Protein AF-0000000077145435 (afdb_homodimer)

Nearest PDB structures (foldseek):
  4x6g-assembly1_D  TM=7.570E-01  e=5.571E-27  Pseudomonas aeruginosa PAO1
  6g4r-assembly1_E  TM=6.091E-01  e=1.009E-27  Corynebacterium glutamicum
  6g1d-assembly1_A  TM=6.185E-01  e=1.671E-26  Corynebacterium glutamicum
  7d98-assembly1_Q  TM=5.907E-01  e=1.464E-23  Cupriavidus necator
  1ixc-assembly1_B-2  TM=5.819E-01  e=9.550E-24  Cupriavidus necator

Organism: Bacillus cereus (strain ATCC 14579 / DSM 31 / CCUG 7414 / JCM 2152 / NBRC 15305 / NCIMB 9373 / NCTC 2599 / NRRL B-3711) (NCBI:txid226900)

Radius of gyration: 24.96 Å; Cα contacts (8 Å, |Δi|>4): 1047; chains: 2; bounding box: 55×76×68 Å

Sequence (600 aa):
MIPIELRQLEYFLAVSKELHFTKAAEKLNISQPSLSQQIRALEHEVGMPLFDRIGKKISLTEAGKVLLSHSKTIFHEVEQARSAIQDLNGLQQGSLTIGALLTVVNYLLPPAILNFNNLYPNIELSVLGLRTGDIREKLLQNELDIGITFLPVQDKEIISIPLYKSHLTLVVPTGHRLAERNHVSIAELQNYPLILLPKNFFLTELITSHCQKLNFKPRPILEISTMESLIQMVSKGMGITVLPKPYIDFLQNKNIQAIKIENPTPIIEIGLIYRKDKYMCAATREFIEQLKITVRSFQNMIPIELRQLEYFLAVSKELHFTKAAEKLNISQPSLSQQIRALEHEVGMPLFDRIGKKISLTEAGKVLLSHSKTIFHEVEQARSAIQDLNGLQQGSLTIGALLTVVNYLLPPAILNFNNLYPNIELSVLGLRTGDIREKLLQNELDIGITFLPVQDKEIISIPLYKSHLTLVVPTGHRLAERNHVSIAELQNYPLILLPKNFFLTELITSHCQKLNFKPRPILEISTMESLIQMVSKGMGITVLPKPYIDFLQNKNIQAIKIENPTPIIEIGLIYRKDKYMCAATREFIEQLKITVRSFQN

InterPro domains:
  IPR000847 LysR, HTH, N-terminal domain [PF00126] (6-65)
  IPR000847 LysR, HTH, N-terminal domain [PR00039] (21-32)
  IPR000847 LysR, HTH, N-terminal domain [PR00039] (32-42)
  IPR000847 LysR, HTH, N-terminal domain [PR00039] (42-53)
  IPR000847 LysR, HTH, N-terminal domain [PS50931] (4-61)
  IPR005119 LysR, substrate-binding [PF03466] (90-292)
  IPR036388 Winged helix-like DNA-binding domain superfamily [G3DSA:1.10.10.10] (4-91)
  IPR036390 Winged helix DNA-binding domain superfamily [SSF46785] (5-89)

pLDDT: mean 87.67, std 9.91, range [28.02, 98.25]

Solvent-accessible surface area (backbone atoms only — not comparable to full-atom values): 31760 Å² total; per-residue (Å²): 128,69,75,84,46,69,65,50,51,52,51,49,48,38,29,68,71,57,36,27,61,58,61,22,13,56,74,67,72,46,53,43,67,58,48,53,50,46,52,51,51,49,19,58,56,73,70,43,63,33,57,44,70,50,85,92,45,46,36,59,29,62,60,23,48,54,46,48,55,50,44,50,51,49,49,48,50,50,49,35,50,48,37,54,55,40,34,72,57,36,66,61,45,51,73,46,33,37,29,22,26,68,74,41,43,58,65,59,41,51,63,27,50,53,54,45,37,72,77,28,68,54,36,31,37,34,42,37,60,39,46,61,68,54,36,56,52,31,30,76,68,63,70,28,6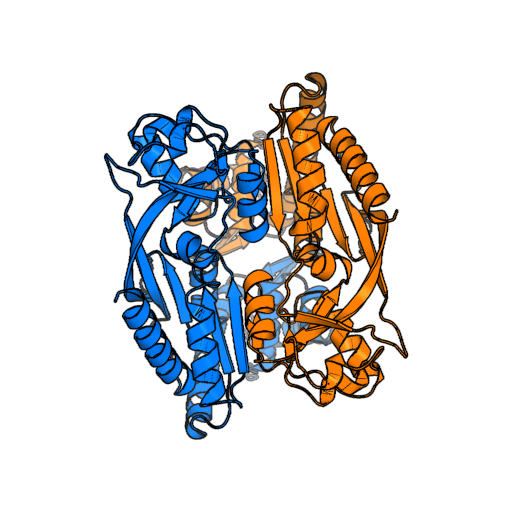5,36,28,39,34,68,55,84,71,95,44,93,55,48,44,78,43,84,72,51,73,47,44,43,18,38,37,35,20,57,86,37,82,66,67,79,43,76,59,41,46,67,73,57,55,79,79,48,52,27,43,38,52,44,75,88,31,62,68,40,44,52,54,40,52,59,33,43,78,71,74,40,76,80,70,53,46,30,28,32,63,37,69,69,42,47,52,50,43,23,43,71,58,73,25,30,35,76,45,52,44,72,44,57,64,65,62,69,49,82,45,42,42,79,28,44,36,35,86,65,61,53,70,47,37,38,20,40,33,32,44,58,89,58,69,75,30,56,61,54,54,53,47,52,52,41,41,52,54,47,52,55,58,68,75,98,131,68,74,84,46,70,65,51,52,51,50,49,49,38,30,67,70,57,36,28,61,59,62,23,12,57,74,66,71,45,52,43,70,59,49,53,50,47,51,51,51,49,20,58,56,72,68,43,63,34,58,43,70,49,84,91,44,45,35,59,30,60,60,21,47,54,47,46,56,50,45,51,52,48,50,48,50,50,48,34,50,49,38,54,53,41,35,72,56,36,67,62,47,51,72,48,34,37,27,23,27,68,74,40,43,58,65,58,42,52,62,27,50,53,55,46,38,74,78,28,69,55,37,30,38,34,40,37,58,39,47,61,70,54,39,57,50,31,28,75,68,65,71,29,65,36,30,39,34,67,56,84,72,94,45,92,58,48,44,78,43,84,71,49,74,50,45,43,18,38,37,35,20,58,86,39,83,66,67,79,44,78,61,42,45,66,73,57,56,78,79,48,51,27,42,38,52,43,73,88,30,64,67,41,45,53,51,40,52,57,33,44,77,70,74,41,75,80,69,53,46,30,27,33,64,38,69,70,41,45,51,50,42,22,43,71,60,73,24,31,36,78,44,52,44,70,45,57,63,63,62,69,50,83,44,42,43,79,28,44,36,34,87,65,59,55,71,47,37,39,21,42,32,33,42,58,88,58,69,75,31,55,61,54,53,53,46,51,52,41,40,52,53,46,53,54,58,69,75,98

Secondary structure (DSSP, 8-state):
-----HHHHHHHHHHHHH--HHHHHHHHTS-HHHHHHHHHHHHHHHTS-SEEEETTEEEE-HHHHHHHHHHHHHHHHHHHHHHHHHHTTTTSSEEEEEEEEHHHHTTTHHHHHHHHHHH-TTEEEEEEEE-HHHHHHHHHTTS-SEEEEEE----TTEEEEEEEEEEEEEEEETT-GGGG-SEEEGGGGGGS-EEE--TTSHHHHHHHHHHHHTT----EEEEES-HHHHHHHHHTTS-BEEEEHHHHHHHT-TTEEEEEEESS--EEEEEEEEETT----HHHHHHHHHHHHHHHHHH-/-----HHHHHHHHHHHHH--HHHHHHHHTS-HHHHHHHHHHHHHHHTS-SEEEETTEEEE-HHHHHHHHHHHHHHHHHHHHHHHHHHTTTTSSEEEEEEEEHHHHTTTHHHHHHHHHHH-TTEEEEEEEE-HHHHHHHHHTTS-SEEEEEE----TTEEEEEEEEEEEEEEEETT-GGGG-SEEEGGGGGGS-EEE--TTSHHHHHHHHHHHHTT----EEEEES-HHHHHHHHHTTS-BEEEEHHHHHHH--TTEEEEEEESS--EEEEEEEEETT----HHHHHHHHHHHHHHHHHH-

Foldseek 3Di:
DPDDDLVLLLLLLLCQVVQALCVSCVVVVHHSVVSVVSQVVVCVVLVHRQWDCDDRGTHGDPVVVVSNVVSLVVVLVVVLVVLVVVLVVPLAAEEAEEEEALLCCPFQVVQLVVVLCVVRVRYHYHYDHDAPVVQVVCQSSVVHAKYKYWDDDPDPQKDKDFQDKFFKWKKAFPPDPCQVPQEEALCCLQVWAEEEADCSHPVNVLSQVSVVVVPDGDDHPYHDHHPVVSVVCRLVGVTMYMGTPVSVVRVPDPGMDTHAYPPNTDMIIIIMMHGHPRNQRNSNVVSVVSSSVSSVVSVD/DPDDDLVLLLLLLLCQVVQALCVSCVVVVHHSVVSVVSQVVVCVVLVHRQWDCDDRGTHGDPVVVVSNVVSLVVVLVVVLVVLVVVLVVPLQAEEAEEEEALLCCPQQVVQLVVVLCVVRVRYHYHYDHDAPVVQVVCQSSVVHAKYKYWDDDPDPQKDKDFQDKFFKWKKAFPPDPCQVPQEDALCCLQVWAEEEADCRHPVNVLSQVSVVVVPDGDDHPYHDHHPVVSVVCRLVGVTMYMGTPVSVVRVPDPGMDTHAYPPNTDMIIIIMMHGHPRNQRNSNVVSVVSSSVSSVVSVD

Structure (mmCIF, N/CA/C/O backbone):
data_AF-0000000077145435-model_v1
#
loop_
_entity.id
_entity.type
_entity.pdbx_description
1 polymer 'HTH-type transcriptional regulator CzcR'
#
loop_
_atom_site.group_PDB
_atom_site.id
_atom_site.type_symbol
_atom_site.label_atom_id
_atom_site.label_alt_id
_atom_site.label_comp_id
_atom_site.label_asym_id
_atom_site.label_entity_id
_atom_site.label_seq_id
_atom_site.pdbx_PDB_ins_code
_atom_site.Cartn_x
_atom_site.Cartn_y
_atom_site.Cartn_z
_atom_site.occupancy
_atom_site.B_iso_or_equiv
_atom_site.auth_seq_id
_atom_site.auth_comp_id
_atom_site.auth_asym_id
_atom_site.auth_atom_id
_atom_site.pdbx_PDB_model_num
ATOM 1 N N . MET A 1 1 ? -13.891 14.328 40.875 1 28.02 1 MET A N 1
ATOM 2 C CA . MET A 1 1 ? -13.164 14.328 39.625 1 28.02 1 MET A CA 1
ATOM 3 C C . MET A 1 1 ? -13.539 13.117 38.781 1 28.02 1 MET A C 1
ATOM 5 O O . MET A 1 1 ? -13.422 11.984 39.219 1 28.02 1 MET A O 1
ATOM 9 N N . ILE A 1 2 ? -14.492 13.062 38.062 1 38.72 2 ILE A N 1
ATOM 10 C CA . ILE A 1 2 ? -15.031 11.891 37.375 1 38.72 2 ILE A CA 1
ATOM 11 C C . ILE A 1 2 ? -13.961 11.281 36.469 1 38.72 2 ILE A C 1
ATOM 13 O O . ILE A 1 2 ? -13.375 11.977 35.625 1 38.72 2 ILE A O 1
ATOM 17 N N . PRO A 1 3 ? -13.469 10.047 36.75 1 55.53 3 PRO A N 1
ATOM 18 C CA . PRO A 1 3 ? -12.25 9.391 36.25 1 55.53 3 PRO A CA 1
ATOM 19 C C . PRO A 1 3 ? -12.297 9.141 34.75 1 55.53 3 PRO A C 1
ATOM 21 O O . PRO A 1 3 ? -13.344 8.781 34.188 1 55.53 3 PRO A O 1
ATOM 24 N N . ILE A 1 4 ? -11.477 9.867 34.094 1 61.66 4 ILE A N 1
ATOM 25 C CA . ILE A 1 4 ? -11.266 9.57 32.688 1 61.66 4 ILE A CA 1
ATOM 26 C C . ILE A 1 4 ? -11.07 8.07 32.5 1 61.66 4 ILE A C 1
ATOM 28 O O . ILE A 1 4 ? -10.18 7.469 33.094 1 61.66 4 ILE A O 1
ATOM 32 N N . GLU A 1 5 ? -12.109 7.449 31.844 1 72.19 5 GLU A N 1
ATOM 33 C CA . GLU A 1 5 ? -12.039 6.02 31.547 1 72.19 5 GLU A CA 1
ATOM 34 C C . GLU A 1 5 ? -11.242 5.762 30.281 1 72.19 5 GLU A C 1
ATOM 36 O O . GLU A 1 5 ? -11.258 6.578 29.344 1 72.19 5 GLU A O 1
ATOM 41 N N . LEU A 1 6 ? -10.547 4.621 30.266 1 73.5 6 LEU A N 1
ATOM 42 C CA . LEU A 1 6 ? -9.75 4.227 29.109 1 73.5 6 LEU A CA 1
ATOM 43 C C . LEU A 1 6 ? -10.602 4.195 27.844 1 73.5 6 LEU A C 1
ATOM 45 O O . LEU A 1 6 ? -10.133 4.555 26.766 1 73.5 6 LEU A O 1
ATOM 49 N N . ARG A 1 7 ? -11.836 3.811 28.078 1 77.44 7 ARG A N 1
ATOM 50 C CA . ARG A 1 7 ? -12.742 3.721 26.938 1 77.44 7 ARG A CA 1
ATOM 51 C C . ARG A 1 7 ? -13 5.094 26.328 1 77.44 7 ARG A C 1
ATOM 53 O O . ARG A 1 7 ? -13.109 5.227 25.109 1 77.44 7 ARG A O 1
ATOM 60 N N . GLN A 1 8 ? -13.133 6.055 27.188 1 79.38 8 GLN A N 1
ATOM 61 C CA . GLN A 1 8 ? -13.328 7.414 26.703 1 79.38 8 GLN A CA 1
ATOM 62 C C . GLN A 1 8 ? -12.117 7.895 25.906 1 79.38 8 GLN A C 1
ATOM 64 O O . GLN A 1 8 ? -12.258 8.586 24.906 1 79.38 8 GLN A O 1
ATOM 69 N N . LEU A 1 9 ? -10.984 7.52 26.391 1 80.56 9 LEU A N 1
ATOM 70 C CA . LEU A 1 9 ? -9.766 7.887 25.688 1 80.56 9 LEU A CA 1
ATOM 71 C C . LEU A 1 9 ? -9.688 7.184 24.328 1 80.56 9 LEU A C 1
ATOM 73 O O . LEU A 1 9 ? -9.203 7.758 23.359 1 80.56 9 LEU A O 1
ATOM 77 N N . GLU A 1 10 ? -10.133 5.949 24.297 1 83.12 10 GLU A N 1
ATOM 78 C CA . GLU A 1 10 ? -10.219 5.227 23.031 1 83.12 10 GLU A CA 1
ATOM 79 C C . GLU A 1 10 ? -11.133 5.949 22.047 1 83.12 10 GLU A C 1
ATOM 81 O O . GLU A 1 10 ? -10.805 6.066 20.859 1 83.12 10 GLU A O 1
ATOM 86 N N . TYR A 1 11 ? -12.273 6.336 22.641 1 84.81 11 TYR A N 1
ATOM 87 C CA . TYR A 1 11 ? -13.227 7.078 21.812 1 84.81 11 TYR A CA 1
ATOM 88 C C . TYR A 1 11 ? -12.609 8.375 21.312 1 84.81 11 TYR A C 1
ATOM 90 O O . TYR A 1 11 ? -12.734 8.703 20.125 1 84.81 11 TYR A O 1
ATOM 98 N N . PHE A 1 12 ? -11.953 9.039 22.172 1 89 12 PHE A N 1
ATOM 99 C CA . PHE A 1 12 ? -11.273 10.289 21.844 1 89 12 PHE A CA 1
ATOM 100 C C . PHE A 1 12 ? -10.234 10.078 20.75 1 89 12 PHE A C 1
ATOM 102 O O . PHE A 1 12 ? -10.164 10.852 19.797 1 89 12 PHE A O 1
ATOM 109 N N . LEU A 1 13 ? -9.5 9 20.859 1 83.69 13 LEU A N 1
ATOM 110 C CA . LEU A 1 13 ? -8.461 8.703 19.875 1 83.69 13 LEU A CA 1
ATOM 111 C C . LEU A 1 13 ? -9.07 8.414 18.516 1 83.69 13 LEU A C 1
ATOM 113 O O . LEU A 1 13 ? -8.555 8.867 17.484 1 83.69 13 LEU A O 1
ATOM 117 N N . ALA A 1 14 ? -10.125 7.684 18.531 1 84.44 14 ALA A N 1
ATOM 118 C CA . ALA A 1 14 ? -10.805 7.348 17.281 1 84.44 14 ALA A CA 1
ATOM 119 C C . ALA A 1 14 ? -11.305 8.609 16.578 1 84.44 14 ALA A C 1
ATOM 121 O O . ALA A 1 14 ? -11.125 8.758 15.359 1 84.44 14 ALA A O 1
ATOM 122 N N . VAL A 1 15 ? -11.883 9.445 17.359 1 87 15 VAL A N 1
ATOM 123 C CA . VAL A 1 15 ? -12.398 10.688 16.781 1 87 15 VAL A CA 1
ATOM 124 C C . VAL A 1 15 ? -11.234 11.562 16.312 1 87 15 VAL A C 1
ATOM 126 O O . VAL A 1 15 ? -11.32 12.219 15.281 1 87 15 VAL A O 1
ATOM 129 N N . SER A 1 16 ? -10.211 11.547 17.078 1 84 16 SER A N 1
ATOM 130 C CA . SER A 1 16 ? -9.039 12.352 16.75 1 84 16 SER A CA 1
ATOM 131 C C . SER A 1 16 ? -8.414 11.891 15.438 1 84 16 SER A C 1
ATOM 133 O O . SER A 1 16 ? -7.855 12.703 14.688 1 84 16 SER A O 1
ATOM 135 N N . LYS A 1 17 ? -8.516 10.664 15.25 1 78.44 17 LYS A N 1
ATOM 136 C CA . LYS A 1 17 ? -7.934 10.07 14.055 1 78.44 17 LYS A CA 1
ATOM 137 C C . LYS A 1 17 ? -8.812 10.312 12.828 1 78.44 17 LYS A C 1
ATOM 139 O O . LYS A 1 17 ? -8.328 10.719 11.773 1 78.44 17 LYS A O 1
ATOM 144 N N . GLU A 1 18 ? -10.109 10.07 13.016 1 76.06 18 GLU A N 1
ATOM 145 C CA . GLU A 1 18 ? -11.047 10.133 11.906 1 76.06 18 GLU A CA 1
ATOM 146 C C . GLU A 1 18 ? -11.508 11.57 11.648 1 76.06 18 GLU A C 1
ATOM 148 O O . GLU A 1 18 ? -11.922 11.906 10.539 1 76.06 18 GLU A O 1
ATOM 153 N N . LEU A 1 19 ? -11.523 12.32 12.641 1 77.81 19 LEU A N 1
ATOM 154 C CA . LEU A 1 19 ? -12.055 13.672 12.672 1 77.81 19 LEU A CA 1
ATOM 155 C C . LEU A 1 19 ? -13.484 13.711 12.125 1 77.81 19 LEU A C 1
ATOM 157 O O . LEU A 1 19 ? -13.859 14.641 11.406 1 77.81 19 LEU A O 1
ATOM 161 N N . HIS A 1 20 ? -14.055 12.633 12.273 1 79.44 20 HIS A N 1
ATOM 162 C CA . HIS A 1 20 ? -15.445 12.414 11.898 1 79.44 20 HIS A CA 1
ATOM 163 C C . HIS A 1 20 ? -16.156 11.484 12.883 1 79.44 20 HIS A C 1
ATOM 165 O O . HIS A 1 20 ? -15.805 10.305 12.977 1 79.44 20 HIS A O 1
ATOM 171 N N . PHE A 1 21 ? -17.203 12.07 13.531 1 84.19 21 PHE A N 1
ATOM 172 C CA . PHE A 1 21 ? -17.828 11.312 14.609 1 84.19 21 PHE A CA 1
ATOM 173 C C . PHE A 1 21 ? -18.516 10.062 14.062 1 84.19 21 PHE A C 1
ATOM 175 O O . PHE A 1 21 ? -18.422 8.984 14.656 1 84.19 21 PHE A O 1
ATOM 182 N N . THR A 1 22 ? -19.125 10.258 12.914 1 81.38 22 THR A N 1
ATOM 183 C CA . THR A 1 22 ? -19.828 9.109 12.367 1 81.38 22 THR A CA 1
ATOM 184 C C . THR A 1 22 ? -18.859 8.023 11.93 1 81.38 22 THR A C 1
ATOM 186 O O . THR A 1 22 ? -19.062 6.844 12.227 1 81.38 22 THR A O 1
ATOM 189 N N . LYS A 1 23 ? -17.812 8.43 11.32 1 80.62 23 LYS A N 1
ATOM 190 C CA . LYS A 1 23 ? -16.812 7.465 10.875 1 80.62 23 LYS A CA 1
ATOM 191 C C . LYS A 1 23 ? -16.125 6.793 12.062 1 80.62 23 LYS A C 1
ATOM 193 O O . LYS A 1 23 ? -15.891 5.582 12.047 1 80.62 23 LYS A O 1
ATOM 198 N N . ALA A 1 24 ? -15.844 7.625 12.992 1 85.19 24 ALA A N 1
ATOM 199 C CA . ALA A 1 24 ? -15.219 7.09 14.203 1 85.19 24 ALA A CA 1
ATOM 200 C C . ALA A 1 24 ? -16.141 6.094 14.898 1 85.19 24 ALA A C 1
ATOM 202 O O . ALA A 1 24 ? -15.695 5.035 15.352 1 85.19 24 ALA A O 1
ATOM 203 N N . ALA A 1 25 ? -17.375 6.402 14.922 1 86.06 25 ALA A N 1
ATOM 204 C CA . ALA A 1 25 ? -18.344 5.52 15.562 1 86.06 25 ALA A CA 1
ATOM 205 C C . ALA A 1 25 ? -18.453 4.188 14.82 1 86.06 25 ALA A C 1
ATOM 207 O O . ALA A 1 25 ? -18.5 3.129 15.453 1 86.06 25 ALA A O 1
ATOM 208 N N . GLU A 1 26 ? -18.406 4.293 13.578 1 78.44 26 GLU A N 1
ATOM 209 C CA . GLU A 1 26 ? -18.453 3.09 12.758 1 78.44 26 GLU A CA 1
ATOM 210 C C . GLU A 1 26 ? -17.25 2.186 13.031 1 78.44 26 GLU A C 1
ATOM 212 O O . GLU A 1 26 ? -17.406 0.975 13.203 1 78.44 26 GLU A O 1
ATOM 217 N N . LYS A 1 27 ? -16.219 2.824 13.195 1 74.94 27 LYS A N 1
ATOM 218 C CA . LYS A 1 27 ? -15 2.076 13.453 1 74.94 27 LYS A CA 1
ATOM 219 C C . LYS A 1 27 ? -15.031 1.437 14.844 1 74.94 27 LYS A C 1
ATOM 221 O O . LYS A 1 27 ? -14.461 0.361 15.047 1 74.94 27 LYS A O 1
ATOM 226 N N . LEU A 1 28 ? -15.703 2.1 15.688 1 79.12 28 LEU A N 1
ATOM 227 C CA . LEU A 1 28 ? -15.789 1.653 17.078 1 79.12 28 LEU A CA 1
ATOM 228 C C . LEU A 1 28 ? -17 0.743 17.281 1 79.12 28 LEU A C 1
ATOM 230 O O . LEU A 1 28 ? -17.172 0.189 18.375 1 79.12 28 LEU A O 1
ATOM 234 N N . ASN A 1 29 ? -17.75 0.599 16.203 1 76.25 29 ASN A N 1
ATOM 235 C CA . ASN A 1 29 ? -18.953 -0.223 16.25 1 76.25 29 ASN A CA 1
ATOM 236 C C . ASN A 1 29 ? -19.922 0.26 17.328 1 76.25 29 ASN A C 1
ATOM 238 O O . ASN A 1 29 ? -20.438 -0.539 18.109 1 76.25 29 ASN A O 1
ATOM 242 N N . ILE A 1 30 ? -20.062 1.554 17.422 1 81.56 30 ILE A N 1
ATOM 243 C CA . ILE A 1 30 ? -21.047 2.17 18.312 1 81.56 30 ILE A CA 1
ATOM 244 C C . ILE A 1 30 ? -21.828 3.236 17.547 1 81.56 30 ILE A C 1
ATOM 246 O O . ILE A 1 30 ? -21.484 3.562 16.406 1 81.56 30 ILE A O 1
ATOM 250 N N . SER A 1 31 ? -22.969 3.557 18.094 1 84.94 31 SER A N 1
ATOM 251 C CA . SER A 1 31 ? -23.766 4.59 17.438 1 84.94 31 SER A CA 1
ATOM 252 C C . SER A 1 31 ? -23.109 5.957 17.562 1 84.94 31 SER A C 1
ATOM 254 O O . SER A 1 31 ? -22.422 6.234 18.547 1 84.94 31 SER A O 1
ATOM 256 N N . GLN A 1 32 ? -23.312 6.691 16.562 1 87.44 32 GLN A N 1
ATOM 257 C CA . GLN A 1 32 ? -22.75 8.039 16.562 1 87.44 32 GLN A CA 1
ATOM 258 C C . GLN A 1 32 ? -23.266 8.852 17.75 1 87.44 32 GLN A C 1
ATOM 260 O O . GLN A 1 32 ? -22.484 9.531 18.422 1 87.44 32 GLN A O 1
ATOM 265 N N . PRO A 1 33 ? -24.531 8.781 18.156 1 88.06 33 PRO A N 1
ATOM 266 C CA . PRO A 1 33 ? -24.969 9.531 19.328 1 88.06 33 PRO A CA 1
ATOM 267 C C . PRO A 1 33 ? -24.281 9.086 20.609 1 88.06 33 PRO A C 1
ATOM 269 O O . PRO A 1 33 ? -23.953 9.914 21.469 1 88.06 33 PRO A O 1
ATOM 272 N N . SER A 1 34 ? -24.094 7.855 20.75 1 86.25 34 SER A N 1
ATOM 273 C CA . SER A 1 34 ? -23.391 7.324 21.906 1 86.25 34 SER A CA 1
ATOM 274 C C . SER A 1 34 ? -21.953 7.848 21.984 1 86.25 34 SER A C 1
ATOM 276 O O . SER A 1 34 ? -21.5 8.281 23.031 1 86.25 34 SER A O 1
ATOM 278 N N . LEU A 1 35 ? -21.312 7.812 20.828 1 91 35 LEU A N 1
ATOM 279 C CA . LEU A 1 35 ? -19.953 8.328 20.766 1 91 35 LEU A CA 1
ATOM 280 C C . LEU A 1 35 ? -19.922 9.805 21.125 1 91 35 LEU A C 1
ATOM 282 O O . LEU A 1 35 ? -19.062 10.242 21.906 1 91 35 LEU A O 1
ATOM 286 N N . SER A 1 36 ? -20.859 10.555 20.578 1 90.5 36 SER A N 1
ATOM 287 C CA . SER A 1 36 ? -20.922 11.984 20.844 1 90.5 36 SER A CA 1
ATOM 288 C C . SER A 1 36 ? -21.141 12.266 22.328 1 90.5 36 SER A C 1
ATOM 290 O O . SER A 1 36 ? -20.516 13.164 22.891 1 90.5 36 SER A O 1
ATOM 292 N N . GLN A 1 37 ? -21.953 11.516 22.953 1 88.19 37 GLN A N 1
ATOM 293 C CA . GLN A 1 37 ? -22.234 11.656 24.375 1 88.19 37 GLN A CA 1
ATOM 294 C C . GLN A 1 37 ? -21 11.375 25.219 1 88.19 37 GLN A C 1
ATOM 296 O O . GLN A 1 37 ? -20.734 12.094 26.188 1 88.19 37 GLN A O 1
ATOM 301 N N . GLN A 1 38 ? -20.359 10.367 24.859 1 88.06 38 GLN A N 1
ATOM 302 C CA . GLN A 1 38 ? -19.156 9.984 25.594 1 88.06 38 GLN A CA 1
ATOM 303 C C . GLN A 1 38 ? -18.078 11.047 25.469 1 88.06 38 GLN A C 1
ATOM 305 O O . GLN A 1 38 ? -17.359 11.32 26.438 1 88.06 38 GLN A O 1
ATOM 310 N N . ILE A 1 39 ? -17.953 11.586 24.297 1 90.56 39 ILE A N 1
ATOM 311 C CA . ILE A 1 39 ? -16.969 12.641 24.094 1 90.56 39 ILE A CA 1
ATOM 312 C C . ILE A 1 39 ? -17.344 13.875 24.906 1 90.56 39 ILE A C 1
ATOM 314 O O . ILE A 1 39 ? -16.484 14.516 25.5 1 90.56 39 ILE A O 1
ATOM 318 N N . ARG A 1 40 ? -18.562 14.219 24.953 1 88.06 40 ARG A N 1
ATOM 319 C CA . ARG A 1 40 ? -19.031 15.336 25.766 1 88.06 40 ARG A CA 1
ATOM 320 C C . ARG A 1 40 ? -18.75 15.109 27.234 1 88.06 40 ARG A C 1
ATOM 322 O O . ARG A 1 40 ? -18.359 16.031 27.953 1 88.06 40 ARG A O 1
ATOM 329 N N . ALA A 1 41 ? -19.047 13.961 27.656 1 85.12 41 ALA A N 1
ATOM 330 C CA . ALA A 1 41 ? -18.781 13.602 29.047 1 85.12 41 ALA A CA 1
ATOM 331 C C . ALA A 1 41 ? -17.297 13.758 29.359 1 85.12 41 ALA A C 1
ATOM 333 O O . ALA A 1 41 ? -16.922 14.258 30.438 1 85.12 41 ALA A O 1
ATOM 334 N N . LEU A 1 42 ? -16.469 13.258 28.5 1 85.44 42 LEU A N 1
ATOM 335 C CA . LEU A 1 42 ? -15.023 13.383 28.656 1 85.44 42 LEU A CA 1
ATOM 336 C C . LEU A 1 42 ? -14.609 14.852 28.719 1 85.44 42 LEU A C 1
ATOM 338 O O . LEU A 1 42 ? -13.773 15.234 29.547 1 85.44 42 LEU A O 1
ATOM 342 N N . GLU A 1 43 ? -15.188 15.648 27.828 1 87.94 43 GLU A N 1
ATOM 343 C CA . GLU A 1 43 ? -14.898 17.078 27.812 1 87.94 43 GLU A CA 1
ATOM 344 C C . GLU A 1 43 ? -15.32 17.734 29.125 1 87.94 43 GLU A C 1
ATOM 346 O O . GLU A 1 43 ? -14.625 18.609 29.641 1 87.94 43 GLU A O 1
ATOM 351 N N . HIS A 1 44 ? -16.406 17.297 29.625 1 80.69 44 HIS A N 1
ATOM 352 C CA . HIS A 1 44 ? -16.891 17.797 30.906 1 80.69 44 HIS A CA 1
ATOM 353 C C . HIS A 1 44 ? -15.93 17.422 32.031 1 80.69 44 HIS A C 1
ATOM 355 O O . HIS A 1 44 ? -15.633 18.266 32.906 1 80.69 44 HIS A O 1
ATOM 361 N N . GLU A 1 45 ? -15.484 16.297 32.031 1 78.19 45 GLU A N 1
ATOM 362 C CA . GLU A 1 45 ? -14.555 15.828 33.062 1 78.19 45 GLU A CA 1
ATOM 363 C C . GLU A 1 45 ? -13.227 16.578 33 1 78.19 45 GLU A C 1
ATOM 365 O O . GLU A 1 45 ? -12.648 16.922 34.031 1 78.19 45 GLU A O 1
ATOM 370 N N . VAL A 1 46 ? -12.719 16.75 31.766 1 80.12 46 VAL A N 1
ATOM 371 C CA . VAL A 1 46 ? -11.477 17.469 31.547 1 80.12 46 VAL A CA 1
ATOM 372 C C . VAL A 1 46 ? -11.672 18.953 31.844 1 80.12 46 VAL A C 1
ATOM 374 O O . VAL A 1 46 ? -10.734 19.656 32.25 1 80.12 46 VAL A O 1
ATOM 377 N N . GLY A 1 47 ? -12.906 19.406 31.688 1 78.75 47 GLY A N 1
ATOM 378 C CA . GLY A 1 47 ? -13.258 20.797 31.969 1 78.75 47 GLY A CA 1
ATOM 379 C C . GLY A 1 47 ? -13.031 21.719 30.797 1 78.75 47 GLY A C 1
ATOM 380 O O . GLY A 1 47 ? -13.094 22.938 30.938 1 78.75 47 GLY A O 1
ATOM 381 N N . MET A 1 48 ? -12.648 21.125 29.688 1 82.44 48 MET A N 1
ATOM 382 C CA . MET A 1 48 ? -12.383 21.859 28.453 1 82.44 48 MET A CA 1
ATOM 383 C C . MET A 1 48 ? -12.898 21.109 27.234 1 82.44 48 MET A C 1
ATOM 385 O O . MET A 1 48 ? -12.891 19.875 27.219 1 82.44 48 MET A O 1
ATOM 389 N N . PRO A 1 49 ? -13.328 21.812 26.234 1 87.56 49 PRO A N 1
ATOM 390 C CA . PRO A 1 49 ? -13.625 21.109 24.984 1 87.56 49 PRO A CA 1
ATOM 391 C C . PRO A 1 49 ? -12.391 20.5 24.344 1 87.56 49 PRO A C 1
ATOM 393 O O . PRO A 1 49 ? -11.297 21.078 24.406 1 87.56 49 PRO A O 1
ATOM 396 N N . LEU A 1 50 ? -12.656 19.234 23.891 1 88.69 50 LEU A N 1
ATOM 397 C CA . LEU A 1 50 ? -11.547 18.516 23.281 1 88.69 50 LEU A CA 1
ATOM 398 C C . LEU A 1 50 ? -11.602 18.641 21.766 1 88.69 50 LEU A C 1
ATOM 400 O O . LEU A 1 50 ? -10.586 18.438 21.078 1 88.69 50 LEU A O 1
ATOM 404 N N . PHE A 1 51 ? -12.867 18.703 21.344 1 88.56 51 PHE A N 1
ATOM 405 C CA . PHE A 1 51 ? -13.086 18.859 19.922 1 88.56 51 PHE A CA 1
ATOM 406 C C . PHE A 1 51 ? -13.781 20.188 19.609 1 88.56 51 PHE A C 1
ATOM 408 O O . PHE A 1 51 ? -14.656 20.625 20.375 1 88.56 51 PHE A O 1
ATOM 415 N N . ASP A 1 52 ? -13.297 20.781 18.672 1 80.25 52 ASP A N 1
ATOM 416 C CA . ASP A 1 52 ? -14.016 21.906 18.094 1 80.25 52 ASP A CA 1
ATOM 417 C C . ASP A 1 52 ? -14.938 21.469 16.969 1 80.25 52 ASP A C 1
ATOM 419 O O . ASP A 1 52 ? -14.531 20.703 16.078 1 80.25 52 ASP A O 1
ATOM 423 N N . ARG A 1 53 ? -16.297 21.562 17.25 1 74.19 53 ARG A N 1
ATOM 424 C CA . ARG A 1 53 ? -17.297 21.156 16.281 1 74.19 53 ARG A CA 1
ATOM 425 C C . ARG A 1 53 ? -17.812 22.344 15.492 1 74.19 53 ARG A C 1
ATOM 427 O O . ARG A 1 53 ? -18.5 23.219 16.031 1 74.19 53 ARG A O 1
ATOM 434 N N . ILE A 1 54 ? -17.328 22.719 14.547 1 65.06 54 ILE A N 1
ATOM 435 C CA . ILE A 1 54 ? -17.797 23.844 13.742 1 65.06 54 ILE A CA 1
ATOM 436 C C . ILE A 1 54 ? -18.578 23.328 12.539 1 65.06 54 ILE A C 1
ATOM 438 O O . ILE A 1 54 ? -17.984 22.891 11.547 1 65.06 54 ILE A O 1
ATOM 442 N N . GLY A 1 55 ? -19.844 23.328 12.539 1 61.09 55 GLY A N 1
ATOM 443 C CA . GLY A 1 55 ? -20.672 22.734 11.508 1 61.09 55 GLY A CA 1
ATOM 444 C C . GLY A 1 55 ? -20.562 21.219 11.43 1 61.09 55 GLY A C 1
ATOM 445 O O . GLY A 1 55 ? -20.766 20.531 12.422 1 61.09 55 GLY A O 1
ATOM 446 N N . LYS A 1 56 ? -20.188 20.688 10.312 1 57.28 56 LYS A N 1
ATOM 447 C CA . LYS A 1 56 ? -20.031 19.234 10.148 1 57.28 56 LYS A CA 1
ATOM 448 C C . LYS A 1 56 ? -18.578 18.812 10.344 1 57.28 56 LYS A C 1
ATOM 450 O O . LYS A 1 56 ? -18.266 17.625 10.305 1 57.28 56 LYS A O 1
ATOM 455 N N . LYS A 1 57 ? -17.75 19.734 10.602 1 64.25 57 LYS A N 1
ATOM 456 C CA . LYS A 1 57 ? -16.328 19.406 10.711 1 64.25 57 LYS A CA 1
ATOM 457 C C . LYS A 1 57 ? -15.906 19.281 12.164 1 64.25 57 LYS A C 1
ATOM 459 O O . LYS A 1 57 ? -16.344 20.047 13.016 1 64.25 57 LYS A O 1
ATOM 464 N N . ILE A 1 58 ? -15.055 18.281 12.484 1 77.44 58 ILE A N 1
ATOM 465 C CA . ILE A 1 58 ? -14.57 17.953 13.82 1 77.44 58 ILE A CA 1
ATOM 466 C C . ILE A 1 58 ? -13.055 18.094 13.867 1 77.44 58 ILE A C 1
ATOM 468 O O . ILE A 1 58 ? -12.352 17.641 12.953 1 77.44 58 ILE A O 1
ATOM 472 N N . SER A 1 59 ? -12.5 19.062 14.703 1 81.38 59 SER A N 1
ATOM 473 C CA . SER A 1 59 ? -11.062 19.141 14.93 1 81.38 59 SER A CA 1
ATOM 474 C C . SER A 1 59 ? -10.734 19.109 16.422 1 81.38 59 SER A C 1
ATOM 476 O O . SER A 1 59 ? -11.609 19.328 17.266 1 81.38 59 SER A O 1
ATOM 478 N N . LEU A 1 60 ? -9.406 18.844 16.703 1 84 60 LEU A N 1
ATOM 479 C CA . LEU A 1 60 ? -9 18.781 18.109 1 84 60 LEU A CA 1
ATOM 480 C C . LEU A 1 60 ? -8.75 20.188 18.656 1 84 60 LEU A C 1
ATOM 482 O O . LEU A 1 60 ? -8.18 21.031 17.969 1 84 60 LEU A O 1
ATOM 486 N N . THR A 1 61 ? -9.141 20.594 19.891 1 80.5 61 THR A N 1
ATOM 487 C CA . THR A 1 61 ? -8.742 21.766 20.641 1 80.5 61 THR A CA 1
ATOM 488 C C . THR A 1 61 ? -7.328 21.609 21.203 1 80.5 61 THR A C 1
ATOM 490 O O . THR A 1 61 ? -6.699 20.578 21.016 1 80.5 61 THR A O 1
ATOM 493 N N . GLU A 1 62 ? -6.766 22.734 21.812 1 73.88 62 GLU A N 1
ATOM 494 C CA . GLU A 1 62 ? -5.484 22.609 22.5 1 73.88 62 GLU A CA 1
ATOM 495 C C . GLU A 1 62 ? -5.543 21.547 23.594 1 73.88 62 GLU A C 1
ATOM 497 O O . GLU A 1 62 ? -4.613 20.75 23.75 1 73.88 62 GLU A O 1
ATOM 502 N N . ALA A 1 63 ? -6.551 21.703 24.25 1 79.69 63 ALA A N 1
ATOM 503 C CA . ALA A 1 63 ? -6.762 20.672 25.266 1 79.69 63 ALA A CA 1
ATOM 504 C C . ALA A 1 63 ? -6.836 19.297 24.625 1 79.69 63 ALA A C 1
ATOM 506 O O . ALA A 1 63 ? -6.316 18.312 25.172 1 79.69 63 ALA A O 1
ATOM 507 N N . GLY A 1 64 ? -7.445 19.172 23.453 1 85 64 GLY A N 1
ATOM 508 C CA . GLY A 1 64 ? -7.527 17.906 22.719 1 85 64 GLY A CA 1
ATOM 509 C C . GLY A 1 64 ? -6.172 17.375 22.297 1 85 64 GLY A C 1
ATOM 510 O O . GLY A 1 64 ? -5.902 16.172 22.406 1 85 64 GLY A O 1
ATOM 511 N N . LYS A 1 65 ? -5.359 18.188 21.953 1 78.44 65 LYS A N 1
ATOM 512 C CA . LYS A 1 65 ? -4.012 17.812 21.531 1 78.44 65 LYS A CA 1
ATOM 513 C C . LYS A 1 65 ? -3.193 17.281 22.703 1 78.44 65 LYS A C 1
ATOM 515 O O . LYS A 1 65 ? -2.471 16.297 22.578 1 78.44 65 LYS A O 1
ATOM 520 N N . VAL A 1 66 ? -3.252 18.078 23.75 1 75.38 66 VAL A N 1
ATOM 521 C CA . VAL A 1 66 ? -2.566 17.641 24.953 1 75.38 66 VAL A CA 1
ATOM 522 C C . VAL A 1 66 ? -3.062 16.266 25.375 1 75.38 66 VAL A C 1
ATOM 524 O O . VAL A 1 66 ? -2.262 15.359 25.641 1 75.38 66 VAL A O 1
ATOM 527 N N . LEU A 1 67 ? -4.32 16.172 25.297 1 79.94 67 LEU A N 1
ATOM 528 C CA . LEU A 1 67 ? -4.879 14.883 25.688 1 79.94 67 LEU A CA 1
ATOM 529 C C . LEU A 1 67 ? -4.477 13.797 24.703 1 79.94 67 LEU A C 1
ATOM 531 O O . LEU A 1 67 ? -4.242 12.648 25.094 1 79.94 67 LEU A O 1
ATOM 535 N N . LEU A 1 68 ? -4.395 14.172 23.469 1 81.69 68 LEU A N 1
ATOM 536 C CA . LEU A 1 68 ? -3.986 13.219 22.453 1 81.69 68 LEU A CA 1
ATOM 537 C C . LEU A 1 68 ? -2.582 12.695 22.734 1 81.69 68 LEU A C 1
ATOM 539 O O . LEU A 1 68 ? -2.35 11.484 22.703 1 81.69 68 LEU A O 1
ATOM 543 N N . SER A 1 69 ? -1.691 13.539 23 1 73.94 69 SER A N 1
ATOM 544 C CA . SER A 1 69 ? -0.319 13.148 23.312 1 73.94 69 SER A CA 1
ATOM 545 C C . SER A 1 69 ? -0.266 12.211 24.516 1 73.94 69 SER A C 1
ATOM 547 O O . SER A 1 69 ? 0.388 11.172 24.469 1 73.94 69 SER A O 1
ATOM 549 N N . HIS A 1 70 ? -0.939 12.656 25.438 1 73.69 70 HIS A N 1
ATOM 550 C CA . HIS A 1 70 ? -0.947 11.852 26.656 1 73.69 70 HIS A CA 1
ATOM 551 C C . HIS A 1 70 ? -1.673 10.523 26.438 1 73.69 70 HIS A C 1
ATOM 553 O O . HIS A 1 70 ? -1.283 9.5 26.984 1 73.69 70 HIS A O 1
ATOM 559 N N . SER A 1 71 ? -2.727 10.648 25.625 1 79.31 71 SER A N 1
ATOM 560 C CA . SER A 1 71 ? -3.457 9.422 25.328 1 79.31 71 SER A CA 1
ATOM 561 C C . SER A 1 71 ? -2.568 8.406 24.609 1 79.31 71 SER A C 1
ATOM 563 O O . SER A 1 71 ? -2.613 7.211 24.922 1 79.31 71 SER A O 1
ATOM 565 N N . LYS A 1 72 ? -1.756 8.938 23.766 1 73.69 72 LYS A N 1
ATOM 566 C CA . LYS A 1 72 ? -0.821 8.055 23.062 1 73.69 72 LYS A CA 1
ATOM 567 C C . LYS A 1 72 ? 0.122 7.367 24.047 1 73.69 72 LYS A C 1
ATOM 569 O O . LYS A 1 72 ? 0.367 6.164 23.938 1 73.69 72 LYS A O 1
ATOM 574 N N . THR A 1 73 ? 0.602 8.117 24.953 1 70.75 73 THR A N 1
ATOM 575 C CA . THR A 1 73 ? 1.482 7.57 25.984 1 70.75 73 THR A CA 1
ATOM 576 C C . THR A 1 73 ? 0.741 6.551 26.844 1 70.75 73 THR A C 1
ATOM 578 O O . THR A 1 73 ? 1.284 5.492 27.156 1 70.75 73 THR A O 1
ATOM 581 N N . ILE A 1 74 ? -0.427 6.938 27.172 1 72.12 74 ILE A N 1
ATOM 582 C CA . ILE A 1 74 ? -1.239 6.062 28 1 72.12 74 ILE A CA 1
ATOM 583 C C . ILE A 1 74 ? -1.481 4.738 27.281 1 72.12 74 ILE A C 1
ATOM 585 O O . ILE A 1 74 ? -1.254 3.666 27.844 1 72.12 74 ILE A O 1
ATOM 589 N N . PHE A 1 75 ? -1.838 4.922 26.062 1 75.5 75 PHE A N 1
ATOM 590 C CA . PHE A 1 75 ? -2.145 3.689 25.344 1 75.5 75 PHE A CA 1
ATOM 591 C C . PHE A 1 75 ? -0.871 2.912 25.031 1 75.5 75 PHE A C 1
ATOM 593 O O . PHE A 1 75 ? -0.886 1.68 24.984 1 75.5 75 PHE A O 1
ATOM 600 N N . HIS A 1 76 ? 0.191 3.621 24.906 1 73.56 76 HIS A N 1
ATOM 601 C CA . HIS A 1 76 ? 1.478 2.939 24.812 1 73.56 76 HIS A CA 1
ATOM 602 C C . HIS A 1 76 ? 1.749 2.105 26.062 1 73.56 76 HIS A C 1
ATOM 604 O O . HIS A 1 76 ? 2.152 0.945 25.969 1 73.56 76 HIS A O 1
ATOM 610 N N . GLU A 1 77 ? 1.483 2.75 27.141 1 72.31 77 GLU A N 1
ATOM 611 C CA . GLU A 1 77 ? 1.724 2.035 28.391 1 72.31 77 GLU A CA 1
ATOM 612 C C . GLU A 1 77 ? 0.754 0.867 28.562 1 72.31 77 GLU A C 1
ATOM 614 O O . GLU A 1 77 ? 1.123 -0.185 29.094 1 72.31 77 GLU A O 1
ATOM 619 N N . VAL A 1 78 ? -0.398 1.123 28.172 1 69.75 78 VAL A N 1
ATOM 620 C CA . VAL A 1 78 ? -1.382 0.046 28.203 1 69.75 78 VAL A CA 1
ATOM 621 C C . VAL A 1 78 ? -0.908 -1.118 27.344 1 69.75 78 VAL A C 1
ATOM 623 O O . VAL A 1 78 ? -0.975 -2.277 27.75 1 69.75 78 VAL A O 1
ATOM 626 N N . GLU A 1 79 ? -0.446 -0.792 26.219 1 73.06 79 GLU A N 1
ATOM 627 C CA . GLU A 1 79 ? 0.04 -1.824 25.297 1 73.06 79 GLU A CA 1
ATOM 628 C C . GLU A 1 79 ? 1.269 -2.529 25.875 1 73.06 79 GLU A C 1
ATOM 630 O O . GLU A 1 79 ? 1.422 -3.742 25.719 1 73.06 79 GLU A O 1
ATOM 635 N N . GLN A 1 80 ? 2.025 -1.771 26.516 1 72.25 80 GLN A N 1
ATOM 636 C CA . GLN A 1 80 ? 3.186 -2.363 27.172 1 72.25 80 GLN A CA 1
ATOM 637 C C . GLN A 1 80 ? 2.758 -3.371 28.234 1 72.25 80 GLN A C 1
ATOM 639 O O . GLN A 1 80 ? 3.33 -4.461 28.328 1 72.25 80 GLN A O 1
ATOM 644 N N . ALA A 1 81 ? 1.856 -2.938 28.938 1 69.5 81 ALA A N 1
ATOM 645 C CA . ALA A 1 81 ? 1.356 -3.818 30 1 69.5 81 ALA A CA 1
ATOM 646 C C . ALA A 1 81 ? 0.75 -5.09 29.406 1 69.5 81 ALA A C 1
ATOM 648 O O . ALA A 1 81 ? 1 -6.191 29.906 1 69.5 81 ALA A O 1
ATOM 649 N N . ARG A 1 82 ? 0.047 -4.883 28.406 1 67.38 82 ARG A N 1
ATOM 650 C CA . ARG A 1 82 ? -0.555 -6.023 27.734 1 67.38 82 ARG A CA 1
ATOM 651 C C . ARG A 1 82 ? 0.515 -6.98 27.219 1 67.38 82 ARG A C 1
ATOM 653 O O . ARG A 1 82 ? 0.415 -8.195 27.422 1 67.38 82 ARG A O 1
ATOM 660 N N . SER A 1 83 ? 1.417 -6.41 26.562 1 69.88 83 SER A N 1
ATOM 661 C CA . SER A 1 83 ? 2.514 -7.207 26.016 1 69.88 83 SER A CA 1
ATOM 662 C C . SER A 1 83 ? 3.266 -7.938 27.125 1 69.88 83 SER A C 1
ATOM 664 O O . SER A 1 83 ? 3.604 -9.117 26.969 1 69.88 83 SER A O 1
ATOM 666 N N . ALA A 1 84 ? 3.477 -7.285 28.172 1 68.75 84 ALA A N 1
ATOM 667 C CA . ALA A 1 84 ? 4.18 -7.887 29.297 1 68.75 84 ALA A CA 1
ATOM 668 C C . ALA A 1 84 ? 3.377 -9.039 29.891 1 68.75 84 ALA A C 1
ATOM 670 O O . ALA A 1 84 ? 3.941 -10.07 30.266 1 68.75 84 ALA A O 1
ATOM 671 N N . ILE A 1 85 ? 2.146 -8.789 29.953 1 67.12 85 ILE A N 1
ATOM 672 C CA . ILE A 1 85 ? 1.268 -9.82 30.5 1 67.12 85 ILE A CA 1
ATOM 673 C C . ILE A 1 85 ? 1.237 -11.016 29.547 1 67.12 85 ILE A C 1
ATOM 675 O O . ILE A 1 85 ? 1.279 -12.172 29.984 1 67.12 85 ILE A O 1
ATOM 679 N N . GLN A 1 86 ? 1.134 -10.711 28.266 1 64.81 86 GLN A N 1
ATOM 680 C CA . GLN A 1 86 ? 1.159 -11.773 27.266 1 64.81 86 GLN A CA 1
ATOM 681 C C . GLN A 1 86 ? 2.443 -12.594 27.359 1 64.81 86 GLN A C 1
ATOM 683 O O . GLN A 1 86 ? 2.43 -13.805 27.141 1 64.81 86 GLN A O 1
ATOM 688 N N . ASP A 1 87 ? 3.408 -11.883 27.609 1 68.94 87 ASP A N 1
ATOM 689 C CA . ASP A 1 87 ? 4.719 -12.523 27.719 1 68.94 87 ASP A CA 1
ATOM 690 C C . ASP A 1 87 ? 4.719 -13.586 28.812 1 68.94 87 ASP A C 1
ATOM 692 O O . ASP A 1 87 ? 5.473 -14.562 28.75 1 68.94 87 ASP A O 1
ATOM 696 N N . LEU A 1 88 ? 3.857 -13.375 29.703 1 65.38 88 LEU A N 1
ATOM 697 C CA . LEU A 1 88 ? 3.76 -14.352 30.781 1 65.38 88 LEU A CA 1
ATOM 698 C C . LEU A 1 88 ? 3.242 -15.688 30.25 1 65.38 88 LEU A C 1
ATOM 700 O O . LEU A 1 88 ? 3.518 -16.734 30.844 1 65.38 88 LEU A O 1
ATOM 704 N N . ASN A 1 89 ? 2.559 -15.578 29.188 1 67.31 89 ASN A N 1
ATOM 705 C CA . ASN A 1 89 ? 2.062 -16.797 28.562 1 67.31 89 ASN A CA 1
ATOM 706 C C . ASN A 1 89 ? 3.1 -17.406 27.625 1 67.31 89 ASN A C 1
ATOM 708 O O . ASN A 1 89 ? 2.887 -18.5 27.078 1 67.31 89 ASN A O 1
ATOM 712 N N . GLY A 1 90 ? 4.141 -16.766 27.594 1 69.5 90 GLY A N 1
ATOM 713 C CA . GLY A 1 90 ? 5.195 -17.234 26.719 1 69.5 90 GLY A CA 1
ATOM 714 C C . GLY A 1 90 ? 4.82 -17.156 25.25 1 69.5 90 GLY A C 1
ATOM 715 O O . GLY A 1 90 ? 4.324 -16.125 24.781 1 69.5 90 GLY A O 1
ATOM 716 N N . LEU A 1 91 ? 5.219 -18.109 24.594 1 77.44 91 LEU A N 1
ATOM 717 C CA . LEU A 1 91 ? 5.039 -18.141 23.141 1 77.44 91 LEU A CA 1
ATOM 718 C C . LEU A 1 91 ? 3.84 -19.016 22.766 1 77.44 91 LEU A C 1
ATOM 720 O O . LEU A 1 91 ? 3.766 -19.516 21.641 1 77.44 91 LEU A O 1
ATOM 724 N N . GLN A 1 92 ? 2.957 -19.109 23.781 1 76.31 92 GLN A N 1
ATOM 725 C CA . GLN A 1 92 ? 1.812 -19.969 23.516 1 76.31 92 GLN A CA 1
ATOM 726 C C . GLN A 1 92 ? 0.74 -19.234 22.719 1 76.31 92 GLN A C 1
ATOM 728 O O . GLN A 1 92 ? 0.029 -19.844 21.922 1 76.31 92 GLN A O 1
ATOM 733 N N . GLN A 1 93 ? 0.622 -17.938 23.016 1 77.94 93 GLN A N 1
ATOM 734 C CA . GLN A 1 93 ? -0.332 -17.109 22.281 1 77.94 93 GLN A CA 1
ATOM 735 C C . GLN A 1 93 ? 0.167 -15.664 22.172 1 77.94 93 GLN A C 1
ATOM 737 O O . GLN A 1 93 ? 1.01 -15.227 22.953 1 77.94 93 GLN A O 1
ATOM 742 N N . GLY A 1 94 ? -0.28 -14.961 21.125 1 82.5 94 GLY A N 1
ATOM 743 C CA . GLY A 1 94 ? 0.105 -13.57 20.953 1 82.5 94 GLY A CA 1
ATOM 744 C C . GLY A 1 94 ? -0.021 -13.086 19.516 1 82.5 94 GLY A C 1
ATOM 745 O O . GLY A 1 94 ? -0.585 -13.773 18.672 1 82.5 94 GLY A O 1
ATOM 746 N N . SER A 1 95 ? 0.424 -11.828 19.406 1 87.94 95 SER A N 1
ATOM 747 C CA . SER A 1 95 ? 0.376 -11.219 18.078 1 87.94 95 SER A CA 1
ATOM 748 C C . SER A 1 95 ? 1.631 -10.398 17.812 1 87.94 95 SER A C 1
ATOM 750 O O . SER A 1 95 ? 2.281 -9.914 18.734 1 87.94 95 SER A O 1
ATOM 752 N N . LEU A 1 96 ? 1.964 -10.422 16.609 1 92.44 96 LEU A N 1
ATOM 753 C CA . LEU A 1 96 ? 3.111 -9.656 16.125 1 92.44 96 LEU A CA 1
ATOM 754 C C . LEU A 1 96 ? 2.793 -8.953 14.812 1 92.44 96 LEU A C 1
ATOM 756 O O . LEU A 1 96 ? 2.363 -9.594 13.852 1 92.44 96 LEU A O 1
ATOM 760 N N . THR A 1 97 ? 2.926 -7.629 14.805 1 95.12 97 THR A N 1
ATOM 761 C CA . THR A 1 97 ? 2.688 -6.84 13.602 1 95.12 97 THR A CA 1
ATOM 762 C C . THR A 1 97 ? 3.994 -6.266 13.062 1 95.12 97 THR A C 1
ATOM 764 O O . THR A 1 97 ? 4.684 -5.52 13.766 1 95.12 97 THR A O 1
ATOM 767 N N . ILE A 1 98 ? 4.277 -6.594 11.781 1 97.12 98 ILE A N 1
ATOM 768 C CA . ILE A 1 98 ? 5.543 -6.223 11.148 1 97.12 98 ILE A CA 1
ATOM 769 C C . ILE A 1 98 ? 5.273 -5.324 9.945 1 97.12 98 ILE A C 1
ATOM 771 O O . ILE A 1 98 ? 4.426 -5.633 9.109 1 97.12 98 ILE A O 1
ATOM 775 N N . GLY A 1 99 ? 5.895 -4.148 9.898 1 97.81 99 GLY A N 1
ATOM 776 C CA . GLY A 1 99 ? 5.941 -3.334 8.695 1 97.81 99 GLY A CA 1
ATOM 777 C C . GLY A 1 99 ? 7.246 -3.475 7.93 1 97.81 99 GLY A C 1
ATOM 778 O O . GLY A 1 99 ? 8.32 -3.463 8.523 1 97.81 99 GLY A O 1
ATOM 779 N N . ALA A 1 100 ? 7.137 -3.674 6.613 1 97.12 100 ALA A N 1
ATOM 780 C CA . ALA A 1 100 ? 8.352 -3.844 5.824 1 97.12 100 ALA A CA 1
ATOM 781 C C . ALA A 1 100 ? 8.219 -3.16 4.465 1 97.12 100 ALA A C 1
ATOM 783 O O . ALA A 1 100 ? 7.113 -2.979 3.957 1 97.12 100 ALA A O 1
ATOM 784 N N . LEU A 1 101 ? 9.367 -2.881 3.93 1 95.94 101 LEU A N 1
ATOM 785 C CA . LEU A 1 101 ? 9.414 -2.314 2.588 1 95.94 101 LEU A CA 1
ATOM 786 C C . LEU A 1 101 ? 8.914 -3.318 1.554 1 95.94 101 LEU A C 1
ATOM 788 O O . LEU A 1 101 ? 9.117 -4.523 1.706 1 95.94 101 LEU A O 1
ATOM 792 N N . LEU A 1 102 ? 8.43 -2.758 0.478 1 91.19 102 LEU A N 1
ATOM 793 C CA . LEU A 1 102 ? 7.91 -3.586 -0.604 1 91.19 102 LEU A CA 1
ATOM 794 C C . LEU A 1 102 ? 9.023 -4.414 -1.236 1 91.19 102 LEU A C 1
ATOM 796 O O . LEU A 1 102 ? 8.781 -5.531 -1.704 1 91.19 102 LEU A O 1
ATOM 800 N N . THR A 1 103 ? 10.211 -3.896 -1.229 1 89.25 103 THR A N 1
ATOM 801 C CA . THR A 1 103 ? 11.336 -4.57 -1.857 1 89.25 103 THR A CA 1
ATOM 802 C C . THR A 1 103 ? 11.852 -5.707 -0.977 1 89.25 103 THR A C 1
ATOM 804 O O . THR A 1 103 ? 12.609 -6.562 -1.437 1 89.25 103 THR A O 1
ATOM 807 N N . VAL A 1 104 ? 11.398 -5.703 0.295 1 91 104 VAL A N 1
ATOM 808 C CA . VAL A 1 104 ? 11.984 -6.645 1.242 1 91 104 VAL A CA 1
ATOM 809 C C . VAL A 1 104 ? 10.938 -7.664 1.675 1 91 104 VAL A C 1
ATOM 811 O O . VAL A 1 104 ? 11.273 -8.812 1.987 1 91 104 VAL A O 1
ATOM 814 N N . VAL A 1 105 ? 9.766 -7.289 1.676 1 91.56 105 VAL A N 1
ATOM 815 C CA . VAL A 1 105 ? 8.672 -8.062 2.262 1 91.56 105 VAL A CA 1
ATOM 816 C C . VAL A 1 105 ? 8.531 -9.398 1.53 1 91.56 105 VAL A C 1
ATOM 818 O O . VAL A 1 105 ? 8.125 -10.398 2.125 1 91.56 105 VAL A O 1
ATOM 821 N N . ASN A 1 106 ? 8.977 -9.461 0.304 1 87.31 106 ASN A N 1
ATOM 822 C CA . ASN A 1 106 ? 8.68 -10.633 -0.508 1 87.31 106 ASN A CA 1
ATOM 823 C C . ASN A 1 106 ? 9.781 -11.68 -0.408 1 87.31 106 ASN A C 1
ATOM 825 O O . ASN A 1 106 ? 9.531 -12.875 -0.58 1 87.31 106 ASN A O 1
ATOM 829 N N . TYR A 1 107 ? 10.977 -11.258 -0.155 1 88.19 107 TYR A N 1
ATOM 830 C CA . TYR A 1 107 ? 12.031 -12.258 -0.185 1 88.19 107 TYR A CA 1
ATOM 831 C C . TYR A 1 107 ? 12.609 -12.492 1.209 1 88.19 107 TYR A C 1
ATOM 833 O O . TYR A 1 107 ? 13.078 -13.586 1.521 1 88.19 107 TYR A O 1
ATOM 841 N N . LEU A 1 108 ? 12.562 -11.57 1.995 1 91.25 108 LEU A N 1
ATOM 842 C CA . LEU A 1 108 ? 13.211 -11.672 3.295 1 91.25 108 LEU A CA 1
ATOM 843 C C . LEU A 1 108 ? 12.258 -12.234 4.34 1 91.25 108 LEU A C 1
ATOM 845 O O . LEU A 1 108 ? 12.633 -13.109 5.129 1 91.25 108 LEU A O 1
ATOM 849 N N . LEU A 1 109 ? 11.008 -11.836 4.336 1 92.75 109 LEU A N 1
ATOM 850 C CA . LEU A 1 109 ? 10.102 -12.117 5.441 1 92.75 109 LEU A CA 1
ATOM 851 C C . LEU A 1 109 ? 9.492 -13.516 5.309 1 92.75 109 LEU A C 1
ATOM 853 O O . LEU A 1 109 ? 9.367 -14.234 6.297 1 92.75 109 LEU A O 1
ATOM 857 N N . PRO A 1 110 ? 9.25 -13.969 4.082 1 91.38 110 PRO A N 1
ATOM 858 C CA . PRO A 1 110 ? 8.539 -15.25 3.963 1 91.38 110 PRO A CA 1
ATOM 859 C C . PRO A 1 110 ? 9.297 -16.406 4.617 1 91.38 110 PRO A C 1
ATOM 861 O O . PRO A 1 110 ? 8.727 -17.141 5.43 1 91.38 110 PRO A O 1
ATOM 864 N N . PRO A 1 111 ? 10.57 -16.547 4.418 1 92 111 PRO A N 1
ATOM 865 C CA . PRO A 1 111 ? 11.266 -17.625 5.109 1 92 111 PRO A CA 1
ATOM 866 C C . PRO A 1 111 ? 11.25 -17.469 6.629 1 92 111 PRO A C 1
ATOM 868 O O . PRO A 1 111 ? 11.094 -18.453 7.355 1 92 111 PRO A O 1
ATOM 871 N N . ALA A 1 112 ? 11.406 -16.281 7.07 1 93.75 112 ALA A N 1
ATOM 872 C CA . ALA A 1 112 ? 11.391 -16.016 8.508 1 93.75 112 ALA A CA 1
ATOM 873 C C . ALA A 1 112 ? 10.016 -16.312 9.102 1 93.75 112 ALA A C 1
ATOM 875 O O . ALA A 1 112 ? 9.914 -16.891 10.188 1 93.75 112 ALA A O 1
ATOM 876 N N . ILE A 1 113 ? 8.992 -15.953 8.398 1 94.81 113 ILE A N 1
ATOM 877 C CA . ILE A 1 113 ? 7.617 -16.156 8.844 1 94.81 113 ILE A CA 1
ATOM 878 C C . ILE A 1 113 ? 7.312 -17.656 8.914 1 94.81 113 ILE A C 1
ATOM 880 O O . ILE A 1 113 ? 6.715 -18.125 9.883 1 94.81 113 ILE A O 1
ATOM 884 N N . LEU A 1 114 ? 7.699 -18.344 7.887 1 93.31 114 LEU A N 1
ATOM 885 C CA . LEU A 1 114 ? 7.441 -19.781 7.82 1 93.31 114 LEU A CA 1
ATOM 886 C C . LEU A 1 114 ? 8.109 -20.516 8.984 1 93.31 114 LEU A C 1
ATOM 888 O O . LEU A 1 114 ? 7.473 -21.328 9.664 1 93.31 114 LEU A O 1
ATOM 892 N N . ASN A 1 115 ? 9.344 -20.172 9.203 1 92.62 115 ASN A N 1
ATOM 893 C CA . ASN A 1 115 ? 10.078 -20.781 10.312 1 92.62 115 ASN A CA 1
ATOM 894 C C . ASN A 1 115 ? 9.453 -20.438 11.656 1 92.62 115 ASN A C 1
ATOM 896 O O . ASN A 1 115 ? 9.297 -21.312 12.516 1 92.62 115 ASN A O 1
ATOM 900 N N . PHE A 1 116 ? 9.117 -19.266 11.844 1 94.5 116 PHE A N 1
ATOM 901 C CA . PHE A 1 116 ? 8.523 -18.797 13.086 1 94.5 116 PHE A CA 1
ATOM 902 C C . PHE A 1 116 ? 7.184 -19.484 13.336 1 94.5 116 PHE A C 1
ATOM 904 O O . PHE A 1 116 ? 6.902 -19.922 14.453 1 94.5 116 PHE A O 1
ATOM 911 N N . ASN A 1 117 ? 6.379 -19.5 12.328 1 92.25 117 ASN A N 1
ATOM 912 C CA . ASN A 1 117 ? 5.059 -20.109 12.445 1 92.25 117 ASN A CA 1
ATOM 913 C C . ASN A 1 117 ? 5.16 -21.609 12.758 1 92.25 117 ASN A C 1
ATOM 915 O O . ASN A 1 117 ? 4.328 -22.156 13.492 1 92.25 117 ASN A O 1
ATOM 919 N N . ASN A 1 118 ? 6.086 -22.266 12.203 1 92.25 118 ASN A N 1
ATOM 920 C CA . ASN A 1 118 ? 6.301 -23.688 12.492 1 92.25 118 ASN A CA 1
ATOM 921 C C . ASN A 1 118 ? 6.602 -23.922 13.969 1 92.25 118 ASN A C 1
ATOM 923 O O . ASN A 1 118 ? 6.152 -24.906 14.555 1 92.25 118 ASN A O 1
ATOM 927 N N . LEU A 1 119 ? 7.305 -23.016 14.57 1 91.69 119 LEU A N 1
ATOM 928 C CA . LEU A 1 119 ? 7.703 -23.125 15.969 1 91.69 119 LEU A CA 1
ATOM 929 C C . LEU A 1 119 ? 6.586 -22.656 16.891 1 91.69 119 LEU A C 1
ATOM 931 O O . LEU A 1 119 ? 6.395 -23.203 17.984 1 91.69 119 LEU A O 1
ATOM 935 N N . TYR A 1 120 ? 5.91 -21.625 16.406 1 91.69 120 TYR A N 1
ATOM 936 C CA . TYR A 1 120 ? 4.887 -21 17.234 1 91.69 120 TYR A CA 1
ATOM 937 C C . TYR A 1 120 ? 3.6 -20.797 16.438 1 91.69 120 TYR A C 1
ATOM 939 O O . TYR A 1 120 ? 3.207 -19.656 16.156 1 91.69 120 TYR A O 1
ATOM 947 N N . PRO A 1 121 ? 2.871 -21.797 16.219 1 88.62 121 PRO A N 1
ATOM 948 C CA . PRO A 1 121 ? 1.724 -21.766 15.312 1 88.62 121 PRO A CA 1
ATOM 949 C C . PRO A 1 121 ? 0.548 -20.969 15.867 1 88.62 121 PRO A C 1
ATOM 951 O O . PRO A 1 121 ? -0.369 -20.609 15.117 1 88.62 121 PRO A O 1
ATOM 954 N N . ASN A 1 122 ? 0.616 -20.625 17.125 1 86.94 122 ASN A N 1
ATOM 955 C CA . ASN A 1 122 ? -0.539 -19.969 17.734 1 86.94 122 ASN A CA 1
ATOM 956 C C . ASN A 1 122 ? -0.34 -18.469 17.828 1 86.94 122 ASN A C 1
ATOM 958 O O . ASN A 1 122 ? -1.217 -17.75 18.312 1 86.94 122 ASN A O 1
ATOM 962 N N . ILE A 1 123 ? 0.758 -18 17.359 1 89.31 123 ILE A N 1
ATOM 963 C CA . ILE A 1 123 ? 1 -16.562 17.312 1 89.31 123 ILE A CA 1
ATOM 964 C C . ILE A 1 123 ? 0.444 -15.977 16.016 1 89.31 123 ILE A C 1
ATOM 966 O O . ILE A 1 123 ? 0.761 -16.453 14.93 1 89.31 123 ILE A O 1
ATOM 970 N N . GLU A 1 124 ? -0.395 -14.961 16.141 1 90.12 124 GLU A N 1
ATOM 971 C CA . GLU A 1 124 ? -0.951 -14.281 14.984 1 90.12 124 GLU A CA 1
ATOM 972 C C . GLU A 1 124 ? 0.04 -13.273 14.406 1 90.12 124 GLU A C 1
ATOM 974 O O . GLU A 1 124 ? 0.566 -12.43 15.133 1 90.12 124 GLU A O 1
ATOM 979 N N . LEU A 1 125 ? 0.24 -13.414 13.125 1 94.94 125 LEU A N 1
ATOM 980 C CA . LEU A 1 125 ? 1.196 -12.523 12.469 1 94.94 125 LEU A CA 1
ATOM 981 C C . LEU A 1 125 ? 0.489 -11.586 11.492 1 94.94 125 LEU A C 1
ATOM 983 O O . LEU A 1 125 ? -0.444 -12 10.797 1 94.94 125 LEU A O 1
ATOM 987 N N . SER A 1 126 ? 0.887 -10.344 11.531 1 96.06 126 SER A N 1
ATOM 988 C CA . SER A 1 126 ? 0.474 -9.352 10.539 1 96.06 126 SER A CA 1
ATOM 989 C C . SER A 1 126 ? 1.681 -8.703 9.875 1 96.06 126 SER A C 1
ATOM 991 O O . SER A 1 126 ? 2.553 -8.156 10.562 1 96.06 126 SER A O 1
ATOM 993 N N . VAL A 1 127 ? 1.712 -8.812 8.555 1 96.69 127 VAL A N 1
ATOM 994 C CA . VAL A 1 127 ? 2.814 -8.242 7.789 1 96.69 127 VAL A CA 1
ATOM 995 C C . VAL A 1 127 ? 2.275 -7.215 6.793 1 96.69 127 VAL A C 1
ATOM 997 O O . VAL A 1 127 ? 1.472 -7.551 5.922 1 96.69 127 VAL A O 1
ATOM 1000 N N . LEU A 1 128 ? 2.775 -6.023 6.906 1 95.88 128 LEU A N 1
ATOM 1001 C CA . LEU A 1 128 ? 2.297 -4.926 6.078 1 95.88 128 LEU A CA 1
ATOM 1002 C C . LEU A 1 128 ? 3.416 -4.383 5.195 1 95.88 128 LEU A C 1
ATOM 1004 O O . LEU A 1 128 ? 4.469 -3.98 5.695 1 95.88 128 LEU A O 1
ATOM 1008 N N . GLY A 1 129 ? 3.182 -4.453 3.863 1 95.06 129 GLY A N 1
ATOM 1009 C CA . GLY A 1 129 ? 4.051 -3.723 2.957 1 95.06 129 GLY A CA 1
ATOM 1010 C C . GLY A 1 129 ? 3.793 -2.229 2.957 1 95.06 129 GLY A C 1
ATOM 1011 O O . GLY A 1 129 ? 2.689 -1.785 2.631 1 95.06 129 GLY A O 1
ATOM 1012 N N . LEU A 1 130 ? 4.828 -1.433 3.338 1 94.62 130 LEU A N 1
ATOM 1013 C CA . LEU A 1 130 ? 4.633 -0.005 3.561 1 94.62 130 LEU A CA 1
ATOM 1014 C C . LEU A 1 130 ? 5.824 0.795 3.051 1 94.62 130 LEU A C 1
ATOM 1016 O O . LEU A 1 130 ? 6.852 0.22 2.686 1 94.62 130 LEU A O 1
ATOM 1020 N N . ARG A 1 131 ? 5.586 2.15 2.971 1 92.44 131 ARG A N 1
ATOM 1021 C CA . ARG A 1 131 ? 6.684 3.082 2.732 1 92.44 131 ARG A CA 1
ATOM 1022 C C . ARG A 1 131 ? 7.484 3.326 4.008 1 92.44 131 ARG A C 1
ATOM 1024 O O . ARG A 1 131 ? 6.961 3.17 5.113 1 92.44 131 ARG A O 1
ATOM 1031 N N . THR A 1 132 ? 8.711 3.75 3.768 1 90.81 132 THR A N 1
ATOM 1032 C CA . THR A 1 132 ? 9.586 4.031 4.902 1 90.81 132 THR A CA 1
ATOM 1033 C C . THR A 1 132 ? 8.914 4.988 5.883 1 90.81 132 THR A C 1
ATOM 1035 O O . THR A 1 132 ? 8.867 4.723 7.086 1 90.81 132 THR A O 1
ATOM 1038 N N . GLY A 1 133 ? 8.375 6.062 5.41 1 89.62 133 GLY A N 1
ATOM 1039 C CA . GLY A 1 133 ? 7.723 7.043 6.262 1 89.62 133 GLY A CA 1
ATOM 1040 C C . GLY A 1 133 ? 6.543 6.477 7.027 1 89.62 133 GLY A C 1
ATOM 1041 O O . GLY A 1 133 ? 6.355 6.793 8.203 1 89.62 133 GLY A O 1
ATOM 1042 N N . ASP A 1 134 ? 5.777 5.656 6.414 1 92.69 134 ASP A N 1
ATOM 1043 C CA . ASP A 1 134 ? 4.621 5.035 7.055 1 92.69 134 ASP A CA 1
ATOM 1044 C C . ASP A 1 134 ? 5.055 4.078 8.164 1 92.69 134 ASP A C 1
ATOM 1046 O O . ASP A 1 134 ? 4.398 3.988 9.203 1 92.69 134 ASP A O 1
ATOM 1050 N N . ILE A 1 135 ? 6.129 3.357 7.906 1 96.31 135 ILE A N 1
ATOM 1051 C CA . ILE A 1 135 ? 6.629 2.422 8.906 1 96.31 135 ILE A CA 1
ATOM 1052 C C . ILE A 1 135 ? 7.02 3.182 10.172 1 96.31 135 ILE A C 1
ATOM 1054 O O . ILE A 1 135 ? 6.609 2.814 11.273 1 96.31 135 ILE A O 1
ATOM 1058 N N . ARG A 1 136 ? 7.766 4.219 10.008 1 94.12 136 ARG A N 1
ATOM 1059 C CA . ARG A 1 136 ? 8.18 5.043 11.141 1 94.12 136 ARG A CA 1
ATOM 1060 C C . ARG A 1 136 ? 6.965 5.566 11.898 1 94.12 136 ARG A C 1
ATOM 1062 O O . ARG A 1 136 ? 6.895 5.441 13.125 1 94.12 136 ARG A O 1
ATOM 1069 N N . GLU A 1 137 ? 5.996 6.094 11.188 1 88.25 137 GLU A N 1
ATOM 1070 C CA . GLU A 1 137 ? 4.805 6.684 11.789 1 88.25 137 GLU A CA 1
ATOM 1071 C C . GLU A 1 137 ? 3.994 5.637 12.547 1 88.25 137 GLU A C 1
ATOM 1073 O O . GLU A 1 137 ? 3.531 5.891 13.664 1 88.25 137 GLU A O 1
ATOM 1078 N N . LYS A 1 138 ? 3.838 4.512 11.984 1 92.19 138 LYS A N 1
ATOM 1079 C CA . LYS A 1 138 ? 3.033 3.459 12.594 1 92.19 138 LYS A CA 1
ATOM 1080 C C . LYS A 1 138 ? 3.727 2.885 13.828 1 92.19 138 LYS A C 1
ATOM 1082 O O . LYS A 1 138 ? 3.066 2.451 14.773 1 92.19 138 LYS A O 1
ATOM 1087 N N . LEU A 1 139 ? 5.039 2.859 13.828 1 92.94 139 LEU A N 1
ATOM 1088 C CA . LEU A 1 139 ? 5.77 2.461 15.023 1 92.94 139 LEU A CA 1
ATOM 1089 C C . LEU A 1 139 ? 5.531 3.447 16.156 1 92.94 139 LEU A C 1
ATOM 1091 O O . LEU A 1 139 ? 5.273 3.041 17.297 1 92.94 139 LEU A O 1
ATOM 1095 N N . LEU A 1 140 ? 5.531 4.715 15.82 1 83.94 140 LEU A N 1
ATOM 1096 C CA . LEU A 1 140 ? 5.355 5.758 16.828 1 83.94 140 LEU A CA 1
ATOM 1097 C C . LEU A 1 140 ? 3.936 5.738 17.391 1 83.94 140 LEU A C 1
ATOM 1099 O O . LEU A 1 140 ? 3.719 6.102 18.547 1 83.94 140 LEU A O 1
ATOM 1103 N N . GLN A 1 141 ? 3.012 5.23 16.578 1 78.12 141 GLN A N 1
ATOM 1104 C CA . GLN A 1 141 ? 1.612 5.137 16.984 1 78.12 141 GLN A CA 1
ATOM 1105 C C . GLN A 1 141 ? 1.309 3.773 17.594 1 78.12 141 GLN A C 1
ATOM 1107 O O . GLN A 1 141 ? 0.158 3.479 17.922 1 78.12 141 GLN A O 1
ATOM 1112 N N . ASN A 1 142 ? 2.287 2.914 17.656 1 82.94 142 ASN A N 1
ATOM 1113 C CA . ASN A 1 142 ? 2.18 1.581 18.25 1 82.94 142 ASN A CA 1
ATOM 1114 C C . ASN A 1 142 ? 1.266 0.68 17.422 1 82.94 142 ASN A C 1
ATOM 1116 O O . ASN A 1 142 ? 0.578 -0.183 17.969 1 82.94 142 ASN A O 1
ATOM 1120 N N . GLU A 1 143 ? 1.235 1.02 16.172 1 88.25 143 GLU A N 1
ATOM 1121 C CA . GLU A 1 143 ? 0.457 0.198 15.25 1 88.25 143 GLU A CA 1
ATOM 1122 C C . GLU A 1 143 ? 1.312 -0.913 14.641 1 88.25 143 GLU A C 1
ATOM 1124 O O . GLU A 1 143 ? 0.787 -1.833 14.016 1 88.25 143 GLU A O 1
ATOM 1129 N N . LEU A 1 144 ? 2.607 -0.807 14.867 1 93.88 144 LEU A N 1
ATOM 1130 C CA . LEU A 1 144 ? 3.584 -1.826 14.5 1 93.88 144 LEU A CA 1
ATOM 1131 C C . LEU A 1 144 ? 4.461 -2.191 15.688 1 93.88 144 LEU A C 1
ATOM 1133 O O . LEU A 1 144 ? 4.719 -1.354 16.562 1 93.88 144 LEU A O 1
ATOM 1137 N N . ASP A 1 145 ? 4.875 -3.439 15.688 1 93.25 145 ASP A N 1
ATOM 1138 C CA . ASP A 1 145 ? 5.832 -3.867 16.703 1 93.25 145 ASP A CA 1
ATOM 1139 C C . ASP A 1 145 ? 7.266 -3.66 16.234 1 93.25 145 ASP A C 1
ATOM 1141 O O . ASP A 1 145 ? 8.133 -3.248 17 1 93.25 145 ASP A O 1
ATOM 1145 N N . ILE A 1 146 ? 7.52 -3.98 14.977 1 96.38 146 ILE A N 1
ATOM 1146 C CA . ILE A 1 146 ? 8.836 -3.77 14.383 1 96.38 146 ILE A CA 1
ATOM 1147 C C . ILE A 1 146 ? 8.688 -3.381 12.914 1 96.38 146 ILE A C 1
ATOM 1149 O O . ILE A 1 146 ? 7.637 -3.6 12.312 1 96.38 146 ILE A O 1
ATOM 1153 N N . GLY A 1 147 ? 9.742 -2.73 12.43 1 97.88 147 GLY A N 1
ATOM 1154 C CA . GLY A 1 147 ? 9.82 -2.355 11.023 1 97.88 147 GLY A CA 1
ATOM 1155 C C . GLY A 1 147 ? 11.109 -2.805 10.359 1 97.88 147 GLY A C 1
ATOM 1156 O O . GLY A 1 147 ? 12.141 -2.949 11.016 1 97.88 147 GLY A O 1
ATOM 1157 N N . ILE A 1 148 ? 11.047 -3.139 9.094 1 97.56 148 ILE A N 1
ATOM 1158 C CA . ILE A 1 148 ? 12.219 -3.387 8.258 1 97.56 148 ILE A CA 1
ATOM 1159 C C . ILE A 1 148 ? 12.305 -2.328 7.16 1 97.56 148 ILE A C 1
ATOM 1161 O O . ILE A 1 148 ? 11.445 -2.271 6.277 1 97.56 148 ILE A O 1
ATOM 1165 N N . THR A 1 149 ? 13.305 -1.455 7.238 1 96.62 149 THR A N 1
ATOM 1166 C CA . THR A 1 149 ? 13.359 -0.304 6.344 1 96.62 149 THR A CA 1
ATOM 1167 C C . THR A 1 149 ? 14.797 -0.044 5.891 1 96.62 149 THR A C 1
ATOM 1169 O O . THR A 1 149 ? 15.719 -0.765 6.285 1 96.62 149 THR A O 1
ATOM 1172 N N . PHE A 1 150 ? 14.867 0.901 5.004 1 94.56 150 PHE A N 1
ATOM 1173 C CA . PHE A 1 150 ? 16.172 1.461 4.699 1 94.56 150 PHE A CA 1
ATOM 1174 C C . PHE A 1 150 ? 16.719 2.258 5.887 1 94.56 150 PHE A C 1
ATOM 1176 O O . PHE A 1 150 ? 15.945 2.904 6.602 1 94.56 150 PHE A O 1
ATOM 1183 N N . LEU A 1 151 ? 18 2.197 6.07 1 94.44 151 LEU A N 1
ATOM 1184 C CA . LEU A 1 151 ? 18.703 3.016 7.059 1 94.44 151 LEU A CA 1
ATOM 1185 C C . LEU A 1 151 ? 19.5 4.129 6.375 1 94.44 151 LEU A C 1
ATOM 1187 O O . LEU A 1 151 ? 19.891 3.998 5.215 1 94.44 151 LEU A O 1
ATOM 1191 N N . PRO A 1 152 ? 19.641 5.258 7.098 1 92.56 152 PRO A N 1
ATOM 1192 C CA . PRO A 1 152 ? 19.25 5.555 8.477 1 92.56 152 PRO A CA 1
ATOM 1193 C C . PRO A 1 152 ? 17.812 6.078 8.586 1 92.56 152 PRO A C 1
ATOM 1195 O O . PRO A 1 152 ? 17.297 6.641 7.617 1 92.56 152 PRO A O 1
ATOM 1198 N N . VAL A 1 153 ? 17.234 5.789 9.68 1 90.19 153 VAL A N 1
ATOM 1199 C CA . VAL A 1 153 ? 16 6.465 10.078 1 90.19 153 VAL A CA 1
ATOM 1200 C C . VAL A 1 153 ? 16.312 7.535 11.117 1 90.19 153 VAL A C 1
ATOM 1202 O O . VAL A 1 153 ? 16.844 7.234 12.195 1 90.19 153 VAL A O 1
ATOM 1205 N N . GLN A 1 154 ? 15.984 8.766 10.742 1 87.25 154 GLN A N 1
ATOM 1206 C CA . GLN A 1 154 ? 16.328 9.875 11.617 1 87.25 154 GLN A CA 1
ATOM 1207 C C . GLN A 1 154 ? 15.172 10.219 12.555 1 87.25 154 GLN A C 1
ATOM 1209 O O . GLN A 1 154 ? 14.398 11.133 12.273 1 87.25 154 GLN A O 1
ATOM 1214 N N . ASP A 1 155 ? 15.141 9.594 13.641 1 89.19 155 ASP A N 1
ATOM 1215 C CA . ASP A 1 155 ? 14.148 9.82 14.68 1 89.19 155 ASP A CA 1
ATOM 1216 C C . ASP A 1 155 ? 14.664 9.359 16.047 1 89.19 155 ASP A C 1
ATOM 1218 O O . ASP A 1 155 ? 15.062 8.203 16.203 1 89.19 155 ASP A O 1
ATOM 1222 N N . LYS A 1 156 ? 14.641 10.211 17 1 88.5 156 LYS A N 1
ATOM 1223 C CA . LYS A 1 156 ? 15.211 9.938 18.312 1 88.5 156 LYS A CA 1
ATOM 1224 C C . LYS A 1 156 ? 14.398 8.859 19.047 1 88.5 156 LYS A C 1
ATOM 1226 O O . LYS A 1 156 ? 14.891 8.242 20 1 88.5 156 LYS A O 1
ATOM 1231 N N . GLU A 1 157 ? 13.219 8.688 18.641 1 89.75 157 GLU A N 1
ATOM 1232 C CA . GLU A 1 157 ? 12.352 7.727 19.312 1 89.75 157 GLU A CA 1
ATOM 1233 C C . GLU A 1 157 ? 12.453 6.348 18.672 1 89.75 157 GLU A C 1
ATOM 1235 O O . GLU A 1 157 ? 11.773 5.41 19.094 1 89.75 157 GLU A O 1
ATOM 1240 N N . ILE A 1 158 ? 13.32 6.242 17.703 1 94.81 158 ILE A N 1
ATOM 1241 C CA . ILE A 1 158 ? 13.453 4.988 16.953 1 94.81 158 ILE A CA 1
ATOM 1242 C C . ILE A 1 158 ? 14.859 4.422 17.156 1 94.81 158 ILE A C 1
ATOM 1244 O O . ILE A 1 158 ? 15.852 5.152 17.078 1 94.81 158 ILE A O 1
ATOM 1248 N N . ILE A 1 159 ? 14.914 3.127 17.438 1 95.69 159 ILE A N 1
ATOM 1249 C CA . ILE A 1 159 ? 16.172 2.389 17.484 1 95.69 159 ILE A CA 1
ATOM 1250 C C . ILE A 1 159 ? 16.344 1.577 16.203 1 95.69 159 ILE A C 1
ATOM 1252 O O . ILE A 1 159 ? 15.383 0.968 15.711 1 95.69 159 ILE A O 1
ATOM 1256 N N . SER A 1 160 ? 17.531 1.56 15.719 1 96.69 160 SER A N 1
ATOM 1257 C CA . SER A 1 160 ? 17.828 0.844 14.477 1 96.69 160 SER A CA 1
ATOM 1258 C C . SER A 1 160 ? 18.875 -0.242 14.703 1 96.69 160 SER A C 1
ATOM 1260 O O . SER A 1 160 ? 19.828 -0.044 15.453 1 96.69 160 SER A O 1
ATOM 1262 N N . ILE A 1 161 ? 18.672 -1.403 14.07 1 95.88 161 ILE A N 1
ATOM 1263 C CA . ILE A 1 161 ? 19.625 -2.5 14.008 1 95.88 161 ILE A CA 1
ATOM 1264 C C . ILE A 1 161 ? 19.938 -2.828 12.555 1 95.88 161 ILE A C 1
ATOM 1266 O O . ILE A 1 161 ? 19.094 -3.334 11.82 1 95.88 161 ILE A O 1
ATOM 1270 N N . PRO A 1 162 ? 21.188 -2.57 12.164 1 96.81 162 PRO A N 1
ATOM 1271 C CA . PRO A 1 162 ? 21.531 -2.934 10.789 1 96.81 162 PRO A CA 1
ATOM 1272 C C . PRO A 1 162 ? 21.438 -4.438 10.531 1 96.81 162 PRO A C 1
ATOM 1274 O O . PRO A 1 162 ? 21.844 -5.238 11.375 1 96.81 162 PRO A O 1
ATOM 1277 N N . LEU A 1 163 ? 20.844 -4.789 9.391 1 96.25 163 LEU A N 1
ATOM 1278 C CA . LEU A 1 163 ? 20.75 -6.195 9.016 1 96.25 163 LEU A CA 1
ATOM 1279 C C . LEU A 1 163 ? 21.75 -6.543 7.922 1 96.25 163 LEU A C 1
ATOM 1281 O O . LEU A 1 163 ? 22.547 -7.465 8.078 1 96.25 163 LEU A O 1
ATOM 1285 N N . TYR A 1 164 ? 21.688 -5.836 6.77 1 94.81 164 TYR A N 1
ATOM 1286 C CA . TYR A 1 164 ? 22.625 -6.094 5.68 1 94.81 164 TYR A CA 1
ATOM 1287 C C . TYR A 1 164 ? 22.688 -4.914 4.719 1 94.81 164 TYR A C 1
ATOM 1289 O O . TYR A 1 164 ? 21.844 -4.016 4.777 1 94.81 164 TYR A O 1
ATOM 1297 N N . LYS A 1 165 ? 23.703 -4.895 3.885 1 95.06 165 LYS A N 1
ATOM 1298 C CA . LYS A 1 165 ? 23.859 -3.936 2.795 1 95.06 165 LYS A CA 1
ATOM 1299 C C . LYS A 1 165 ? 23.672 -4.609 1.438 1 95.06 165 LYS A C 1
ATOM 1301 O O . LYS A 1 165 ? 23.844 -5.82 1.312 1 95.06 165 LYS A O 1
ATOM 1306 N N . SER A 1 166 ? 23.203 -3.799 0.541 1 92.31 166 SER A N 1
ATOM 1307 C CA . SER A 1 166 ? 23.016 -4.281 -0.825 1 92.31 166 SER A CA 1
ATOM 1308 C C . SER A 1 166 ? 23.25 -3.162 -1.839 1 92.31 166 SER A C 1
ATOM 1310 O O . SER A 1 166 ? 23.469 -2.01 -1.461 1 92.31 166 SER A O 1
ATOM 1312 N N . HIS A 1 167 ? 23.297 -3.607 -3.115 1 94.12 167 HIS A N 1
ATOM 1313 C CA . HIS A 1 167 ? 23.453 -2.627 -4.184 1 94.12 167 HIS A CA 1
ATOM 1314 C C . HIS A 1 167 ? 22.188 -2.541 -5.035 1 94.12 167 HIS A C 1
ATOM 1316 O O . HIS A 1 167 ? 21.438 -3.52 -5.156 1 94.12 167 HIS A O 1
ATOM 1322 N N . LEU A 1 168 ? 22.016 -1.334 -5.551 1 95.62 168 LEU A N 1
ATOM 1323 C CA . LEU A 1 168 ? 20.969 -1.168 -6.555 1 95.62 168 LEU A CA 1
ATOM 1324 C C . LEU A 1 168 ? 21.469 -1.62 -7.926 1 95.62 168 LEU A C 1
ATOM 1326 O O . LEU A 1 168 ? 22.656 -1.492 -8.242 1 95.62 168 LEU A O 1
ATOM 1330 N N . THR A 1 169 ? 20.578 -2.113 -8.719 1 97 169 THR A N 1
ATOM 1331 C CA . THR A 1 169 ? 20.891 -2.588 -10.062 1 97 169 THR A CA 1
ATOM 1332 C C . THR A 1 169 ? 19.922 -1.982 -11.078 1 97 169 THR A C 1
ATOM 1334 O O . THR A 1 169 ? 18.797 -1.611 -10.742 1 97 169 THR A O 1
ATOM 1337 N N . LEU A 1 170 ? 20.453 -1.865 -12.242 1 97.44 170 LEU A N 1
ATOM 1338 C CA . LEU A 1 170 ? 19.594 -1.549 -13.367 1 97.44 170 LEU A CA 1
ATOM 1339 C C . LEU A 1 170 ? 18.859 -2.797 -13.867 1 97.44 170 LEU A C 1
ATOM 1341 O O . LEU A 1 170 ? 19.5 -3.826 -14.117 1 97.44 170 LEU A O 1
ATOM 1345 N N . VAL A 1 171 ? 17.547 -2.73 -13.977 1 98.12 171 VAL A N 1
ATOM 1346 C CA . VAL A 1 171 ? 16.75 -3.867 -14.422 1 98.12 171 VAL A CA 1
ATOM 1347 C C . VAL A 1 171 ? 16.172 -3.584 -15.812 1 98.12 171 VAL A C 1
ATOM 1349 O O . VAL A 1 171 ? 15.461 -2.596 -16 1 98.12 171 VAL A O 1
ATOM 1352 N N . VAL A 1 172 ? 16.516 -4.445 -16.75 1 98.25 172 VAL A N 1
ATOM 1353 C CA . VAL A 1 172 ? 16.109 -4.285 -18.141 1 98.25 172 VAL A CA 1
ATOM 1354 C C . VAL A 1 172 ? 15.406 -5.555 -18.609 1 98.25 172 VAL A C 1
ATOM 1356 O O . VAL A 1 172 ? 15.586 -6.629 -18.031 1 98.25 172 VAL A O 1
ATOM 1359 N N . PRO A 1 173 ? 14.461 -5.418 -19.625 1 98 173 PRO A N 1
ATOM 1360 C CA . PRO A 1 173 ? 13.922 -6.652 -20.203 1 98 173 PRO A CA 1
ATOM 1361 C C . PRO A 1 173 ? 14.984 -7.504 -20.891 1 98 173 PRO A C 1
ATOM 1363 O O . PRO A 1 173 ? 15.984 -6.973 -21.375 1 98 173 PRO A O 1
ATOM 1366 N N . THR A 1 174 ? 14.711 -8.773 -20.812 1 96.5 174 THR A N 1
ATOM 1367 C CA . THR A 1 174 ? 15.609 -9.672 -21.531 1 96.5 174 THR A CA 1
ATOM 1368 C C . THR A 1 174 ? 15.695 -9.297 -23 1 96.5 174 THR A C 1
ATOM 1370 O O . THR A 1 174 ? 14.68 -9.008 -23.641 1 96.5 174 THR A O 1
ATOM 1373 N N . GLY A 1 175 ? 16.938 -9.18 -23.547 1 94.75 175 GLY A N 1
ATOM 1374 C CA . GLY A 1 175 ? 17.156 -8.805 -24.938 1 94.75 175 GLY A CA 1
ATOM 1375 C C . GLY A 1 175 ? 17.422 -7.32 -25.109 1 94.75 175 GLY A C 1
ATOM 1376 O O . GLY A 1 175 ? 17.688 -6.863 -26.219 1 94.75 175 GLY A O 1
ATOM 1377 N N . HIS A 1 176 ? 17.297 -6.574 -24.031 1 96 176 HIS A N 1
ATOM 1378 C CA . HIS A 1 176 ? 17.578 -5.145 -24.094 1 96 176 HIS A CA 1
ATOM 1379 C C . HIS A 1 176 ? 19.016 -4.875 -24.531 1 96 176 HIS A C 1
ATOM 1381 O O . HIS A 1 176 ? 19.922 -5.656 -24.203 1 96 176 HIS A O 1
ATOM 1387 N N . ARG A 1 177 ? 19.281 -3.832 -25.141 1 95.19 177 ARG A N 1
ATOM 1388 C CA . ARG A 1 177 ? 20.594 -3.469 -25.656 1 95.19 177 ARG A CA 1
ATOM 1389 C C . ARG A 1 177 ? 21.625 -3.375 -24.531 1 95.19 177 ARG A C 1
ATOM 1391 O O . ARG A 1 177 ? 22.797 -3.717 -24.734 1 95.19 177 ARG A O 1
ATOM 1398 N N . LEU A 1 178 ? 21.203 -2.961 -23.422 1 95.56 178 LEU A N 1
ATOM 1399 C CA . LEU A 1 178 ? 22.109 -2.789 -22.297 1 95.56 178 LEU A CA 1
ATOM 1400 C C . LEU A 1 178 ? 22.453 -4.133 -21.656 1 95.56 178 LEU A C 1
ATOM 1402 O O . LEU A 1 178 ? 23.391 -4.23 -20.875 1 95.56 178 LEU A O 1
ATOM 1406 N N . ALA A 1 179 ? 21.688 -5.113 -21.922 1 93.88 179 ALA A N 1
ATOM 1407 C CA . ALA A 1 179 ? 21.812 -6.414 -21.281 1 93.88 179 ALA A CA 1
ATOM 1408 C C . ALA A 1 179 ? 23.156 -7.059 -21.609 1 93.88 179 ALA A C 1
ATOM 1410 O O . ALA A 1 179 ? 23.609 -7.965 -20.891 1 93.88 179 ALA A O 1
ATOM 1411 N N . GLU A 1 180 ? 23.766 -6.598 -22.578 1 93.06 180 GLU A N 1
ATOM 1412 C CA . GLU A 1 180 ? 25.047 -7.152 -23 1 93.06 180 GLU A CA 1
ATOM 1413 C C . GLU A 1 180 ? 26.203 -6.531 -22.219 1 93.06 180 GLU A C 1
ATOM 1415 O O . GLU A 1 180 ? 27.328 -7.035 -22.25 1 93.06 180 GLU A O 1
ATOM 1420 N N . ARG A 1 181 ? 25.875 -5.547 -21.484 1 93.62 181 ARG A N 1
ATOM 1421 C CA . ARG A 1 181 ? 26.891 -4.852 -20.703 1 93.62 181 ARG A CA 1
ATOM 1422 C C . ARG A 1 181 ? 27.047 -5.465 -19.312 1 93.62 181 ARG A C 1
ATOM 1424 O O . ARG A 1 181 ? 26.062 -5.906 -18.719 1 93.62 181 ARG A O 1
ATOM 1431 N N . ASN A 1 182 ? 28.281 -5.375 -18.844 1 92.69 182 ASN A N 1
ATOM 1432 C CA . ASN A 1 182 ? 28.531 -5.863 -17.484 1 92.69 182 ASN A CA 1
ATOM 1433 C C . ASN A 1 182 ? 28.125 -4.836 -16.438 1 92.69 182 ASN A C 1
ATOM 1435 O O . ASN A 1 182 ? 27.75 -5.195 -15.32 1 92.69 182 ASN A O 1
ATOM 1439 N N . HIS A 1 183 ? 28.344 -3.588 -16.797 1 95.62 183 HIS A N 1
ATOM 1440 C CA . HIS A 1 183 ? 27.984 -2.496 -15.891 1 95.62 183 HIS A CA 1
ATOM 1441 C C . HIS A 1 183 ? 27.516 -1.276 -16.672 1 95.62 183 HIS A C 1
ATOM 1443 O O . HIS A 1 183 ? 27.75 -1.173 -17.875 1 95.62 183 HIS A O 1
ATOM 1449 N N . VAL A 1 184 ? 26.734 -0.449 -16.016 1 95.25 184 VAL A N 1
ATOM 1450 C CA . VAL A 1 184 ? 26.266 0.816 -16.578 1 95.25 184 VAL A CA 1
ATOM 1451 C C . VAL A 1 184 ? 26.438 1.931 -15.547 1 95.25 184 VAL A C 1
ATOM 1453 O O . VAL A 1 184 ? 26.562 1.663 -14.344 1 95.25 184 VAL A O 1
ATOM 1456 N N . SER A 1 185 ? 26.531 3.141 -16.094 1 93.62 185 SER A N 1
ATOM 1457 C CA . SER A 1 185 ? 26.484 4.301 -15.203 1 93.62 185 SER A CA 1
ATOM 1458 C C . SER A 1 185 ? 25.047 4.77 -14.984 1 93.62 185 SER A C 1
ATOM 1460 O O . SER A 1 185 ? 24.188 4.57 -15.836 1 93.62 185 SER A O 1
ATOM 1462 N N . ILE A 1 186 ? 24.875 5.41 -13.844 1 90.38 186 ILE A N 1
ATOM 1463 C CA . ILE A 1 186 ? 23.562 5.957 -13.531 1 90.38 186 ILE A CA 1
ATOM 1464 C C . ILE A 1 186 ? 23.156 6.984 -14.586 1 90.38 186 ILE A C 1
ATOM 1466 O O . ILE A 1 186 ? 21.969 7.188 -14.844 1 90.38 186 ILE A O 1
ATOM 1470 N N . ALA A 1 187 ? 24.109 7.566 -15.219 1 91.38 187 ALA A N 1
ATOM 1471 C CA . ALA A 1 187 ? 23.875 8.578 -16.25 1 91.38 187 ALA A CA 1
ATOM 1472 C C . ALA A 1 187 ? 23.109 7.996 -17.422 1 91.38 187 ALA A C 1
ATOM 1474 O O . ALA A 1 187 ? 22.391 8.719 -18.125 1 91.38 187 ALA A O 1
ATOM 1475 N N . GLU A 1 188 ? 23.203 6.734 -17.578 1 90.31 188 GLU A N 1
ATOM 1476 C CA . GLU A 1 188 ? 22.547 6.062 -18.703 1 90.31 188 GLU A CA 1
ATOM 1477 C C . GLU A 1 188 ? 21.031 6.098 -18.562 1 90.31 188 GLU A C 1
ATOM 1479 O O . GLU A 1 188 ? 20.312 5.953 -19.547 1 90.31 188 GLU A O 1
ATOM 1484 N N . LEU A 1 189 ? 20.547 6.344 -17.344 1 91.19 189 LEU A N 1
ATOM 1485 C CA . LEU A 1 189 ? 19.109 6.348 -17.078 1 91.19 189 LEU A CA 1
ATOM 1486 C C . LEU A 1 189 ? 18.406 7.445 -17.891 1 91.19 189 LEU A C 1
ATOM 1488 O O . LEU A 1 189 ? 17.234 7.316 -18.219 1 91.19 189 LEU A O 1
ATOM 1492 N N . GLN A 1 190 ? 19.141 8.445 -18.25 1 91.44 190 GLN A N 1
ATOM 1493 C CA . GLN A 1 190 ? 18.562 9.594 -18.938 1 91.44 190 GLN A CA 1
ATOM 1494 C C . GLN A 1 190 ? 18.172 9.234 -20.359 1 91.44 190 GLN A C 1
ATOM 1496 O O . GLN A 1 190 ? 17.359 9.93 -20.984 1 91.44 190 GLN A O 1
ATOM 1501 N N . ASN A 1 191 ? 18.703 8.164 -20.859 1 92.31 191 ASN A N 1
ATOM 1502 C CA . ASN A 1 191 ? 18.547 7.828 -22.266 1 92.31 191 ASN A CA 1
ATOM 1503 C C . ASN A 1 191 ? 17.391 6.855 -22.5 1 92.31 191 ASN A C 1
ATOM 1505 O O . ASN A 1 191 ? 17.094 6.504 -23.625 1 92.31 191 ASN A O 1
ATOM 1509 N N . TYR A 1 192 ? 16.734 6.43 -21.406 1 93.62 192 TYR A N 1
ATOM 1510 C CA . TYR A 1 192 ? 15.727 5.383 -21.531 1 93.62 192 TYR A CA 1
ATOM 1511 C C . TYR A 1 192 ? 14.469 5.738 -20.75 1 93.62 192 TYR A C 1
ATOM 1513 O O . TYR A 1 192 ? 14.531 6.461 -19.75 1 93.62 192 TYR A O 1
ATOM 1521 N N . PRO A 1 193 ? 13.266 5.195 -21.25 1 94.5 193 PRO A N 1
ATOM 1522 C CA . PRO A 1 193 ? 12.055 5.336 -20.438 1 94.5 193 PRO A CA 1
ATOM 1523 C C . PRO A 1 193 ? 12.172 4.629 -19.094 1 94.5 193 PRO A C 1
ATOM 1525 O O . PRO A 1 193 ? 12.617 3.48 -19.031 1 94.5 193 PRO A O 1
ATOM 1528 N N . LEU A 1 194 ? 11.727 5.375 -18.078 1 96.44 194 LEU A N 1
ATOM 1529 C CA . LEU A 1 194 ? 11.859 4.844 -16.719 1 96.44 194 LEU A CA 1
ATOM 1530 C C . LEU A 1 194 ? 10.5 4.473 -16.141 1 96.44 194 LEU A C 1
ATOM 1532 O O . LEU A 1 194 ? 9.516 5.184 -16.359 1 96.44 194 LEU A O 1
ATOM 1536 N N . ILE A 1 195 ? 10.461 3.348 -15.508 1 97.31 195 ILE A N 1
ATOM 1537 C CA . ILE A 1 195 ? 9.352 2.924 -14.664 1 97.31 195 ILE A CA 1
ATOM 1538 C C . ILE A 1 195 ? 9.797 2.891 -13.203 1 97.31 195 ILE A C 1
ATOM 1540 O O . ILE A 1 195 ? 10.688 2.123 -12.836 1 97.31 195 ILE A O 1
ATOM 1544 N N . LEU A 1 196 ? 9.18 3.771 -12.391 1 97.44 196 LEU A N 1
ATOM 1545 C CA . LEU A 1 196 ? 9.641 3.91 -11.008 1 97.44 196 LEU A CA 1
ATOM 1546 C C . LEU A 1 196 ? 8.469 3.816 -10.031 1 97.44 196 LEU A C 1
ATOM 1548 O O . LEU A 1 196 ? 7.309 3.932 -10.438 1 97.44 196 LEU A O 1
ATOM 1552 N N . LEU A 1 197 ? 8.844 3.533 -8.789 1 96.44 197 LEU A N 1
ATOM 1553 C CA . LEU A 1 197 ? 7.891 3.76 -7.715 1 96.44 197 LEU A CA 1
ATOM 1554 C C . LEU A 1 197 ? 7.551 5.242 -7.586 1 96.44 197 LEU A C 1
ATOM 1556 O O . LEU A 1 197 ? 8.312 6.098 -8.047 1 96.44 197 LEU A O 1
ATOM 1560 N N . PRO A 1 198 ? 6.422 5.535 -6.961 1 94 198 PRO A N 1
ATOM 1561 C CA . PRO A 1 198 ? 6.043 6.938 -6.789 1 94 198 PRO A CA 1
ATOM 1562 C C . PRO A 1 198 ? 7.102 7.746 -6.043 1 94 198 PRO A C 1
ATOM 1564 O O . PRO A 1 198 ? 7.914 7.18 -5.309 1 94 198 PRO A O 1
ATOM 1567 N N . LYS A 1 199 ? 7.039 9.031 -6.164 1 89.5 199 LYS A N 1
ATOM 1568 C CA . LYS A 1 199 ? 8.062 9.961 -5.699 1 89.5 199 LYS A CA 1
ATOM 1569 C C . LYS A 1 199 ? 8.188 9.93 -4.18 1 89.5 199 LYS A C 1
ATOM 1571 O O . LYS A 1 199 ? 9.258 10.227 -3.635 1 89.5 199 LYS A O 1
ATOM 1576 N N . ASN A 1 200 ? 7.141 9.523 -3.494 1 87.06 200 ASN A N 1
ATOM 1577 C CA . ASN A 1 200 ? 7.184 9.539 -2.035 1 87.06 200 ASN A CA 1
ATOM 1578 C C . ASN A 1 200 ? 7.781 8.258 -1.476 1 87.06 200 ASN A C 1
ATOM 1580 O O . ASN A 1 200 ? 7.77 8.031 -0.263 1 87.06 200 ASN A O 1
ATOM 1584 N N . PHE A 1 201 ? 8.312 7.473 -2.344 1 90.62 201 PHE A N 1
ATOM 1585 C CA . PHE A 1 201 ? 9.055 6.297 -1.911 1 90.62 201 PHE A CA 1
ATOM 1586 C C . PHE A 1 201 ? 10.539 6.617 -1.761 1 90.62 201 PHE A C 1
ATOM 1588 O O . PHE A 1 201 ? 11.117 7.293 -2.609 1 90.62 201 PHE A O 1
ATOM 1595 N N . PHE A 1 202 ? 11.18 6.066 -0.724 1 89.88 202 PHE A N 1
ATOM 1596 C CA . PHE A 1 202 ? 12.586 6.324 -0.437 1 89.88 202 PHE A CA 1
ATOM 1597 C C . PHE A 1 202 ? 13.469 5.898 -1.604 1 89.88 202 PHE A C 1
ATOM 1599 O O . PHE A 1 202 ? 14.43 6.586 -1.95 1 89.88 202 PHE A O 1
ATOM 1606 N N . LEU A 1 203 ? 13.188 4.828 -2.195 1 92.12 203 LEU A N 1
ATOM 1607 C CA . LEU A 1 203 ? 14 4.324 -3.297 1 92.12 203 LEU A CA 1
ATOM 1608 C C . LEU A 1 203 ? 14.008 5.309 -4.461 1 92.12 203 LEU A C 1
ATOM 1610 O O . LEU A 1 203 ? 15.062 5.57 -5.047 1 92.12 203 LEU A O 1
ATOM 1614 N N . THR A 1 204 ? 12.844 5.824 -4.793 1 93.75 204 THR A N 1
ATOM 1615 C CA . THR A 1 204 ? 12.766 6.809 -5.863 1 93.75 204 THR A CA 1
ATOM 1616 C C . THR A 1 204 ? 13.516 8.078 -5.492 1 93.75 204 THR A C 1
ATOM 1618 O O . THR A 1 204 ? 14.195 8.68 -6.332 1 93.75 204 THR A O 1
ATOM 1621 N N . GLU A 1 205 ? 13.391 8.461 -4.246 1 90.75 205 GLU A N 1
ATOM 1622 C CA . GLU A 1 205 ? 14.148 9.617 -3.768 1 90.75 205 GLU A CA 1
ATOM 1623 C C . GLU A 1 205 ? 15.648 9.398 -3.908 1 90.75 205 GLU A C 1
ATOM 1625 O O . GLU A 1 205 ? 16.391 10.305 -4.305 1 90.75 205 GLU A O 1
ATOM 1630 N N . LEU A 1 206 ? 16.078 8.258 -3.547 1 91.06 206 LEU A N 1
ATOM 1631 C CA . LEU A 1 206 ? 17.5 7.902 -3.627 1 91.06 206 LEU A CA 1
ATOM 1632 C C . LEU A 1 206 ? 17.984 7.934 -5.07 1 91.06 206 LEU A C 1
ATOM 1634 O O . LEU A 1 206 ? 19.031 8.5 -5.359 1 91.06 206 LEU A O 1
ATOM 1638 N N . ILE A 1 207 ? 17.234 7.359 -5.969 1 93.19 207 ILE A N 1
ATOM 1639 C CA . ILE A 1 207 ? 17.578 7.344 -7.383 1 93.19 207 ILE A CA 1
ATOM 1640 C C . ILE A 1 207 ? 17.641 8.773 -7.914 1 93.19 207 ILE A C 1
ATOM 1642 O O . ILE A 1 207 ? 18.594 9.148 -8.594 1 93.19 207 ILE A O 1
ATOM 1646 N N . THR A 1 208 ? 16.641 9.547 -7.527 1 92.75 208 THR A N 1
ATOM 1647 C CA . THR A 1 208 ? 16.562 10.938 -7.965 1 92.75 208 THR A CA 1
ATOM 1648 C C . THR A 1 208 ? 17.766 11.734 -7.473 1 92.75 208 THR A C 1
ATOM 1650 O O . THR A 1 208 ? 18.328 12.539 -8.219 1 92.75 208 THR A O 1
ATOM 1653 N N . SER A 1 209 ? 18.156 11.516 -6.277 1 91.69 209 SER A N 1
ATOM 1654 C CA . SER A 1 209 ? 19.297 12.211 -5.699 1 91.69 209 SER A CA 1
ATOM 1655 C C . SER A 1 209 ? 20.578 11.891 -6.457 1 91.69 209 SER A C 1
ATOM 1657 O O . SER A 1 209 ? 21.406 12.773 -6.691 1 91.69 209 SER A O 1
ATOM 1659 N N . HIS A 1 210 ? 20.734 10.68 -6.824 1 91.44 210 HIS A N 1
ATOM 1660 C CA . HIS A 1 210 ? 21.922 10.281 -7.59 1 91.44 210 HIS A CA 1
ATOM 1661 C C . HIS A 1 210 ? 21.906 10.906 -8.984 1 91.44 210 HIS A C 1
ATOM 1663 O O . HIS A 1 210 ? 22.953 11.312 -9.484 1 91.44 210 HIS A O 1
ATOM 1669 N N . CYS A 1 211 ? 20.734 10.953 -9.547 1 91.31 211 CYS A N 1
ATOM 1670 C CA . CYS A 1 211 ? 20.609 11.562 -10.867 1 91.31 211 CYS A CA 1
ATOM 1671 C C . CYS A 1 211 ? 20.906 13.055 -10.812 1 91.31 211 CYS A C 1
ATOM 1673 O O . CYS A 1 211 ? 21.562 13.594 -11.703 1 91.31 211 CYS A O 1
ATOM 1675 N N . GLN A 1 212 ? 20.406 13.617 -9.797 1 90.75 212 GLN A N 1
ATOM 1676 C CA . GLN A 1 212 ? 20.594 15.055 -9.641 1 90.75 212 GLN A CA 1
ATOM 1677 C C . GLN A 1 212 ? 22.062 15.406 -9.5 1 90.75 212 GLN A C 1
ATOM 1679 O O . GLN A 1 212 ? 22.5 16.453 -9.977 1 90.75 212 GLN A O 1
ATOM 1684 N N . LYS A 1 213 ? 22.828 14.617 -8.852 1 90.75 213 LYS A N 1
ATOM 1685 C CA . LYS A 1 213 ? 24.281 14.82 -8.727 1 90.75 213 LYS A CA 1
ATOM 1686 C C . LYS A 1 213 ? 24.953 14.828 -10.094 1 90.75 213 LYS A C 1
ATOM 1688 O O . LYS A 1 213 ? 26.047 15.367 -10.25 1 90.75 213 LYS A O 1
ATOM 1693 N N . LEU A 1 214 ? 24.328 14.258 -11.062 1 89.62 214 LEU A N 1
ATOM 1694 C CA . LEU A 1 214 ? 24.828 14.227 -12.43 1 89.62 214 LEU A CA 1
ATOM 1695 C C . LEU A 1 214 ? 24.094 15.25 -13.305 1 89.62 214 LEU A C 1
ATOM 1697 O O . LEU A 1 214 ? 24.141 15.172 -14.531 1 89.62 214 LEU A O 1
ATOM 1701 N N . ASN A 1 215 ? 23.266 16.047 -12.766 1 89.75 215 ASN A N 1
ATOM 1702 C CA . ASN A 1 215 ? 22.656 17.219 -13.352 1 89.75 215 ASN A CA 1
ATOM 1703 C C . ASN A 1 215 ? 21.484 16.859 -14.258 1 89.75 215 ASN A C 1
ATOM 1705 O O . ASN A 1 215 ? 21.297 17.469 -15.312 1 89.75 215 ASN A O 1
ATOM 1709 N N . PHE A 1 216 ? 20.797 15.789 -13.883 1 88.25 216 PHE A N 1
ATOM 1710 C CA . PHE A 1 216 ? 19.531 15.516 -14.555 1 88.25 216 PHE A CA 1
ATOM 1711 C C . PHE A 1 216 ? 18.516 14.961 -13.578 1 88.25 216 PHE A C 1
ATOM 1713 O O . PHE A 1 216 ? 18.859 14.523 -12.484 1 88.25 216 PHE A O 1
ATOM 1720 N N . LYS A 1 217 ? 17.25 15.109 -13.992 1 88.19 217 LYS A N 1
ATOM 1721 C CA . LYS A 1 217 ? 16.141 14.547 -13.227 1 88.19 217 LYS A CA 1
ATOM 1722 C C . LYS A 1 217 ? 15.477 13.391 -13.984 1 88.19 217 LYS A C 1
ATOM 1724 O O . LYS A 1 217 ? 15.164 13.523 -15.172 1 88.19 217 LYS A O 1
ATOM 1729 N N . PRO A 1 218 ? 15.359 12.328 -13.258 1 87.62 218 PRO A N 1
ATOM 1730 C CA . PRO A 1 218 ? 14.633 11.25 -13.938 1 87.62 218 PRO A CA 1
ATOM 1731 C C . PRO A 1 218 ? 13.172 11.594 -14.211 1 87.62 218 PRO A C 1
ATOM 1733 O O . PRO A 1 218 ? 12.531 12.25 -13.391 1 87.62 218 PRO A O 1
ATOM 1736 N N . ARG A 1 219 ? 12.805 11.273 -15.414 1 85.31 219 ARG A N 1
ATOM 1737 C CA . ARG A 1 219 ? 11.406 11.461 -15.797 1 85.31 219 ARG A CA 1
ATOM 1738 C C . ARG A 1 219 ? 10.758 10.133 -16.156 1 85.31 219 ARG A C 1
ATOM 1740 O O . ARG A 1 219 ? 10.812 9.703 -17.312 1 85.31 219 ARG A O 1
ATOM 1747 N N . PRO A 1 220 ? 10.07 9.594 -15.172 1 93.5 220 PRO A N 1
ATOM 1748 C CA . PRO A 1 220 ? 9.445 8.305 -15.484 1 93.5 220 PRO A CA 1
ATOM 1749 C C . PRO A 1 220 ? 8.242 8.438 -16.406 1 93.5 220 PRO A C 1
ATOM 1751 O O . PRO A 1 220 ? 7.473 9.398 -16.281 1 93.5 220 PRO A O 1
ATOM 1754 N N . ILE A 1 221 ? 8.102 7.555 -17.297 1 93.44 221 ILE A N 1
ATOM 1755 C CA . ILE A 1 221 ? 6.93 7.488 -18.156 1 93.44 221 ILE A CA 1
ATOM 1756 C C . ILE A 1 221 ? 5.781 6.801 -17.422 1 93.44 221 ILE A C 1
ATOM 1758 O O . ILE A 1 221 ? 4.621 6.914 -17.828 1 93.44 221 ILE A O 1
ATOM 1762 N N . LEU A 1 222 ? 6.172 6.07 -16.359 1 96 222 LEU A N 1
ATOM 1763 C CA . LEU A 1 222 ? 5.203 5.332 -15.562 1 96 222 LEU A CA 1
ATOM 1764 C C . LEU A 1 222 ? 5.641 5.262 -14.102 1 96 222 LEU A C 1
ATOM 1766 O O . LEU A 1 222 ? 6.773 4.871 -13.812 1 96 222 LEU A O 1
ATOM 1770 N N . GLU A 1 223 ? 4.793 5.707 -13.25 1 96.19 223 GLU A N 1
ATOM 1771 C CA . GLU A 1 223 ? 4.914 5.453 -11.812 1 96.19 223 GLU A CA 1
ATOM 1772 C C . GLU A 1 223 ? 3.918 4.387 -11.359 1 96.19 223 GLU A C 1
ATOM 1774 O O . GLU A 1 223 ? 2.729 4.473 -11.664 1 96.19 223 GLU A O 1
ATOM 1779 N N . ILE A 1 224 ? 4.457 3.381 -10.68 1 95.06 224 ILE A N 1
ATOM 1780 C CA . ILE A 1 224 ? 3.609 2.273 -10.25 1 95.06 224 ILE A CA 1
ATOM 1781 C C . ILE A 1 224 ? 3.977 1.858 -8.828 1 95.06 224 ILE A C 1
ATOM 1783 O O . ILE A 1 224 ? 5.156 1.739 -8.5 1 95.06 224 ILE A O 1
ATOM 1787 N N . SER A 1 225 ? 2.945 1.603 -7.977 1 93.69 225 SER A N 1
ATOM 1788 C CA . SER A 1 225 ? 3.23 1.417 -6.559 1 93.69 225 SER A CA 1
ATOM 1789 C C . SER A 1 225 ? 3.242 -0.062 -6.188 1 93.69 225 SER A C 1
ATOM 1791 O O . SER A 1 225 ? 3.418 -0.412 -5.016 1 93.69 225 SER A O 1
ATOM 1793 N N . THR A 1 226 ? 3.004 -0.974 -7.113 1 93 226 THR A N 1
ATOM 1794 C CA . THR A 1 226 ? 3.066 -2.408 -6.848 1 93 226 THR A CA 1
ATOM 1795 C C . THR A 1 226 ? 4.262 -3.037 -7.559 1 93 226 THR A C 1
ATOM 1797 O O . THR A 1 226 ? 4.461 -2.82 -8.758 1 93 226 THR A O 1
ATOM 1800 N N . MET A 1 227 ? 4.969 -3.824 -6.777 1 93.75 227 MET A N 1
ATOM 1801 C CA . MET A 1 227 ? 6.188 -4.414 -7.32 1 93.75 227 MET A CA 1
ATOM 1802 C C . MET A 1 227 ? 5.867 -5.367 -8.469 1 93.75 227 MET A C 1
ATOM 1804 O O . MET A 1 227 ? 6.547 -5.355 -9.492 1 93.75 227 MET A O 1
ATOM 1808 N N . GLU A 1 228 ? 4.883 -6.125 -8.305 1 92.88 228 GLU A N 1
ATOM 1809 C CA . GLU A 1 228 ? 4.504 -7.105 -9.312 1 92.88 228 GLU A CA 1
ATOM 1810 C C . GLU A 1 228 ? 4.207 -6.434 -10.656 1 92.88 228 GLU A C 1
ATOM 1812 O O . GLU A 1 228 ? 4.695 -6.879 -11.695 1 92.88 228 GLU A O 1
ATOM 1817 N N . SER A 1 229 ? 3.432 -5.375 -10.625 1 93.12 229 SER A N 1
ATOM 1818 C CA . SER A 1 229 ? 3.094 -4.664 -11.852 1 93.12 229 SER A CA 1
ATOM 1819 C C . SER A 1 229 ? 4.316 -3.967 -12.438 1 93.12 229 SER A C 1
ATOM 1821 O O . SER A 1 229 ? 4.48 -3.914 -13.656 1 93.12 229 SER A O 1
ATOM 1823 N N . LEU A 1 230 ? 5.105 -3.412 -11.578 1 95.81 230 LEU A N 1
ATOM 1824 C CA . LEU A 1 230 ? 6.324 -2.746 -12.023 1 95.81 230 LEU A CA 1
ATOM 1825 C C . LEU A 1 230 ? 7.203 -3.701 -12.82 1 95.81 230 LEU A C 1
ATOM 1827 O O . LEU A 1 230 ? 7.609 -3.387 -13.945 1 95.81 230 LEU A O 1
ATOM 1831 N N . ILE A 1 231 ? 7.395 -4.902 -12.305 1 95.88 231 ILE A N 1
ATOM 1832 C CA . ILE A 1 231 ? 8.234 -5.91 -12.945 1 95.88 231 ILE A CA 1
ATOM 1833 C C . ILE A 1 231 ? 7.598 -6.355 -14.258 1 95.88 231 ILE A C 1
ATOM 1835 O O . ILE A 1 231 ? 8.289 -6.543 -15.258 1 95.88 231 ILE A O 1
ATOM 1839 N N . GLN A 1 232 ? 6.332 -6.48 -14.25 1 94.06 232 GLN A N 1
ATOM 1840 C CA . GLN A 1 232 ? 5.621 -6.887 -15.461 1 94.06 232 GLN A CA 1
ATOM 1841 C C . GLN A 1 232 ? 5.832 -5.879 -16.578 1 94.06 232 GLN A C 1
ATOM 1843 O O . GLN A 1 232 ? 6.098 -6.266 -17.719 1 94.06 232 GLN A O 1
ATOM 1848 N N . MET A 1 233 ? 5.691 -4.637 -16.266 1 95.31 233 MET A N 1
ATOM 1849 C CA . MET A 1 233 ? 5.832 -3.594 -17.281 1 95.31 233 MET A CA 1
ATOM 1850 C C . MET A 1 233 ? 7.25 -3.559 -17.828 1 95.31 233 MET A C 1
ATOM 1852 O O . MET A 1 233 ? 7.449 -3.363 -19.031 1 95.31 233 MET A O 1
ATOM 1856 N N . VAL A 1 234 ? 8.227 -3.756 -16.969 1 97.31 234 VAL A N 1
ATOM 1857 C CA . VAL A 1 234 ? 9.617 -3.814 -17.406 1 97.31 234 VAL A CA 1
ATOM 1858 C C . VAL A 1 234 ? 9.82 -5.027 -18.312 1 97.31 234 VAL A C 1
ATOM 1860 O O . VAL A 1 234 ? 10.414 -4.914 -19.391 1 97.31 234 VAL A O 1
ATOM 1863 N N . SER A 1 235 ? 9.305 -6.156 -17.891 1 96.69 235 SER A N 1
ATOM 1864 C CA . SER A 1 235 ? 9.477 -7.398 -18.625 1 96.69 235 SER A CA 1
ATOM 1865 C C . SER A 1 235 ? 8.867 -7.301 -20.031 1 96.69 235 SER A C 1
ATOM 1867 O O . SER A 1 235 ? 9.344 -7.949 -20.969 1 96.69 235 SER A O 1
ATOM 1869 N N . LYS A 1 236 ? 7.887 -6.461 -20.141 1 94.19 236 LYS A N 1
ATOM 1870 C CA . LYS A 1 236 ? 7.191 -6.301 -21.422 1 94.19 236 LYS A CA 1
ATOM 1871 C C . LYS A 1 236 ? 7.867 -5.246 -22.297 1 94.19 236 LYS A C 1
ATOM 1873 O O . LYS A 1 236 ? 7.406 -4.957 -23.391 1 94.19 236 LYS A O 1
ATOM 1878 N N . GLY A 1 237 ? 8.836 -4.617 -21.75 1 94.44 237 GLY A N 1
ATOM 1879 C CA . GLY A 1 237 ? 9.664 -3.736 -22.562 1 94.44 237 GLY A CA 1
ATOM 1880 C C . GLY A 1 237 ? 9.195 -2.297 -22.562 1 94.44 237 GLY A C 1
ATOM 1881 O O . GLY A 1 237 ? 9.625 -1.489 -23.375 1 94.44 237 GLY A O 1
ATOM 1882 N N . MET A 1 238 ? 8.312 -1.938 -21.656 1 94.31 238 MET A N 1
ATOM 1883 C CA . MET A 1 238 ? 7.809 -0.569 -21.609 1 94.31 238 MET A CA 1
ATOM 1884 C C . MET A 1 238 ? 8.906 0.404 -21.203 1 94.31 238 MET A C 1
ATOM 1886 O O . MET A 1 238 ? 8.898 1.567 -21.609 1 94.31 238 MET A O 1
ATOM 1890 N N . GLY A 1 239 ? 9.781 -0.052 -20.359 1 96 239 GLY A N 1
ATOM 1891 C CA . GLY A 1 239 ? 10.867 0.749 -19.828 1 96 239 GLY A CA 1
ATOM 1892 C C . GLY A 1 239 ? 11.812 -0.046 -18.938 1 96 239 GLY A C 1
ATOM 1893 O O . GLY A 1 239 ? 11.75 -1.276 -18.891 1 96 239 GLY A O 1
ATOM 1894 N N . ILE A 1 240 ? 12.758 0.707 -18.344 1 97.56 240 ILE A N 1
ATOM 1895 C CA . ILE A 1 240 ? 13.719 0.101 -17.438 1 97.56 240 ILE A CA 1
ATOM 1896 C C . ILE A 1 240 ? 13.531 0.674 -16.031 1 97.56 240 ILE A C 1
ATOM 1898 O O . ILE A 1 240 ? 12.797 1.648 -15.844 1 97.56 240 ILE A O 1
ATOM 1902 N N . THR A 1 241 ? 14.102 0.001 -15.016 1 97.81 241 THR A N 1
ATOM 1903 C CA . THR A 1 241 ? 13.945 0.462 -13.641 1 97.81 241 THR A CA 1
ATOM 1904 C C . THR A 1 241 ? 15.211 0.183 -12.828 1 97.81 241 THR A C 1
ATOM 1906 O O . THR A 1 241 ? 16.203 -0.298 -13.367 1 97.81 241 THR A O 1
ATOM 1909 N N . VAL A 1 242 ? 15.281 0.72 -11.594 1 97.06 242 VAL A N 1
ATOM 1910 C CA . VAL A 1 242 ? 16.375 0.505 -10.648 1 97.06 242 VAL A CA 1
ATOM 1911 C C . VAL A 1 242 ? 15.836 -0.124 -9.367 1 97.06 242 VAL A C 1
ATOM 1913 O O . VAL A 1 242 ? 14.945 0.436 -8.719 1 97.06 242 VAL A O 1
ATOM 1916 N N . LEU A 1 243 ? 16.328 -1.322 -9.047 1 97.19 243 LEU A N 1
ATOM 1917 C CA . LEU A 1 243 ? 15.844 -2.045 -7.879 1 97.19 243 LEU A CA 1
ATOM 1918 C C . LEU A 1 243 ? 17 -2.748 -7.156 1 97.19 243 LEU A C 1
ATOM 1920 O O . LEU A 1 243 ? 18.062 -2.971 -7.742 1 97.19 243 LEU A O 1
ATOM 1924 N N . PRO A 1 244 ? 16.766 -3.105 -5.883 1 95.75 244 PRO A N 1
ATOM 1925 C CA . PRO A 1 244 ? 17.781 -3.863 -5.145 1 95.75 244 PRO A CA 1
ATOM 1926 C C . PRO A 1 244 ? 18.047 -5.242 -5.746 1 95.75 244 PRO A C 1
ATOM 1928 O O . PRO A 1 244 ? 17.094 -5.957 -6.09 1 95.75 244 PRO A O 1
ATOM 1931 N N . LYS A 1 245 ? 19.25 -5.656 -5.77 1 94.75 245 LYS A N 1
ATOM 1932 C CA . LYS A 1 245 ? 19.672 -6.906 -6.395 1 94.75 245 LYS A CA 1
ATOM 1933 C C . LYS A 1 245 ? 19 -8.109 -5.73 1 94.75 245 LYS A C 1
ATOM 1935 O O . LYS A 1 245 ? 18.531 -9.016 -6.414 1 94.75 245 LYS A O 1
ATOM 1940 N N . PRO A 1 246 ? 18.906 -8.133 -4.379 1 93.19 246 PRO A N 1
ATOM 1941 C CA . PRO A 1 246 ? 18.328 -9.328 -3.754 1 93.19 246 PRO A CA 1
ATOM 1942 C C . PRO A 1 246 ? 16.891 -9.578 -4.199 1 93.19 246 PRO A C 1
ATOM 1944 O O . PRO A 1 246 ? 16.469 -10.734 -4.309 1 93.19 246 PRO A O 1
ATOM 1947 N N . TYR A 1 247 ? 16.141 -8.555 -4.453 1 94.38 247 TYR A N 1
ATOM 1948 C CA . TYR A 1 247 ? 14.766 -8.719 -4.914 1 94.38 247 TYR A CA 1
ATOM 1949 C C . TYR A 1 247 ? 14.734 -9.336 -6.309 1 94.38 247 TYR A C 1
ATOM 1951 O O . TYR A 1 247 ? 13.914 -10.219 -6.582 1 94.38 247 TYR A O 1
ATOM 1959 N N . ILE A 1 248 ? 15.578 -8.844 -7.152 1 95.44 248 ILE A N 1
ATOM 1960 C CA . ILE A 1 248 ? 15.641 -9.367 -8.516 1 95.44 248 ILE A CA 1
ATOM 1961 C C . ILE A 1 248 ? 16.078 -10.828 -8.492 1 95.44 248 ILE A C 1
ATOM 1963 O O . ILE A 1 248 ? 15.523 -11.656 -9.227 1 95.44 248 ILE A O 1
ATOM 1967 N N . ASP A 1 249 ? 17.062 -11.164 -7.629 1 93.25 249 ASP A N 1
ATOM 1968 C CA . ASP A 1 249 ? 17.516 -12.547 -7.496 1 93.25 249 ASP A CA 1
ATOM 1969 C C . ASP A 1 249 ? 16.391 -13.461 -7.035 1 93.25 249 ASP A C 1
ATOM 1971 O O . ASP A 1 249 ? 16.297 -14.609 -7.488 1 93.25 249 ASP A O 1
ATOM 1975 N N . PHE A 1 250 ? 15.617 -12.938 -6.199 1 90.88 250 PHE A N 1
ATOM 1976 C CA . PHE A 1 250 ? 14.508 -13.711 -5.648 1 90.88 250 PHE A CA 1
ATOM 1977 C C . PHE A 1 250 ? 13.484 -14.031 -6.734 1 90.88 250 PHE A C 1
ATOM 1979 O O . PHE A 1 250 ? 12.906 -15.117 -6.742 1 90.88 250 PHE A O 1
ATOM 1986 N N . LEU A 1 251 ? 13.188 -13.094 -7.613 1 92.06 251 LEU A N 1
ATOM 1987 C CA . LEU A 1 251 ? 12.148 -13.242 -8.617 1 92.06 251 LEU A CA 1
ATOM 1988 C C . LEU A 1 251 ? 12.477 -14.375 -9.578 1 92.06 251 LEU A C 1
ATOM 1990 O O . LEU A 1 251 ? 11.57 -15.055 -10.078 1 92.06 251 LEU A O 1
ATOM 1994 N N . GLN A 1 252 ? 13.734 -14.555 -9.828 1 92.31 252 GLN A N 1
ATOM 1995 C CA . GLN A 1 252 ? 14.172 -15.547 -10.805 1 92.31 252 GLN A CA 1
ATOM 1996 C C . GLN A 1 252 ? 13.367 -15.445 -12.094 1 92.31 252 GLN A C 1
ATOM 1998 O O . GLN A 1 252 ? 12.914 -16.453 -12.641 1 92.31 252 GLN A O 1
ATOM 2003 N N . ASN A 1 253 ? 13.086 -14.273 -12.484 1 94.19 253 ASN A N 1
ATOM 2004 C CA . ASN A 1 253 ? 12.297 -13.984 -13.68 1 94.19 253 ASN A CA 1
ATOM 2005 C C . ASN A 1 253 ? 13.172 -13.977 -14.93 1 94.19 253 ASN A C 1
ATOM 2007 O O . ASN A 1 253 ? 14.07 -13.148 -15.062 1 94.19 253 ASN A O 1
ATOM 2011 N N . LYS A 1 254 ? 12.867 -14.828 -15.867 1 95.75 254 LYS A N 1
ATOM 2012 C CA . LYS A 1 254 ? 13.695 -15 -17.047 1 95.75 254 LYS A CA 1
ATOM 2013 C C . LYS A 1 254 ? 13.469 -13.867 -18.047 1 95.75 254 LYS A C 1
ATOM 2015 O O . LYS A 1 254 ? 14.234 -13.727 -19.016 1 95.75 254 LYS A O 1
ATOM 2020 N N . ASN A 1 255 ? 12.484 -13.062 -17.797 1 97 255 ASN A N 1
ATOM 2021 C CA . ASN A 1 255 ? 12.133 -12.023 -18.75 1 97 255 ASN A CA 1
ATOM 2022 C C . ASN A 1 255 ? 12.781 -10.688 -18.406 1 97 255 ASN A C 1
ATOM 2024 O O . ASN A 1 255 ? 12.547 -9.688 -19.062 1 97 255 ASN A O 1
ATOM 2028 N N . ILE A 1 256 ? 13.586 -10.656 -17.328 1 97.94 256 ILE A N 1
ATOM 2029 C CA . ILE A 1 256 ? 14.312 -9.445 -16.969 1 97.94 256 ILE A CA 1
ATOM 2030 C C . ILE A 1 256 ? 15.75 -9.789 -16.609 1 97.94 256 ILE A C 1
ATOM 2032 O O . ILE A 1 256 ? 16.078 -10.953 -16.328 1 97.94 256 ILE A O 1
ATOM 2036 N N . GLN A 1 257 ? 16.594 -8.805 -16.641 1 97.38 257 GLN A N 1
ATOM 2037 C CA . GLN A 1 257 ? 18 -8.945 -16.281 1 97.38 257 GLN A CA 1
ATOM 2038 C C . GLN A 1 257 ? 18.469 -7.758 -15.445 1 97.38 257 GLN A C 1
ATOM 2040 O O . GLN A 1 257 ? 18.125 -6.609 -15.734 1 97.38 257 GLN A O 1
ATOM 2045 N N . ALA A 1 258 ? 19.281 -8.109 -14.438 1 97.19 258 ALA A N 1
ATOM 2046 C CA . ALA A 1 258 ? 19.891 -7.074 -13.602 1 97.19 258 ALA A CA 1
ATOM 2047 C C . ALA A 1 258 ? 21.312 -6.75 -14.078 1 97.19 258 ALA A C 1
ATOM 2049 O O . ALA A 1 258 ? 22.094 -7.652 -14.367 1 97.19 258 ALA A O 1
ATOM 2050 N N . ILE A 1 259 ? 21.609 -5.461 -14.164 1 97.62 259 ILE A N 1
ATOM 2051 C CA . ILE A 1 259 ? 22.938 -4.984 -14.555 1 97.62 259 ILE A CA 1
ATOM 2052 C C . ILE A 1 259 ? 23.531 -4.148 -13.422 1 97.62 259 ILE A C 1
ATOM 2054 O O . ILE A 1 259 ? 22.844 -3.285 -12.859 1 97.62 259 ILE A O 1
ATOM 2058 N N . LYS A 1 260 ? 24.734 -4.363 -13.172 1 96.62 260 LYS A N 1
ATOM 2059 C CA . LYS A 1 260 ? 25.422 -3.627 -12.117 1 96.62 260 LYS A CA 1
ATOM 2060 C C . LYS A 1 260 ? 25.578 -2.152 -12.484 1 96.62 260 LYS A C 1
ATOM 2062 O O . LYS A 1 260 ? 25.906 -1.82 -13.625 1 96.62 260 LYS A O 1
ATOM 2067 N N . ILE A 1 261 ? 25.219 -1.253 -11.539 1 95.88 261 ILE A N 1
ATOM 2068 C CA . ILE A 1 261 ? 25.453 0.176 -11.703 1 95.88 261 ILE A CA 1
ATOM 2069 C C . ILE A 1 261 ? 26.797 0.552 -11.086 1 95.88 261 ILE A C 1
ATOM 2071 O O . ILE A 1 261 ? 27.062 0.218 -9.93 1 95.88 261 ILE A O 1
ATOM 2075 N N . GLU A 1 262 ? 27.547 1.319 -11.859 1 92.94 262 GLU A N 1
ATOM 2076 C CA . GLU A 1 262 ? 28.844 1.766 -11.375 1 92.94 262 GLU A CA 1
ATOM 2077 C C . GLU A 1 262 ? 29.047 3.258 -11.625 1 92.94 262 GLU A C 1
ATOM 2079 O O . GLU A 1 262 ? 28.281 3.877 -12.367 1 92.94 262 GLU A O 1
ATOM 2084 N N . ASN A 1 263 ? 29.969 3.844 -10.859 1 85.31 263 ASN A N 1
ATOM 2085 C CA . ASN A 1 263 ? 30.406 5.227 -11.008 1 85.31 263 ASN A CA 1
ATOM 2086 C C . ASN A 1 263 ? 29.266 6.211 -10.719 1 85.31 263 ASN A C 1
ATOM 2088 O O . ASN A 1 263 ? 28.938 7.043 -11.562 1 85.31 263 ASN A O 1
ATOM 2092 N N . PRO A 1 264 ? 28.797 6.102 -9.602 1 85.56 264 PRO A N 1
ATOM 2093 C CA . PRO A 1 264 ? 29.062 5.266 -8.43 1 85.56 264 PRO A CA 1
ATOM 2094 C C . PRO A 1 264 ? 28.062 4.129 -8.273 1 85.56 264 PRO A C 1
ATOM 2096 O O . PRO A 1 264 ? 27 4.141 -8.914 1 85.56 264 PRO A O 1
ATOM 2099 N N . THR A 1 265 ? 28.453 3.199 -7.5 1 88.19 265 THR A N 1
ATOM 2100 C CA . THR A 1 265 ? 27.516 2.143 -7.145 1 88.19 265 THR A CA 1
ATOM 2101 C C . THR A 1 265 ? 26.625 2.584 -5.996 1 88.19 265 THR A C 1
ATOM 2103 O O . THR A 1 265 ? 27.094 2.818 -4.883 1 88.19 265 THR A O 1
ATOM 2106 N N . PRO A 1 266 ? 25.359 2.709 -6.289 1 91.5 266 PRO A N 1
ATOM 2107 C CA . PRO A 1 266 ? 24.484 3.053 -5.168 1 91.5 266 PRO A CA 1
ATOM 2108 C C . PRO A 1 266 ? 24.328 1.908 -4.168 1 91.5 266 PRO A C 1
ATOM 2110 O O . PRO A 1 266 ? 23.953 0.794 -4.551 1 91.5 266 PRO A O 1
ATOM 2113 N N . ILE A 1 267 ? 24.641 2.209 -2.949 1 92.5 267 ILE A N 1
ATOM 2114 C CA . ILE A 1 267 ? 24.547 1.215 -1.887 1 92.5 267 ILE A CA 1
ATOM 2115 C C . ILE A 1 267 ? 23.406 1.573 -0.948 1 92.5 267 ILE A C 1
ATOM 2117 O O . ILE A 1 267 ? 23.203 2.744 -0.617 1 92.5 267 ILE A O 1
ATOM 2121 N N . ILE A 1 268 ? 22.688 0.532 -0.558 1 94.25 268 ILE A N 1
ATOM 2122 C CA . ILE A 1 268 ? 21.594 0.721 0.405 1 94.25 268 ILE A CA 1
ATOM 2123 C C . ILE A 1 268 ? 21.828 -0.178 1.618 1 94.25 268 ILE A C 1
ATOM 2125 O O . ILE A 1 268 ? 22.5 -1.207 1.519 1 94.25 268 ILE A O 1
ATOM 2129 N N . GLU A 1 269 ? 21.312 0.275 2.727 1 96.06 269 GLU A N 1
ATOM 2130 C CA . GLU A 1 269 ? 21.375 -0.502 3.961 1 96.06 269 GLU A CA 1
ATOM 2131 C C . GLU A 1 269 ? 19.969 -0.8 4.496 1 96.06 269 GLU A C 1
ATOM 2133 O O . GLU A 1 269 ? 19.156 0.106 4.629 1 96.06 269 GLU A O 1
ATOM 2138 N N . ILE A 1 270 ? 19.75 -2.098 4.676 1 96.25 270 ILE A N 1
ATOM 2139 C CA . ILE A 1 270 ? 18.484 -2.539 5.234 1 96.25 270 ILE A CA 1
ATOM 2140 C C . ILE A 1 270 ? 18.641 -2.826 6.727 1 96.25 270 ILE A C 1
ATOM 2142 O O . ILE A 1 270 ? 19.641 -3.406 7.148 1 96.25 270 ILE A O 1
ATOM 2146 N N . GLY A 1 271 ? 17.688 -2.361 7.5 1 97.38 271 GLY A N 1
ATOM 2147 C CA . GLY A 1 271 ? 17.75 -2.605 8.93 1 97.38 271 GLY A CA 1
ATOM 2148 C C . GLY A 1 271 ? 16.375 -2.814 9.562 1 97.38 271 GLY A C 1
ATOM 2149 O O . GLY A 1 271 ? 15.352 -2.588 8.914 1 97.38 271 GLY A O 1
ATOM 2150 N N . LEU A 1 272 ? 16.469 -3.336 10.773 1 97.62 272 LEU A N 1
ATOM 2151 C CA . LEU A 1 272 ? 15.32 -3.475 11.656 1 97.62 272 LEU A CA 1
ATOM 2152 C C . LEU A 1 272 ? 15.164 -2.248 12.547 1 97.62 272 LEU A C 1
ATOM 2154 O O . LEU A 1 272 ? 16.156 -1.743 13.094 1 97.62 272 LEU A O 1
ATOM 2158 N N . ILE A 1 273 ? 13.906 -1.715 12.648 1 97.75 273 ILE A N 1
ATOM 2159 C CA . ILE A 1 273 ? 13.688 -0.563 13.516 1 97.75 273 ILE A CA 1
ATOM 2160 C C . ILE A 1 273 ? 12.523 -0.847 14.461 1 97.75 273 ILE A C 1
ATOM 2162 O O . ILE A 1 273 ? 11.609 -1.595 14.125 1 97.75 273 ILE A O 1
ATOM 2166 N N . TYR A 1 274 ? 12.57 -0.27 15.609 1 95.5 274 TYR A N 1
ATOM 2167 C CA . TYR A 1 274 ? 11.492 -0.339 16.594 1 95.5 274 TYR A CA 1
ATOM 2168 C C . TYR A 1 274 ? 11.508 0.884 17.5 1 95.5 274 TYR A C 1
ATOM 2170 O O . TYR A 1 274 ? 12.484 1.64 17.516 1 95.5 274 TYR A O 1
ATOM 2178 N N . ARG A 1 275 ? 10.312 1.161 18.078 1 92.06 275 ARG A N 1
ATOM 2179 C CA . ARG A 1 275 ? 10.188 2.312 18.969 1 92.06 275 ARG A CA 1
ATOM 2180 C C . ARG A 1 275 ? 11.062 2.146 20.203 1 92.06 275 ARG A C 1
ATOM 2182 O O . ARG A 1 275 ? 11.117 1.064 20.797 1 92.06 275 ARG A O 1
ATOM 2189 N N . LYS A 1 276 ? 11.57 3.283 20.547 1 87.62 276 LYS A N 1
ATOM 2190 C CA . LYS A 1 276 ? 12.398 3.303 21.75 1 87.62 276 LYS A CA 1
ATOM 2191 C C . LYS A 1 276 ? 11.57 3.014 23 1 87.62 276 LYS A C 1
ATOM 2193 O O . LYS A 1 276 ? 10.422 3.443 23.094 1 87.62 276 LYS A O 1
ATOM 2198 N N . ASP A 1 277 ? 11.891 2.209 23.922 1 79.31 277 ASP A N 1
ATOM 2199 C CA . ASP A 1 277 ? 11.289 1.92 25.219 1 79.31 277 ASP A CA 1
ATOM 2200 C C . ASP A 1 277 ? 10.062 1.016 25.062 1 79.31 277 ASP A C 1
ATOM 2202 O O . ASP A 1 277 ? 9.234 0.921 25.969 1 79.31 277 ASP A O 1
ATOM 2206 N N . LYS A 1 278 ? 9.805 0.646 23.859 1 81.38 278 LYS A N 1
ATOM 2207 C CA . LYS A 1 278 ? 8.742 -0.344 23.719 1 81.38 278 LYS A CA 1
ATOM 2208 C C . LYS A 1 278 ? 9.133 -1.671 24.359 1 81.38 278 LYS A C 1
ATOM 2210 O O . LYS A 1 278 ? 10.281 -2.105 24.25 1 81.38 278 LYS A O 1
ATOM 2215 N N . TYR A 1 279 ? 8.219 -2.172 25.141 1 78.56 279 TYR A N 1
ATOM 2216 C CA . TYR A 1 279 ? 8.438 -3.506 25.688 1 78.56 279 TYR A CA 1
ATOM 2217 C C . TYR A 1 279 ? 8.438 -4.555 24.578 1 78.56 279 TYR A C 1
ATOM 2219 O O . TYR A 1 279 ? 7.461 -4.68 23.828 1 78.56 279 TYR A O 1
ATOM 2227 N N . MET A 1 280 ? 9.516 -5.234 24.469 1 81.75 280 MET A N 1
ATOM 2228 C CA . MET A 1 280 ? 9.617 -6.297 23.484 1 81.75 280 MET A CA 1
ATOM 2229 C C . MET A 1 280 ? 9.172 -7.633 24.062 1 81.75 280 MET A C 1
ATOM 2231 O O . MET A 1 280 ? 9.914 -8.273 24.812 1 81.75 280 MET A O 1
ATOM 2235 N N . CYS A 1 281 ? 8.031 -8.055 23.656 1 82.38 281 CYS A N 1
ATOM 2236 C CA . CYS A 1 281 ? 7.52 -9.328 24.141 1 82.38 281 CYS A CA 1
ATOM 2237 C C . CYS A 1 281 ? 8.297 -10.5 23.547 1 82.38 281 CYS A C 1
ATOM 2239 O O . CYS A 1 281 ? 9.109 -10.312 22.641 1 82.38 281 CYS A O 1
ATOM 2241 N N . ALA A 1 282 ? 8.062 -11.695 24.047 1 84.75 282 ALA A N 1
ATOM 2242 C CA . ALA A 1 282 ? 8.789 -12.891 23.641 1 84.75 282 ALA A CA 1
ATOM 2243 C C . ALA A 1 282 ? 8.625 -13.156 22.141 1 84.75 282 ALA A C 1
ATOM 2245 O O . ALA A 1 282 ? 9.586 -13.523 21.453 1 84.75 282 ALA A O 1
ATOM 2246 N N . ALA A 1 283 ? 7.445 -12.945 21.641 1 87.56 283 ALA A N 1
ATOM 2247 C CA . ALA A 1 283 ? 7.164 -13.188 20.234 1 87.56 283 ALA A CA 1
ATOM 2248 C C . ALA A 1 283 ? 8.023 -12.289 19.344 1 87.56 283 ALA A C 1
ATOM 2250 O O . ALA A 1 283 ? 8.594 -12.75 18.359 1 87.56 283 ALA A O 1
ATOM 2251 N N . THR A 1 284 ? 8.148 -11.062 19.766 1 91.12 284 THR A N 1
ATOM 2252 C CA . THR A 1 284 ? 8.938 -10.109 19 1 91.12 284 THR A CA 1
ATOM 2253 C C . THR A 1 284 ? 10.422 -10.484 19.031 1 91.12 284 THR A C 1
ATOM 2255 O O . THR A 1 284 ? 11.078 -10.508 17.984 1 91.12 284 THR A O 1
ATOM 2258 N N . ARG A 1 285 ? 10.93 -10.812 20.141 1 91.12 285 ARG A N 1
ATOM 2259 C CA . ARG A 1 285 ? 12.328 -11.188 20.297 1 91.12 285 ARG A CA 1
ATOM 2260 C C . ARG A 1 285 ? 12.664 -12.422 19.469 1 91.12 285 ARG A C 1
ATOM 2262 O O . ARG A 1 285 ? 13.68 -12.461 18.766 1 91.12 285 ARG A O 1
ATOM 2269 N N . GLU A 1 286 ? 11.82 -13.367 19.609 1 92.06 286 GLU A N 1
ATOM 2270 C CA . GLU A 1 286 ? 12.039 -14.609 18.875 1 92.06 286 GLU A CA 1
ATOM 2271 C C . GLU A 1 286 ? 11.992 -14.383 17.359 1 92.06 286 GLU A C 1
ATOM 2273 O O . GLU A 1 286 ? 12.773 -14.977 16.625 1 92.06 286 GLU A O 1
ATOM 2278 N N . PHE A 1 287 ? 11.086 -13.617 16.906 1 94.81 287 PHE A N 1
ATOM 2279 C CA . PHE A 1 287 ? 11 -13.352 15.477 1 94.81 287 PHE A CA 1
ATOM 2280 C C . PHE A 1 287 ? 12.25 -12.641 14.984 1 94.81 287 PHE A C 1
ATOM 2282 O O . PHE A 1 287 ? 12.742 -12.93 13.891 1 94.81 287 PHE A O 1
ATOM 2289 N N . ILE A 1 288 ? 12.711 -11.695 15.773 1 95.25 288 ILE A N 1
ATOM 2290 C CA . ILE A 1 288 ? 13.922 -10.961 15.414 1 95.25 288 ILE A CA 1
ATOM 2291 C C . ILE A 1 288 ? 15.086 -11.938 15.242 1 95.25 288 ILE A C 1
ATOM 2293 O O . ILE A 1 288 ? 15.867 -11.812 14.305 1 95.25 288 ILE A O 1
ATOM 2297 N N . GLU A 1 289 ? 15.156 -12.859 16.078 1 94.44 289 GLU A N 1
ATOM 2298 C CA . GLU A 1 289 ? 16.219 -13.867 15.984 1 94.44 289 GLU A CA 1
ATOM 2299 C C . GLU A 1 289 ? 16.062 -14.695 14.711 1 94.44 289 GLU A C 1
ATOM 2301 O O . GLU A 1 289 ? 17.062 -14.969 14.023 1 94.44 289 GLU A O 1
ATOM 2306 N N . GLN A 1 290 ? 14.859 -15.094 14.398 1 93.44 290 GLN A N 1
ATOM 2307 C CA . GLN A 1 290 ? 14.617 -15.836 13.164 1 93.44 290 GLN A CA 1
ATOM 2308 C C . GLN A 1 290 ? 14.984 -15.008 11.938 1 93.44 290 GLN A C 1
ATOM 2310 O O . GLN A 1 290 ? 15.523 -15.539 10.961 1 93.44 290 GLN A O 1
ATOM 2315 N N . LEU A 1 291 ? 14.648 -13.758 11.992 1 95.25 291 LEU A N 1
ATOM 2316 C CA . LEU A 1 291 ? 14.961 -12.844 10.898 1 95.25 291 LEU A CA 1
ATOM 2317 C C . LEU A 1 291 ? 16.469 -12.734 10.688 1 95.25 291 LEU A C 1
ATOM 2319 O O . LEU A 1 291 ? 16.938 -12.773 9.555 1 95.25 291 LEU A O 1
ATOM 2323 N N . LYS A 1 292 ? 17.172 -12.633 11.773 1 95.06 292 LYS A N 1
ATOM 2324 C CA . LYS A 1 292 ? 18.625 -12.539 11.695 1 95.06 292 LYS A CA 1
ATOM 2325 C C . LYS A 1 292 ? 19.219 -13.812 11.086 1 95.06 292 LYS A C 1
ATOM 2327 O O . LYS A 1 292 ? 20.172 -13.742 10.297 1 95.06 292 LYS A O 1
ATOM 2332 N N . ILE A 1 293 ? 18.703 -14.922 11.43 1 92.62 293 ILE A N 1
ATOM 2333 C CA . ILE A 1 293 ? 19.156 -16.203 10.883 1 92.62 293 ILE A CA 1
ATOM 2334 C C . ILE A 1 293 ? 18.922 -16.219 9.375 1 92.62 293 ILE A C 1
ATOM 2336 O O . ILE A 1 293 ? 19.797 -16.641 8.609 1 92.62 293 ILE A O 1
ATOM 2340 N N . THR A 1 294 ? 17.75 -15.742 8.977 1 92.38 294 THR A N 1
ATOM 2341 C CA . THR A 1 294 ? 17.406 -15.703 7.559 1 92.38 294 THR A CA 1
ATOM 2342 C C . THR A 1 294 ? 18.359 -14.797 6.793 1 92.38 294 THR A C 1
ATOM 2344 O O . THR A 1 294 ? 18.812 -15.141 5.703 1 92.38 294 THR A O 1
ATOM 2347 N N . VAL A 1 295 ? 18.672 -13.641 7.336 1 93.38 295 VAL A N 1
ATOM 2348 C CA . VAL A 1 295 ? 19.562 -12.68 6.703 1 93.38 295 VAL A CA 1
ATOM 2349 C C . VAL A 1 295 ? 20.953 -13.297 6.52 1 93.38 295 VAL A C 1
ATOM 2351 O O . VAL A 1 295 ? 21.594 -13.117 5.477 1 93.38 295 VAL A O 1
ATOM 2354 N N . ARG A 1 296 ? 21.453 -14.031 7.492 1 90.06 296 ARG A N 1
ATOM 2355 C CA . ARG A 1 296 ? 22.75 -14.672 7.426 1 90.06 296 ARG A CA 1
ATOM 2356 C C . ARG A 1 296 ? 22.797 -15.719 6.32 1 90.06 296 ARG A C 1
ATOM 2358 O O . ARG A 1 296 ? 23.812 -15.883 5.648 1 90.06 296 ARG A O 1
ATOM 2365 N N . SER A 1 297 ? 21.703 -16.344 6.078 1 84.44 297 SER A N 1
ATOM 2366 C CA . SER A 1 297 ? 21.625 -17.375 5.055 1 84.44 297 SER A CA 1
ATOM 2367 C C . SER A 1 297 ? 21.688 -16.766 3.654 1 84.44 297 SER A C 1
ATOM 2369 O O . SER A 1 297 ? 22.125 -17.422 2.707 1 84.44 297 SER A O 1
ATOM 2371 N N . PHE A 1 298 ? 21.188 -15.562 3.535 1 80 298 PHE A N 1
ATOM 2372 C CA . PHE A 1 298 ? 21.172 -14.859 2.258 1 80 298 PHE A CA 1
ATOM 2373 C C . PHE A 1 298 ? 22.562 -14.344 1.909 1 80 298 PHE A C 1
ATOM 2375 O O . PHE A 1 298 ? 22.891 -14.18 0.733 1 80 298 PHE A O 1
ATOM 2382 N N . GLN A 1 299 ? 23.312 -14 2.889 1 75 299 GLN A N 1
ATOM 2383 C CA . GLN A 1 299 ? 24.609 -13.398 2.674 1 75 299 GLN A CA 1
ATOM 2384 C C . GLN A 1 299 ? 25.672 -14.461 2.4 1 75 299 GLN A C 1
ATOM 2386 O O . GLN A 1 299 ? 26.719 -14.164 1.812 1 75 299 GLN A O 1
ATOM 2391 N N . ASN A 1 300 ? 25.391 -15.672 2.686 1 63.91 300 ASN A N 1
ATOM 2392 C CA . ASN A 1 300 ? 26.328 -16.766 2.414 1 63.91 300 ASN A CA 1
ATOM 2393 C C . ASN A 1 300 ? 26.062 -17.391 1.048 1 63.91 300 ASN A C 1
ATOM 2395 O O . ASN A 1 300 ? 24.922 -17.547 0.642 1 63.91 300 ASN A O 1
ATOM 2399 N N . MET B 1 1 ? -8.844 44.781 0.673 1 28.53 1 MET B N 1
ATOM 2400 C CA . MET B 1 1 ? -9.023 43.344 0.949 1 28.53 1 MET B CA 1
ATOM 2401 C C . MET B 1 1 ? -7.875 42.531 0.37 1 28.53 1 MET B C 1
ATOM 2403 O O . MET B 1 1 ? -7.594 42.594 -0.828 1 28.53 1 MET B O 1
ATOM 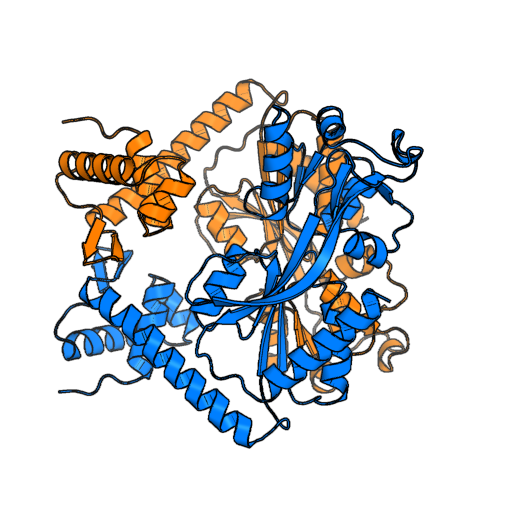2407 N N . ILE B 1 2 ? -6.805 42.344 0.922 1 39.22 2 ILE B N 1
ATOM 2408 C CA . ILE B 1 2 ? -5.582 41.75 0.38 1 39.22 2 ILE B CA 1
ATOM 2409 C C . ILE B 1 2 ? -5.871 40.344 -0.141 1 39.22 2 ILE B C 1
ATOM 2411 O O . ILE B 1 2 ? -6.418 39.5 0.582 1 39.22 2 ILE B O 1
ATOM 2415 N N . PRO B 1 3 ? -5.797 40.062 -1.46 1 55.69 3 PRO B N 1
ATOM 2416 C CA . PRO B 1 3 ? -6.312 38.938 -2.236 1 55.69 3 PRO B CA 1
ATOM 2417 C C . PRO B 1 3 ? -5.656 37.594 -1.854 1 55.69 3 PRO B C 1
ATOM 2419 O O . PRO B 1 3 ? -4.453 37.562 -1.588 1 55.69 3 PRO B O 1
ATOM 2422 N N . ILE B 1 4 ? -6.461 36.812 -1.244 1 61.91 4 ILE B N 1
ATOM 2423 C CA . ILE B 1 4 ? -6.031 35.438 -1.015 1 61.91 4 ILE B CA 1
ATOM 2424 C C . ILE B 1 4 ? -5.422 34.875 -2.291 1 61.91 4 ILE B C 1
ATOM 2426 O O . ILE B 1 4 ? -6.066 34.875 -3.344 1 61.91 4 ILE B O 1
ATOM 2430 N N . GLU B 1 5 ? -4.066 34.688 -2.234 1 71.88 5 GLU B N 1
ATOM 2431 C CA . GLU B 1 5 ? -3.35 34.094 -3.363 1 71.88 5 GLU B CA 1
ATOM 2432 C C . GLU B 1 5 ? -3.449 32.562 -3.35 1 71.88 5 GLU B C 1
ATOM 2434 O O . GLU B 1 5 ? -3.512 31.953 -2.283 1 71.88 5 GLU B O 1
ATOM 2439 N N . LEU B 1 6 ? -3.492 32 -4.547 1 73.81 6 LEU B N 1
ATOM 2440 C CA . LEU B 1 6 ? -3.566 30.547 -4.699 1 73.81 6 LEU B CA 1
ATOM 2441 C C . LEU B 1 6 ? -2.432 29.859 -3.943 1 73.81 6 LEU B C 1
ATOM 2443 O O . LEU B 1 6 ? -2.623 28.797 -3.369 1 73.81 6 LEU B O 1
ATOM 2447 N N . ARG B 1 7 ? -1.337 30.562 -3.959 1 77.62 7 ARG B N 1
ATOM 2448 C CA . ARG B 1 7 ? -0.172 30 -3.285 1 77.62 7 ARG B CA 1
ATOM 2449 C C . ARG B 1 7 ? -0.41 29.891 -1.783 1 77.62 7 ARG B C 1
ATOM 2451 O O . ARG B 1 7 ? 0.024 28.922 -1.151 1 77.62 7 ARG B O 1
ATOM 2458 N N . GLN B 1 8 ? -1.03 30.875 -1.251 1 79.56 8 GLN B N 1
ATOM 2459 C CA . GLN B 1 8 ? -1.35 30.844 0.172 1 79.56 8 GLN B CA 1
ATOM 2460 C C . GLN B 1 8 ? -2.303 29.688 0.488 1 79.56 8 GLN B C 1
ATOM 2462 O O . GLN B 1 8 ? -2.178 29.047 1.529 1 79.56 8 GLN B O 1
ATOM 2467 N N . LEU B 1 9 ? -3.203 29.484 -0.402 1 80.5 9 LEU B N 1
ATOM 2468 C CA . LEU B 1 9 ? -4.137 28.391 -0.213 1 80.5 9 LEU B CA 1
ATOM 2469 C C . LEU B 1 9 ? -3.414 27.047 -0.309 1 80.5 9 LEU B C 1
ATOM 2471 O O . LEU B 1 9 ? -3.756 26.094 0.402 1 80.5 9 LEU B O 1
ATOM 2475 N N . GLU B 1 10 ? -2.457 26.969 -1.203 1 82.81 10 GLU B N 1
ATOM 2476 C CA . GLU B 1 10 ? -1.621 25.781 -1.291 1 82.81 10 GLU B CA 1
ATOM 2477 C C . GLU B 1 10 ? -0.889 25.516 0.023 1 82.81 10 GLU B C 1
ATOM 2479 O O . GLU B 1 10 ? -0.814 24.375 0.483 1 82.81 10 GLU B O 1
ATOM 2484 N N . TYR B 1 11 ? -0.339 26.641 0.504 1 84.81 11 TYR B N 1
ATOM 2485 C CA . TYR B 1 11 ? 0.359 26.547 1.781 1 84.81 11 TYR B CA 1
ATOM 2486 C C . TYR B 1 11 ? -0.584 26.094 2.887 1 84.81 11 TYR B C 1
ATOM 2488 O O . TYR B 1 11 ? -0.246 25.203 3.674 1 84.81 11 TYR B O 1
ATOM 2496 N N . PHE B 1 12 ? -1.716 26.672 2.893 1 88.94 12 PHE B N 1
ATOM 2497 C CA . PHE B 1 12 ? -2.746 26.328 3.869 1 88.94 12 PHE B CA 1
ATOM 2498 C C . PHE B 1 12 ? -3.127 24.859 3.771 1 88.94 12 PHE B C 1
ATOM 2500 O O . PHE B 1 12 ? -3.238 24.172 4.789 1 88.94 12 PHE B O 1
ATOM 2507 N N . LEU B 1 13 ? -3.27 24.359 2.572 1 83.81 13 LEU B N 1
ATOM 2508 C CA . LEU B 1 13 ? -3.648 22.969 2.355 1 83.81 13 LEU B CA 1
ATOM 2509 C C . LEU B 1 13 ? -2.557 22.031 2.854 1 83.81 13 LEU B C 1
ATOM 2511 O O . LEU B 1 13 ? -2.852 21 3.475 1 83.81 13 LEU B O 1
ATOM 2515 N N . ALA B 1 14 ? -1.357 22.391 2.57 1 84.31 14 ALA B N 1
ATOM 2516 C CA . ALA B 1 14 ? -0.231 21.562 3.006 1 84.31 14 ALA B CA 1
ATOM 2517 C C . ALA B 1 14 ? -0.18 21.469 4.527 1 84.31 14 ALA B C 1
ATOM 2519 O O . ALA B 1 14 ? 0.001 20.375 5.078 1 84.31 14 ALA B O 1
ATOM 2520 N N . VAL B 1 15 ? -0.375 22.578 5.133 1 87 15 VAL B N 1
ATOM 2521 C CA . VAL B 1 15 ? -0.347 22.609 6.594 1 87 15 VAL B CA 1
ATOM 2522 C C . VAL B 1 15 ? -1.555 21.844 7.145 1 87 15 VAL B C 1
ATOM 2524 O O . VAL B 1 15 ? -1.447 21.141 8.148 1 87 15 VAL B O 1
ATOM 2527 N N . SER B 1 16 ? -2.629 22.016 6.48 1 84 16 SER B N 1
ATOM 2528 C CA . SER B 1 16 ? -3.85 21.344 6.914 1 84 16 SER B CA 1
ATOM 2529 C C . SER B 1 16 ? -3.705 19.828 6.828 1 84 16 SER B C 1
ATOM 2531 O O . SER B 1 16 ? -4.289 19.094 7.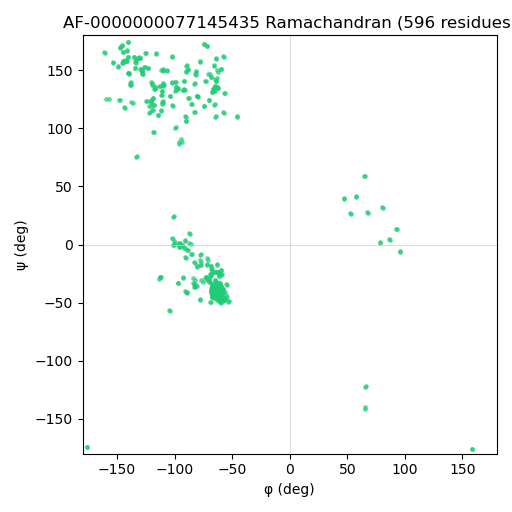633 1 84 16 SER B O 1
ATOM 2533 N N . LYS B 1 17 ? -2.988 19.453 5.898 1 78.44 17 LYS B N 1
ATOM 2534 C CA . LYS B 1 17 ? -2.783 18.031 5.668 1 78.44 17 LYS B CA 1
ATOM 2535 C C . LYS B 1 17 ? -1.771 17.453 6.656 1 78.44 17 LYS B C 1
ATOM 2537 O O . LYS B 1 17 ? -2.01 16.406 7.258 1 78.44 17 LYS B O 1
ATOM 2542 N N . GLU B 1 18 ? -0.659 18.172 6.789 1 76 18 GLU B N 1
ATOM 2543 C CA . GLU B 1 18 ? 0.45 17.688 7.598 1 76 18 GLU B CA 1
ATOM 2544 C C . GLU B 1 18 ? 0.23 17.984 9.078 1 76 18 GLU B C 1
ATOM 2546 O O . GLU B 1 18 ? 0.778 17.297 9.945 1 76 18 GLU B O 1
ATOM 2551 N N . LEU B 1 19 ? -0.435 19.016 9.32 1 77.94 19 LEU B N 1
ATOM 2552 C CA . LEU B 1 19 ? -0.653 19.578 10.648 1 77.94 19 LEU B CA 1
ATOM 2553 C C . LEU B 1 19 ? 0.672 19.797 11.375 1 77.94 19 LEU B C 1
ATOM 2555 O O . LEU B 1 19 ? 0.777 19.562 12.578 1 77.94 19 LEU B O 1
ATOM 2559 N N . HIS B 1 20 ? 1.603 19.969 10.578 1 79.38 20 HIS B N 1
ATOM 2560 C CA . HIS B 1 20 ? 2.963 20.266 11.008 1 79.38 20 HIS B CA 1
ATOM 2561 C C . HIS B 1 20 ? 3.646 21.234 10.055 1 79.38 20 HIS B C 1
ATOM 2563 O O . HIS B 1 20 ? 3.893 20.906 8.891 1 79.38 20 HIS B O 1
ATOM 2569 N N . PHE B 1 21 ? 3.994 22.406 10.648 1 83.88 21 PHE B N 1
ATOM 2570 C CA . PHE B 1 21 ? 4.508 23.469 9.789 1 83.88 21 PHE B CA 1
ATOM 2571 C C . PHE B 1 21 ? 5.836 23.062 9.164 1 83.88 21 PHE B C 1
ATOM 2573 O O . PHE B 1 21 ? 6.062 23.297 7.973 1 83.88 21 PHE B O 1
ATOM 2580 N N . THR B 1 22 ? 6.633 22.422 9.977 1 81.31 22 THR B N 1
ATOM 2581 C CA . THR B 1 22 ? 7.941 22.047 9.445 1 81.31 22 THR B CA 1
ATOM 2582 C C . THR B 1 22 ? 7.797 20.984 8.359 1 81.31 22 THR B C 1
ATOM 2584 O O . THR B 1 22 ? 8.414 21.078 7.301 1 81.31 22 THR B O 1
ATOM 2587 N N . LYS B 1 23 ? 6.965 20.047 8.617 1 80.44 23 LYS B N 1
ATOM 2588 C CA . LYS B 1 23 ? 6.75 18.984 7.641 1 80.44 23 LYS B CA 1
ATOM 2589 C C . LYS B 1 23 ? 6.105 19.531 6.367 1 80.44 23 LYS B C 1
ATOM 2591 O O . LYS B 1 23 ? 6.484 19.156 5.262 1 80.44 23 LYS B O 1
ATOM 2596 N N . ALA B 1 24 ? 5.176 20.359 6.613 1 85 24 ALA B N 1
ATOM 2597 C CA . ALA B 1 24 ? 4.508 20.984 5.473 1 85 24 ALA B CA 1
ATOM 2598 C C . ALA B 1 24 ? 5.496 21.812 4.648 1 85 24 ALA B C 1
ATOM 2600 O O . ALA B 1 24 ? 5.48 21.75 3.414 1 85 24 ALA B O 1
ATOM 2601 N N . ALA B 1 25 ? 6.348 22.484 5.312 1 86 25 ALA B N 1
ATOM 2602 C CA . ALA B 1 25 ? 7.34 23.297 4.625 1 86 25 ALA B CA 1
ATOM 2603 C C . ALA B 1 25 ? 8.297 22.438 3.811 1 86 25 ALA B C 1
ATOM 2605 O O . ALA B 1 25 ? 8.633 22.781 2.674 1 86 25 ALA B O 1
ATOM 2606 N N . GLU B 1 26 ? 8.641 21.375 4.383 1 78.19 26 GLU B N 1
ATOM 2607 C CA . GLU B 1 26 ? 9.531 20.438 3.695 1 78.19 26 GLU B CA 1
ATOM 2608 C C . GLU B 1 26 ? 8.883 19.922 2.414 1 78.19 26 GLU B C 1
ATOM 2610 O O . GLU B 1 26 ? 9.531 19.875 1.362 1 78.19 26 GLU B O 1
ATOM 2615 N N . LYS B 1 27 ? 7.688 19.703 2.562 1 75.06 27 LYS B N 1
ATOM 2616 C CA . LYS B 1 27 ? 6.957 19.188 1.41 1 75.06 27 LYS B CA 1
ATOM 2617 C C . LYS B 1 27 ? 6.816 20.25 0.324 1 75.06 27 LYS B C 1
ATOM 2619 O O . LYS B 1 27 ? 6.793 19.938 -0.866 1 75.06 27 LYS B O 1
ATOM 2624 N N . LEU B 1 28 ? 6.777 21.453 0.769 1 78.88 28 LEU B N 1
ATOM 2625 C CA . LEU B 1 28 ? 6.586 22.578 -0.135 1 78.88 28 LEU B CA 1
ATOM 2626 C C . LEU B 1 28 ? 7.93 23.141 -0.598 1 78.88 28 LEU B C 1
ATOM 2628 O O . LEU B 1 28 ? 7.977 24.031 -1.442 1 78.88 28 LEU B O 1
ATOM 2632 N N . ASN B 1 29 ? 8.992 22.547 -0.035 1 75.81 29 ASN B N 1
ATOM 2633 C CA . ASN B 1 29 ? 10.344 22.984 -0.36 1 75.81 29 ASN B CA 1
ATOM 2634 C C . ASN B 1 29 ? 10.547 24.453 -0.052 1 75.81 29 ASN B C 1
ATOM 2636 O O . ASN B 1 29 ? 11.07 25.203 -0.883 1 75.81 29 ASN B O 1
ATOM 2640 N N . ILE B 1 30 ? 10.008 24.875 1.061 1 81.38 30 ILE B N 1
ATOM 2641 C CA . ILE B 1 30 ? 10.227 26.234 1.567 1 81.38 30 ILE B CA 1
ATOM 2642 C C . ILE B 1 30 ? 10.625 26.172 3.041 1 81.38 30 ILE B C 1
ATOM 2644 O O . ILE B 1 30 ? 10.578 25.109 3.658 1 81.38 30 ILE B O 1
ATOM 2648 N N . SER B 1 31 ? 11.188 27.234 3.484 1 84.81 31 SER B N 1
ATOM 2649 C CA . SER B 1 31 ? 11.57 27.266 4.891 1 84.81 31 SER B CA 1
ATOM 2650 C C . SER B 1 31 ? 10.352 27.359 5.797 1 84.81 31 SER B C 1
ATOM 2652 O O . SER B 1 31 ? 9.328 27.922 5.41 1 84.81 31 SER B O 1
ATOM 2654 N N . GLN B 1 32 ? 10.508 26.766 6.883 1 87.19 32 GLN B N 1
ATOM 2655 C CA . GLN B 1 32 ? 9.414 26.781 7.848 1 87.19 32 GLN B CA 1
ATOM 2656 C C . GLN B 1 32 ? 9.047 28.203 8.25 1 87.19 32 GLN B C 1
ATOM 2658 O O . GLN B 1 32 ? 7.867 28.562 8.312 1 87.19 32 GLN B O 1
ATOM 2663 N N . PRO B 1 33 ? 9.977 29.141 8.445 1 87.88 33 PRO B N 1
ATOM 2664 C CA . PRO B 1 33 ? 9.586 30.516 8.773 1 87.88 33 PRO B CA 1
ATOM 2665 C C . PRO B 1 33 ? 8.797 31.188 7.648 1 87.88 33 PRO B C 1
ATOM 2667 O O . PRO B 1 33 ? 7.855 31.938 7.91 1 87.88 33 PRO B O 1
ATOM 2670 N N . SER B 1 34 ? 9.188 30.938 6.484 1 86.19 34 SER B N 1
ATOM 2671 C CA . SER B 1 34 ? 8.477 31.484 5.332 1 86.19 34 SER B CA 1
ATOM 2672 C C . SER B 1 34 ? 7.039 30.984 5.281 1 86.19 34 SER B C 1
ATOM 2674 O O . SER B 1 34 ? 6.109 31.766 5.059 1 86.19 34 SER B O 1
ATOM 2676 N N . LEU B 1 35 ? 6.922 29.688 5.484 1 90.88 35 LEU B N 1
ATOM 2677 C CA . LEU B 1 35 ? 5.586 29.109 5.496 1 90.88 35 LEU B CA 1
ATOM 2678 C C . LEU B 1 35 ? 4.734 29.703 6.609 1 90.88 35 LEU B C 1
ATOM 2680 O O . LEU B 1 35 ? 3.574 30.047 6.387 1 90.88 35 LEU B O 1
ATOM 2684 N N . SER B 1 36 ? 5.328 29.828 7.785 1 90.38 36 SER B N 1
ATOM 2685 C CA . SER B 1 36 ? 4.613 30.391 8.93 1 90.38 36 SER B CA 1
ATOM 2686 C C . SER B 1 36 ? 4.164 31.812 8.656 1 90.38 36 SER B C 1
ATOM 2688 O O . SER B 1 36 ? 3.043 32.188 9 1 90.38 36 SER B O 1
ATOM 2690 N N . GLN B 1 37 ? 4.977 32.594 8.047 1 88.19 37 GLN B N 1
ATOM 2691 C CA . GLN B 1 37 ? 4.668 33.969 7.707 1 88.19 37 GLN B CA 1
ATOM 2692 C C . GLN B 1 37 ? 3.51 34.062 6.719 1 88.19 37 GLN B C 1
ATOM 2694 O O . GLN B 1 37 ? 2.629 34.906 6.855 1 88.19 37 GLN B O 1
ATOM 2699 N N . GLN B 1 38 ? 3.582 33.219 5.777 1 88 38 GLN B N 1
ATOM 2700 C CA . GLN B 1 38 ? 2.539 33.219 4.754 1 88 38 GLN B CA 1
ATOM 2701 C C . GLN B 1 38 ? 1.189 32.812 5.352 1 88 38 GLN B C 1
ATOM 2703 O O . GLN B 1 38 ? 0.153 33.375 4.965 1 88 38 GLN B O 1
ATOM 2708 N N . ILE B 1 39 ? 1.237 31.875 6.23 1 90.69 39 ILE B N 1
ATOM 2709 C CA . ILE B 1 39 ? 0.006 31.453 6.887 1 90.69 39 ILE B CA 1
ATOM 2710 C C . ILE B 1 39 ? -0.537 32.594 7.75 1 90.69 39 ILE B C 1
ATOM 2712 O O . ILE B 1 39 ? -1.745 32.844 7.777 1 90.69 39 ILE B O 1
ATOM 2716 N N . ARG B 1 40 ? 0.272 33.25 8.43 1 88.06 40 ARG B N 1
ATOM 2717 C CA . ARG B 1 40 ? -0.137 34.406 9.234 1 88.06 40 ARG B CA 1
ATOM 2718 C C . ARG B 1 40 ? -0.75 35.5 8.359 1 88.06 40 ARG B C 1
ATOM 2720 O O . ARG B 1 40 ? -1.749 36.125 8.742 1 88.06 40 ARG B O 1
ATOM 2727 N N . ALA B 1 41 ? -0.103 35.75 7.32 1 85.06 41 ALA B N 1
ATOM 2728 C CA . ALA B 1 41 ? -0.626 36.75 6.375 1 85.06 41 ALA B CA 1
ATOM 2729 C C . ALA B 1 41 ? -2.016 36.344 5.883 1 85.06 41 ALA B C 1
ATOM 2731 O O . ALA B 1 41 ? -2.904 37.188 5.77 1 85.06 41 ALA B O 1
ATOM 2732 N N . LEU B 1 42 ? -2.17 35.094 5.527 1 85.5 42 LEU B N 1
ATOM 2733 C CA . LEU B 1 42 ? -3.463 34.594 5.09 1 85.5 42 LEU B CA 1
ATOM 2734 C C . LEU B 1 42 ? -4.512 34.75 6.184 1 85.5 42 LEU B C 1
ATOM 2736 O O . LEU B 1 42 ? -5.648 35.156 5.902 1 85.5 42 LEU B O 1
ATOM 2740 N N . GLU B 1 43 ? -4.117 34.438 7.402 1 88 43 GLU B N 1
ATOM 2741 C CA . GLU B 1 43 ? -5.023 34.594 8.531 1 88 43 GLU B CA 1
ATOM 2742 C C . GLU B 1 43 ? -5.422 36.031 8.719 1 88 43 GLU B C 1
ATOM 2744 O O . GLU B 1 43 ? -6.578 36.344 9.031 1 88 43 GLU B O 1
ATOM 2749 N N . HIS B 1 44 ? -4.504 36.906 8.531 1 80.62 44 HIS B N 1
ATOM 2750 C CA . HIS B 1 44 ? -4.77 38.312 8.609 1 80.62 44 HIS B CA 1
ATOM 2751 C C . HIS B 1 44 ? -5.762 38.75 7.535 1 80.62 44 HIS B C 1
ATOM 2753 O O . HIS B 1 44 ? -6.68 39.531 7.812 1 80.62 44 HIS B O 1
ATOM 2759 N N . GLU B 1 45 ? -5.578 38.312 6.406 1 78.25 45 GLU B N 1
ATOM 2760 C CA . GLU B 1 45 ? -6.465 38.656 5.297 1 78.25 45 GLU B CA 1
ATOM 2761 C C . GLU B 1 45 ? -7.875 38.125 5.531 1 78.25 45 GLU B C 1
ATOM 2763 O O . GLU B 1 45 ? -8.859 38.812 5.227 1 78.25 45 GLU B O 1
ATOM 2768 N N . VAL B 1 46 ? -7.938 36.875 5.973 1 80.12 46 VAL B N 1
ATOM 2769 C CA . VAL B 1 46 ? -9.219 36.25 6.27 1 80.12 46 VAL B CA 1
ATOM 2770 C C . VAL B 1 46 ? -9.852 36.906 7.488 1 80.12 46 VAL B C 1
ATOM 2772 O O . VAL B 1 46 ? -11.078 36.938 7.609 1 80.12 46 VAL B O 1
ATOM 2775 N N . GLY B 1 47 ? -9.023 37.438 8.344 1 78.62 47 GLY B N 1
ATOM 2776 C CA . GLY B 1 47 ? -9.484 38.125 9.539 1 78.62 47 GLY B CA 1
ATOM 2777 C C . GLY B 1 47 ? -9.711 37.219 10.719 1 78.62 47 GLY B C 1
ATOM 2778 O O . GLY B 1 47 ? -10.281 37.625 11.727 1 78.62 47 GLY B O 1
ATOM 2779 N N . MET B 1 48 ? -9.375 35.969 10.5 1 82.56 48 MET B N 1
ATOM 2780 C CA . MET B 1 48 ? -9.531 34.938 11.539 1 82.56 48 MET B CA 1
ATOM 2781 C C . MET B 1 48 ? -8.344 33.969 11.539 1 82.56 48 MET B C 1
ATOM 2783 O O . MET B 1 48 ? -7.77 33.688 10.492 1 82.56 48 MET B O 1
ATOM 2787 N N . PRO B 1 49 ? -7.996 33.469 12.688 1 87.62 49 PRO B N 1
ATOM 2788 C CA . PRO B 1 49 ? -7.008 32.406 12.688 1 87.62 49 PRO B CA 1
ATOM 2789 C C . PRO B 1 49 ? -7.512 31.141 12 1 87.62 49 PRO B C 1
ATOM 2791 O O . PRO B 1 49 ? -8.695 30.797 12.109 1 87.62 49 PRO B O 1
ATOM 2794 N N . LEU B 1 50 ? -6.555 30.609 11.188 1 88.88 50 LEU B N 1
ATOM 2795 C CA . LEU B 1 50 ? -6.91 29.406 10.445 1 88.88 50 LEU B CA 1
ATOM 2796 C C . LEU B 1 50 ? -6.418 28.156 11.172 1 88.88 50 LEU B C 1
ATOM 2798 O O . LEU B 1 50 ? -6.926 27.062 10.938 1 88.88 50 LEU B O 1
ATOM 2802 N N . PHE B 1 51 ? -5.289 28.422 11.812 1 88.62 51 PHE B N 1
ATOM 2803 C CA . PHE B 1 51 ? -4.703 27.344 12.586 1 88.62 51 PHE B CA 1
ATOM 2804 C C . PHE B 1 51 ? -4.656 27.688 14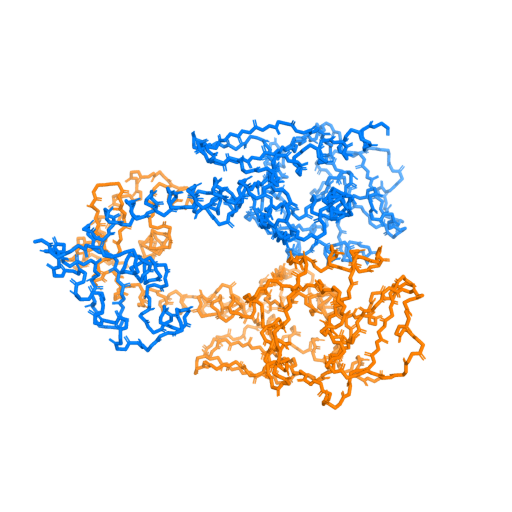.07 1 88.62 51 PHE B C 1
ATOM 2806 O O . PHE B 1 51 ? -4.406 28.844 14.43 1 88.62 51 PHE B O 1
ATOM 2813 N N . ASP B 1 52 ? -5.016 26.797 14.789 1 80.5 52 ASP B N 1
ATOM 2814 C CA . ASP B 1 52 ? -4.781 26.875 16.234 1 80.5 52 ASP B CA 1
ATOM 2815 C C . ASP B 1 52 ? -3.436 26.266 16.609 1 80.5 52 ASP B C 1
ATOM 2817 O O . ASP B 1 52 ? -3.117 25.141 16.172 1 80.5 52 ASP B O 1
ATOM 2821 N N . ARG B 1 53 ? -2.479 27.156 17.016 1 74.44 53 ARG B N 1
ATOM 2822 C CA . ARG B 1 53 ? -1.137 26.719 17.391 1 74.44 53 ARG B CA 1
ATOM 2823 C C . ARG B 1 53 ? -1.02 26.547 18.906 1 74.44 53 ARG B C 1
ATOM 2825 O O . ARG B 1 53 ? -1.04 27.516 19.656 1 74.44 53 ARG B O 1
ATOM 2832 N N . ILE B 1 54 ? -1.296 25.594 19.406 1 66.69 54 ILE B N 1
ATOM 2833 C CA . ILE B 1 54 ? -1.177 25.359 20.844 1 66.69 54 ILE B CA 1
ATOM 2834 C C . ILE B 1 54 ? 0.107 24.594 21.141 1 66.69 54 ILE B C 1
ATOM 2836 O O . ILE B 1 54 ? 0.158 23.375 20.969 1 66.69 54 ILE B O 1
ATOM 2840 N N . GLY B 1 55 ? 1.139 25.219 21.578 1 60.25 55 GLY B N 1
ATOM 2841 C CA . GLY B 1 55 ? 2.447 24.609 21.75 1 60.25 55 GLY B CA 1
ATOM 2842 C C . GLY B 1 55 ? 3.09 24.172 20.453 1 60.25 55 GLY B C 1
ATOM 2843 O O . GLY B 1 55 ? 3.246 24.984 19.531 1 60.25 55 GLY B O 1
ATOM 2844 N N . LYS B 1 56 ? 3.434 22.953 20.312 1 57.78 56 LYS B N 1
ATOM 2845 C CA . LYS B 1 56 ? 4.055 22.453 19.094 1 57.78 56 LYS B CA 1
ATOM 2846 C C . LYS B 1 56 ? 3.016 21.828 18.156 1 57.78 56 LYS B C 1
ATOM 2848 O O . LYS B 1 56 ? 3.344 21.406 17.047 1 57.78 56 LYS B O 1
ATOM 2853 N N . LYS B 1 57 ? 1.793 21.828 18.578 1 64.38 57 LYS B N 1
ATOM 2854 C CA . LYS B 1 57 ? 0.761 21.172 17.781 1 64.38 57 LYS B CA 1
ATOM 2855 C C . LYS B 1 57 ? -0.013 22.188 16.938 1 64.38 57 LYS B C 1
ATOM 2857 O O . LYS B 1 57 ? -0.315 23.297 17.406 1 64.38 57 LYS B O 1
ATOM 2862 N N . ILE B 1 58 ? -0.334 21.828 15.688 1 77.31 58 ILE B N 1
ATOM 2863 C CA . ILE B 1 58 ? -1.028 22.672 14.719 1 77.31 58 ILE B CA 1
ATOM 2864 C C . ILE B 1 58 ? -2.346 22.016 14.312 1 77.31 58 ILE B C 1
ATOM 2866 O O . ILE B 1 58 ? -2.396 20.812 14.07 1 77.31 58 ILE B O 1
ATOM 2870 N N . SER B 1 59 ? -3.521 22.656 14.625 1 81.44 59 SER B N 1
ATOM 2871 C CA . SER B 1 59 ? -4.812 22.188 14.125 1 81.44 59 SER B CA 1
ATOM 2872 C C . SER B 1 59 ? -5.555 23.297 13.391 1 81.44 59 SER B C 1
ATOM 2874 O O . SER B 1 59 ? -5.234 24.484 13.547 1 81.44 59 SER B O 1
ATOM 2876 N N . LEU B 1 60 ? -6.613 22.859 12.625 1 84.12 60 LEU B N 1
ATOM 2877 C CA . LEU B 1 60 ? -7.387 23.844 11.883 1 84.12 60 LEU B CA 1
ATOM 2878 C C . LEU B 1 60 ? -8.445 24.484 12.773 1 84.12 60 LEU B C 1
ATOM 2880 O O . LEU B 1 60 ? -9.07 23.812 13.586 1 84.12 60 LEU B O 1
ATOM 2884 N N . THR B 1 61 ? -8.727 25.797 12.758 1 80.75 61 THR B N 1
ATOM 2885 C CA . THR B 1 61 ? -9.859 26.516 13.336 1 80.75 61 THR B CA 1
ATOM 2886 C C . THR B 1 61 ? -11.125 26.281 12.516 1 80.75 61 THR B C 1
ATOM 2888 O O . THR B 1 61 ? -11.086 25.594 11.484 1 80.75 61 THR B O 1
ATOM 2891 N N . GLU B 1 62 ? -12.305 26.766 13.039 1 73.75 62 GLU B N 1
ATOM 2892 C CA . GLU B 1 62 ? -13.523 26.719 12.234 1 73.75 62 GLU B CA 1
ATOM 2893 C C . GLU B 1 62 ? -13.344 27.453 10.914 1 73.75 62 GLU B C 1
ATOM 2895 O O . GLU B 1 62 ? -13.773 26.984 9.867 1 73.75 62 GLU B O 1
ATOM 2900 N N . ALA B 1 63 ? -12.812 28.516 11.133 1 79.94 63 ALA B N 1
ATOM 2901 C CA . ALA B 1 63 ? -12.5 29.281 9.922 1 79.94 63 ALA B CA 1
ATOM 2902 C C . ALA B 1 63 ? -11.57 28.484 9.008 1 79.94 63 ALA B C 1
ATOM 2904 O O . ALA B 1 63 ? -11.719 28.5 7.781 1 79.94 63 ALA B O 1
ATOM 2905 N N . GLY B 1 64 ? -10.609 27.75 9.562 1 85 64 GLY B N 1
ATOM 2906 C CA . GLY B 1 64 ? -9.703 26.906 8.797 1 85 64 GLY B CA 1
ATOM 2907 C C . GLY B 1 64 ? -10.414 25.781 8.062 1 85 64 GLY B C 1
ATOM 2908 O O . GLY B 1 64 ? -10.109 25.5 6.898 1 85 64 GLY B O 1
ATOM 2909 N N . LYS B 1 65 ? -11.336 25.281 8.617 1 78.56 65 LYS B N 1
ATOM 2910 C CA . LYS B 1 65 ? -12.109 24.203 8.008 1 78.56 65 LYS B CA 1
ATOM 2911 C C . LYS B 1 65 ? -12.93 24.703 6.824 1 78.56 65 LYS B C 1
ATOM 2913 O O . LYS B 1 65 ? -13.008 24.047 5.789 1 78.56 65 LYS B O 1
ATOM 2918 N N . VAL B 1 66 ? -13.617 25.781 7.109 1 75.56 66 VAL B N 1
ATOM 2919 C CA . VAL B 1 66 ? -14.375 26.406 6.031 1 75.56 66 VAL B CA 1
ATOM 2920 C C . VAL B 1 66 ? -13.461 26.703 4.852 1 75.56 66 VAL B C 1
ATOM 2922 O O . VAL B 1 66 ? -13.773 26.375 3.709 1 75.56 66 VAL B O 1
ATOM 2925 N N . LEU B 1 67 ? -12.367 27.234 5.234 1 80 67 LEU B N 1
ATOM 2926 C CA . LEU B 1 67 ? -11.43 27.562 4.164 1 80 67 LEU B CA 1
ATOM 2927 C C . LEU B 1 67 ? -10.906 26.297 3.488 1 80 67 LEU B C 1
ATOM 2929 O O . LEU B 1 67 ? -10.688 26.281 2.275 1 80 67 LEU B O 1
ATOM 2933 N N . LEU B 1 68 ? -10.75 25.281 4.266 1 81.81 68 LEU B N 1
ATOM 2934 C CA . LEU B 1 68 ? -10.281 24.016 3.711 1 81.81 68 LEU B CA 1
ATOM 2935 C C . LEU B 1 68 ? -11.273 23.469 2.684 1 81.81 68 LEU B C 1
ATOM 2937 O O . LEU B 1 68 ? -10.883 23.078 1.582 1 81.81 68 LEU B O 1
ATOM 2941 N N . SER B 1 69 ? -12.492 23.469 3 1 74 69 SER B N 1
ATOM 2942 C CA . SER B 1 69 ? -13.523 23 2.086 1 74 69 SER B CA 1
ATOM 2943 C C . SER B 1 69 ? -13.531 23.812 0.795 1 74 69 SER B C 1
ATOM 2945 O O . SER B 1 69 ? -13.555 23.25 -0.3 1 74 69 SER B O 1
ATOM 2947 N N . HIS B 1 70 ? -13.492 25.016 1.032 1 73.56 70 HIS B N 1
ATOM 2948 C CA . HIS B 1 70 ? -13.508 25.891 -0.135 1 73.56 70 HIS B CA 1
ATOM 2949 C C . HIS B 1 70 ? -12.219 25.766 -0.935 1 73.56 70 HIS B C 1
ATOM 2951 O O . HIS B 1 70 ? -12.234 25.844 -2.166 1 73.56 70 HIS B O 1
ATOM 2957 N N . SER B 1 71 ? -11.141 25.609 -0.167 1 79.38 71 SER B N 1
ATOM 2958 C CA . SER B 1 71 ? -9.867 25.438 -0.854 1 79.38 71 SER B CA 1
ATOM 2959 C C . SER B 1 71 ? -9.867 24.188 -1.732 1 79.38 71 SER B C 1
ATOM 2961 O O . SER B 1 71 ? -9.367 24.219 -2.857 1 79.38 71 SER B O 1
ATOM 2963 N N . LYS B 1 72 ? -10.5 23.188 -1.212 1 73.75 72 LYS B N 1
ATOM 2964 C CA . LYS B 1 72 ? -10.617 21.953 -1.997 1 73.75 72 LYS B CA 1
ATOM 2965 C C . LYS B 1 72 ? -11.391 22.203 -3.289 1 73.75 72 LYS B C 1
ATOM 2967 O O . LYS B 1 72 ? -10.984 21.75 -4.359 1 73.75 72 LYS B O 1
ATOM 2972 N N . THR B 1 73 ? -12.438 22.922 -3.172 1 70.81 73 THR B N 1
ATOM 2973 C CA . THR B 1 73 ? -13.234 23.266 -4.34 1 70.81 73 THR B CA 1
ATOM 2974 C C . THR B 1 73 ? -12.438 24.125 -5.309 1 70.81 73 THR B C 1
ATOM 2976 O O . THR B 1 73 ? -12.492 23.922 -6.523 1 70.81 73 THR B O 1
ATOM 2979 N N . ILE B 1 74 ? -11.781 25.047 -4.723 1 71.81 74 ILE B N 1
ATOM 2980 C CA . ILE B 1 74 ? -10.984 25.969 -5.535 1 71.81 74 ILE B CA 1
ATOM 2981 C C . ILE B 1 74 ? -9.922 25.188 -6.297 1 71.81 74 ILE B C 1
ATOM 2983 O O . ILE B 1 74 ? -9.789 25.328 -7.516 1 71.81 74 ILE B O 1
ATOM 2987 N N . PHE B 1 75 ? -9.305 24.344 -5.539 1 75.25 75 PHE B N 1
ATOM 2988 C CA . PHE B 1 75 ? -8.234 23.625 -6.207 1 75.25 75 PHE B CA 1
ATOM 2989 C C . PHE B 1 75 ? -8.805 22.594 -7.176 1 75.25 75 PHE B C 1
ATOM 2991 O O . PHE B 1 75 ? -8.195 22.297 -8.211 1 75.25 75 PHE B O 1
ATOM 2998 N N . HIS B 1 76 ? -9.961 22.125 -6.871 1 73.81 76 HIS B N 1
ATOM 2999 C CA . HIS B 1 76 ? -10.656 21.297 -7.844 1 73.81 76 HIS B CA 1
ATOM 3000 C C . HIS B 1 76 ? -10.898 22.062 -9.141 1 73.81 76 HIS B C 1
ATOM 3002 O O . HIS B 1 76 ? -10.648 21.547 -10.234 1 73.81 76 HIS B O 1
ATOM 3008 N N . GLU B 1 77 ? -11.352 23.25 -8.938 1 72.06 77 GLU B N 1
ATOM 3009 C CA . GLU B 1 77 ? -11.625 24.062 -10.117 1 72.06 77 GLU B CA 1
ATOM 3010 C C . GLU B 1 77 ? -10.336 24.406 -10.859 1 72.06 77 GLU B C 1
ATOM 3012 O O . GLU B 1 77 ? -10.312 24.469 -12.094 1 72.06 77 GLU B O 1
ATOM 3017 N N . VAL B 1 78 ? -9.383 24.672 -10.109 1 69.25 78 VAL B N 1
ATOM 3018 C CA . VAL B 1 78 ? -8.086 24.953 -10.711 1 69.25 78 VAL B CA 1
ATOM 3019 C C . VAL B 1 78 ? -7.629 23.734 -11.523 1 69.25 78 VAL B C 1
ATOM 3021 O O . VAL B 1 78 ? -7.16 23.875 -12.656 1 69.25 78 VAL B O 1
ATOM 3024 N N . GLU B 1 79 ? -7.789 22.625 -10.953 1 73.31 79 GLU B N 1
ATOM 3025 C CA . GLU B 1 79 ? -7.391 21.406 -11.641 1 73.31 79 GLU B CA 1
ATOM 3026 C C . GLU B 1 79 ? -8.25 21.156 -12.875 1 73.31 79 GLU B C 1
ATOM 3028 O O . GLU B 1 79 ? -7.746 20.703 -13.906 1 73.31 79 GLU B O 1
ATOM 3033 N N . GLN B 1 80 ? -9.438 21.516 -12.734 1 72.38 80 GLN B N 1
ATOM 3034 C CA . GLN B 1 80 ? -10.32 21.406 -13.891 1 72.38 80 GLN B CA 1
ATOM 3035 C C . GLN B 1 80 ? -9.844 22.297 -15.031 1 72.38 80 GLN B C 1
ATOM 3037 O O . GLN B 1 80 ? -9.82 21.875 -16.188 1 72.38 80 GLN B O 1
ATOM 3042 N N . ALA B 1 81 ? -9.555 23.422 -14.641 1 69.62 81 ALA B N 1
ATOM 3043 C CA . ALA B 1 81 ? -9.078 24.375 -15.641 1 69.62 81 ALA B CA 1
ATOM 3044 C C . ALA B 1 81 ? -7.789 23.891 -16.281 1 69.62 81 ALA B C 1
ATOM 3046 O O . ALA B 1 81 ? -7.637 23.969 -17.516 1 69.62 81 ALA B O 1
ATOM 3047 N N . ARG B 1 82 ? -6.98 23.422 -15.492 1 67.12 82 ARG B N 1
ATOM 3048 C CA . ARG B 1 82 ? -5.723 22.875 -15.992 1 67.12 82 ARG B CA 1
ATOM 3049 C C . ARG B 1 82 ? -5.969 21.734 -16.969 1 67.12 82 ARG B C 1
ATOM 3051 O O . ARG B 1 82 ? -5.371 21.688 -18.047 1 67.12 82 ARG B O 1
ATOM 3058 N N . SER B 1 83 ? -6.75 20.875 -16.516 1 70.12 83 SER B N 1
ATOM 3059 C CA . SER B 1 83 ? -7.086 19.719 -17.344 1 70.12 83 SER B CA 1
ATOM 3060 C C . SER B 1 83 ? -7.719 20.156 -18.672 1 70.12 83 SER B C 1
ATOM 3062 O O . SER B 1 83 ? -7.391 19.609 -19.734 1 70.12 83 SER B O 1
ATOM 3064 N N . ALA B 1 84 ? -8.555 21.094 -18.594 1 68.56 84 ALA B N 1
ATOM 3065 C CA . ALA B 1 84 ? -9.219 21.594 -19.781 1 68.56 84 ALA B CA 1
ATOM 3066 C C . ALA B 1 84 ? -8.211 22.25 -20.734 1 68.56 84 ALA B C 1
ATOM 3068 O O . ALA B 1 84 ? -8.305 22.062 -21.953 1 68.56 84 ALA B O 1
ATOM 3069 N N . ILE B 1 85 ? -7.363 22.922 -20.156 1 66.88 85 ILE B N 1
ATOM 3070 C CA . ILE B 1 85 ? -6.336 23.578 -20.953 1 66.88 85 ILE B CA 1
ATOM 3071 C C . ILE B 1 85 ? -5.426 22.531 -21.578 1 66.88 85 ILE B C 1
ATOM 3073 O O . ILE B 1 85 ? -5.059 22.641 -22.75 1 66.88 85 ILE B O 1
ATOM 3077 N N . GLN B 1 86 ? -5.047 21.547 -20.781 1 64.69 86 GLN B N 1
ATOM 3078 C CA . GLN B 1 86 ? -4.23 20.453 -21.297 1 64.69 86 GLN B CA 1
ATOM 3079 C C . GLN B 1 86 ? -4.926 19.75 -22.469 1 64.69 86 GLN B C 1
ATOM 3081 O O . GLN B 1 86 ? -4.27 19.312 -23.422 1 64.69 86 GLN B O 1
ATOM 3086 N N . ASP B 1 87 ? -6.129 19.672 -22.281 1 68.75 87 ASP B N 1
ATOM 3087 C CA . ASP B 1 87 ? -6.93 19.016 -23.312 1 68.75 87 ASP B CA 1
ATOM 3088 C C . ASP B 1 87 ? -6.793 19.734 -24.656 1 68.75 87 ASP B C 1
ATOM 3090 O O . ASP B 1 87 ? -6.926 19.109 -25.719 1 68.75 87 ASP B O 1
ATOM 3094 N N . LEU B 1 88 ? -6.5 20.938 -24.531 1 65.12 88 LEU B N 1
ATOM 3095 C CA . LEU B 1 88 ? -6.32 21.703 -25.766 1 65.12 88 LEU B CA 1
ATOM 3096 C C . LEU B 1 88 ? -5.086 21.219 -26.516 1 65.12 88 LEU B C 1
ATOM 3098 O O . LEU B 1 88 ? -5.008 21.375 -27.734 1 65.12 88 LEU B O 1
ATOM 3102 N N . ASN B 1 89 ? -4.242 20.641 -25.781 1 67.12 89 ASN B N 1
ATOM 3103 C CA . ASN B 1 89 ? -3.049 20.094 -26.406 1 67.12 89 ASN B CA 1
ATOM 3104 C C . ASN B 1 89 ? -3.287 18.672 -26.906 1 67.12 89 ASN B C 1
ATOM 3106 O O . ASN B 1 89 ? -2.414 18.078 -27.547 1 67.12 89 ASN B O 1
ATOM 3110 N N . GLY B 1 90 ? -4.434 18.297 -26.703 1 69.69 90 GLY B N 1
ATOM 3111 C CA . GLY B 1 90 ? -4.777 16.953 -27.109 1 69.69 90 GLY B CA 1
ATOM 3112 C C . GLY B 1 90 ? -4.02 15.883 -26.328 1 69.69 90 GLY B C 1
ATOM 3113 O O . GLY B 1 90 ? -3.955 15.93 -25.109 1 69.69 90 GLY B O 1
ATOM 3114 N N . LEU B 1 91 ? -3.65 14.945 -27.031 1 77.44 91 LEU B N 1
ATOM 3115 C CA . LEU B 1 91 ? -3.004 13.781 -26.422 1 77.44 91 LEU B CA 1
ATOM 3116 C C . LEU B 1 91 ? -1.491 13.844 -26.609 1 77.44 91 LEU B C 1
ATOM 3118 O O . LEU B 1 91 ? -0.818 12.812 -26.594 1 77.44 91 LEU B O 1
ATOM 3122 N N . GLN B 1 92 ? -1.078 15.109 -26.797 1 76.25 92 GLN B N 1
ATOM 3123 C CA . GLN B 1 92 ? 0.352 15.242 -27.062 1 76.25 92 GLN B CA 1
ATOM 3124 C C . GLN B 1 92 ? 1.146 15.219 -25.75 1 76.25 92 GLN B C 1
ATOM 3126 O O . GLN B 1 92 ? 2.279 14.734 -25.719 1 76.25 92 GLN B O 1
ATOM 3131 N N . GLN B 1 93 ? 0.526 15.789 -24.703 1 77.75 93 GLN B N 1
ATOM 3132 C CA . GLN B 1 93 ? 1.153 15.789 -23.391 1 77.75 93 GLN B CA 1
ATOM 3133 C C . GLN B 1 93 ? 0.105 15.75 -22.281 1 77.75 93 GLN B C 1
ATOM 3135 O O . GLN B 1 93 ? -1.05 16.125 -22.5 1 77.75 93 GLN B O 1
ATOM 3140 N N . GLY B 1 94 ? 0.492 15.203 -21.125 1 82.44 94 GLY B N 1
ATOM 3141 C CA . GLY B 1 94 ? -0.426 15.164 -20 1 82.44 94 GLY B CA 1
ATOM 3142 C C . GLY B 1 94 ? -0.073 14.102 -18.984 1 82.44 94 GLY B C 1
ATOM 3143 O O . GLY B 1 94 ? 1 13.5 -19.047 1 82.44 94 GLY B O 1
ATOM 3144 N N . SER B 1 95 ? -0.994 14.055 -18.016 1 87.88 95 SER B N 1
ATOM 3145 C CA . SER B 1 95 ? -0.8 13.07 -16.953 1 87.88 95 SER B CA 1
ATOM 3146 C C . SER B 1 95 ? -2.121 12.414 -16.562 1 87.88 95 SER B C 1
ATOM 3148 O O . SER B 1 95 ? -3.188 13.008 -16.719 1 87.88 95 SER B O 1
ATOM 3150 N N . LEU B 1 96 ? -1.979 11.234 -16.203 1 92.44 96 LEU B N 1
ATOM 3151 C CA . LEU B 1 96 ? -3.121 10.453 -15.75 1 92.44 96 LEU B CA 1
ATOM 3152 C C . LEU B 1 96 ? -2.754 9.625 -14.523 1 92.44 96 LEU B C 1
ATOM 3154 O O . LEU B 1 96 ? -1.777 8.867 -14.547 1 92.44 96 LEU B O 1
ATOM 3158 N N . THR B 1 97 ? -3.494 9.82 -13.43 1 95.12 97 THR B N 1
ATOM 3159 C CA . THR B 1 97 ? -3.27 9.07 -12.195 1 95.12 97 THR B CA 1
ATOM 3160 C C . THR B 1 97 ? -4.43 8.117 -11.93 1 95.12 97 THR B C 1
ATOM 3162 O O . THR B 1 97 ? -5.578 8.547 -11.797 1 95.12 97 THR B O 1
ATOM 3165 N N . ILE B 1 98 ? -4.078 6.816 -11.805 1 97.12 98 ILE B N 1
ATOM 3166 C CA . ILE B 1 98 ? -5.074 5.762 -11.656 1 97.12 98 ILE B CA 1
ATOM 3167 C C . ILE B 1 98 ? -4.879 5.047 -10.32 1 97.12 98 ILE B C 1
ATOM 3169 O O . ILE B 1 98 ? -3.762 4.66 -9.977 1 97.12 98 ILE B O 1
ATOM 3173 N N . GLY B 1 99 ? -5.934 4.961 -9.492 1 97.81 99 GLY B N 1
ATOM 3174 C CA . GLY B 1 99 ? -5.953 4.078 -8.336 1 97.81 99 GLY B CA 1
ATOM 3175 C C . GLY B 1 99 ? -6.695 2.779 -8.594 1 97.81 99 GLY B C 1
ATOM 3176 O O . GLY B 1 99 ? -7.777 2.783 -9.18 1 97.81 99 GLY B O 1
ATOM 3177 N N . ALA B 1 100 ? -6.062 1.671 -8.203 1 97.12 100 ALA B N 1
ATOM 3178 C CA . ALA B 1 100 ? -6.711 0.385 -8.445 1 97.12 100 ALA B CA 1
ATOM 3179 C C . ALA B 1 100 ? -6.473 -0.574 -7.277 1 97.12 100 ALA B C 1
ATOM 3181 O O . ALA B 1 100 ? -5.48 -0.45 -6.559 1 97.12 100 ALA B O 1
ATOM 3182 N N . LEU B 1 101 ? -7.367 -1.516 -7.215 1 95.88 101 LEU B N 1
ATOM 3183 C CA . LEU B 1 101 ? -7.227 -2.57 -6.219 1 95.88 101 LEU B CA 1
ATOM 3184 C C . LEU B 1 101 ? -6 -3.432 -6.504 1 95.88 101 LEU B C 1
ATOM 3186 O O . LEU B 1 101 ? -5.652 -3.652 -7.664 1 95.88 101 LEU B O 1
ATOM 3190 N N . LEU B 1 102 ? -5.508 -3.996 -5.43 1 91.06 102 LEU B N 1
ATOM 3191 C CA . LEU B 1 102 ? -4.328 -4.848 -5.539 1 91.06 102 LEU B CA 1
ATOM 3192 C C . LEU B 1 102 ? -4.629 -6.09 -6.371 1 91.06 102 LEU B C 1
ATOM 3194 O O . LEU B 1 102 ? -3.75 -6.605 -7.066 1 91.06 102 LEU B O 1
ATOM 3198 N N . THR B 1 103 ? -5.836 -6.539 -6.332 1 89 103 THR B N 1
ATOM 3199 C CA . THR B 1 103 ? -6.227 -7.754 -7.043 1 89 103 THR B CA 1
ATOM 3200 C C . THR B 1 103 ? -6.395 -7.48 -8.531 1 89 103 THR B C 1
ATOM 3202 O O . THR B 1 103 ? -6.434 -8.406 -9.344 1 89 103 THR B O 1
ATOM 3205 N N . VAL B 1 104 ? -6.477 -6.176 -8.883 1 90.88 104 VAL B N 1
ATOM 3206 C CA . VAL B 1 104 ? -6.832 -5.844 -10.258 1 90.88 104 VAL B CA 1
ATOM 3207 C C . VAL B 1 104 ? -5.641 -5.188 -10.953 1 90.88 104 VAL B C 1
ATOM 3209 O O . VAL B 1 104 ? -5.48 -5.316 -12.172 1 90.88 104 VAL B O 1
ATOM 3212 N N . VAL B 1 105 ? -4.848 -4.559 -10.227 1 91.62 105 VAL B N 1
ATOM 3213 C CA . VAL B 1 105 ? -3.791 -3.707 -10.758 1 91.62 105 VAL B CA 1
ATOM 3214 C C . VAL B 1 105 ? -2.803 -4.551 -11.562 1 91.62 105 VAL B C 1
ATOM 3216 O O . VAL B 1 105 ? -2.186 -4.055 -12.516 1 91.62 105 VAL B O 1
ATOM 3219 N N . ASN B 1 106 ? -2.73 -5.824 -11.289 1 87.31 106 ASN B N 1
ATOM 3220 C CA . ASN B 1 106 ? -1.665 -6.629 -11.875 1 87.31 106 ASN B CA 1
ATOM 3221 C C . ASN B 1 106 ? -2.111 -7.277 -13.18 1 87.31 106 ASN B C 1
ATOM 3223 O O . ASN B 1 106 ? -1.289 -7.543 -14.062 1 87.31 106 ASN B O 1
ATOM 3227 N N . TYR B 1 107 ? -3.359 -7.547 -13.312 1 88.25 107 TYR B N 1
ATOM 3228 C CA . TYR B 1 107 ? -3.748 -8.281 -14.508 1 88.25 107 TYR B CA 1
ATOM 3229 C C . TYR B 1 107 ? -4.57 -7.406 -15.445 1 88.25 107 TYR B C 1
ATOM 3231 O O . TYR B 1 107 ? -4.547 -7.598 -16.656 1 88.25 107 TYR B O 1
ATOM 3239 N N . LEU B 1 108 ? -5.23 -6.504 -14.945 1 91.38 108 LEU B N 1
ATOM 3240 C CA . LEU B 1 108 ? -6.152 -5.719 -15.766 1 91.38 108 LEU B CA 1
ATOM 3241 C C . LEU B 1 108 ? -5.457 -4.492 -16.344 1 91.38 108 LEU B C 1
ATOM 3243 O O . LEU B 1 108 ? -5.613 -4.184 -17.531 1 91.38 108 LEU B O 1
ATOM 3247 N N . LEU B 1 109 ? -4.609 -3.828 -15.586 1 92.81 109 LEU B N 1
ATOM 3248 C CA . LEU B 1 109 ? -4.105 -2.514 -15.969 1 92.81 109 LEU B CA 1
ATOM 3249 C C . LEU B 1 109 ? -2.91 -2.639 -16.906 1 92.81 109 LEU B C 1
ATOM 3251 O O . LEU B 1 109 ? -2.795 -1.885 -17.875 1 92.81 109 LEU B O 1
ATOM 3255 N N . PRO B 1 110 ? -2.094 -3.67 -16.734 1 91.38 110 PRO B N 1
ATOM 3256 C CA . PRO B 1 110 ? -0.874 -3.705 -17.531 1 91.38 110 PRO B CA 1
ATOM 3257 C C . PRO B 1 110 ? -1.162 -3.746 -19.031 1 91.38 110 PRO B C 1
ATOM 3259 O O . PRO B 1 110 ? -0.62 -2.938 -19.797 1 91.38 110 PRO B O 1
ATOM 3262 N N . PRO B 1 111 ? -2.061 -4.539 -19.516 1 92.12 111 PRO B N 1
ATOM 3263 C CA . PRO B 1 111 ? -2.348 -4.5 -20.938 1 92.12 111 PRO B CA 1
ATOM 3264 C C . PRO B 1 111 ? -2.91 -3.158 -21.406 1 92.12 111 PRO B C 1
ATOM 3266 O O . PRO B 1 111 ? -2.562 -2.672 -22.484 1 92.12 111 PRO B O 1
ATOM 3269 N N . ALA B 1 112 ? -3.756 -2.615 -20.609 1 93.75 112 ALA B N 1
ATOM 3270 C CA . ALA B 1 112 ? -4.344 -1.319 -20.938 1 93.75 112 ALA B CA 1
ATOM 3271 C C . ALA B 1 112 ? -3.279 -0.226 -20.969 1 93.75 112 ALA B C 1
ATOM 3273 O O . ALA B 1 112 ? -3.287 0.632 -21.844 1 93.75 112 ALA B O 1
ATOM 3274 N N . ILE B 1 113 ? -2.381 -0.279 -20.031 1 94.81 113 ILE B N 1
ATOM 3275 C CA . ILE B 1 113 ? -1.31 0.707 -19.922 1 94.81 113 ILE B CA 1
ATOM 3276 C C . ILE B 1 113 ? -0.375 0.593 -21.125 1 94.81 113 ILE B C 1
ATOM 3278 O O . ILE B 1 113 ? 0.015 1.604 -21.719 1 94.81 113 ILE B O 1
ATOM 3282 N N . LEU B 1 114 ? -0.028 -0.623 -21.453 1 93.44 114 LEU B N 1
ATOM 3283 C CA . LEU B 1 114 ? 0.88 -0.856 -22.578 1 93.44 114 LEU B CA 1
ATOM 3284 C C . LEU B 1 114 ? 0.289 -0.324 -23.875 1 93.44 114 LEU B C 1
ATOM 3286 O O . LEU B 1 114 ? 0.965 0.384 -24.625 1 93.44 114 LEU B O 1
ATOM 3290 N N . ASN B 1 115 ? -0.948 -0.637 -24.078 1 92.69 115 ASN B N 1
ATOM 3291 C CA . ASN B 1 115 ? -1.623 -0.168 -25.297 1 92.69 115 ASN B CA 1
ATOM 3292 C C . ASN B 1 115 ? -1.725 1.354 -25.328 1 92.69 115 ASN B C 1
ATOM 3294 O O . ASN B 1 115 ? -1.485 1.977 -26.359 1 92.69 115 ASN B O 1
ATOM 3298 N N . PHE B 1 116 ? -2.098 1.912 -24.281 1 94.19 116 PHE B N 1
ATOM 3299 C CA . PHE B 1 116 ? -2.248 3.357 -24.172 1 94.19 116 PHE B CA 1
ATOM 3300 C C . PHE B 1 116 ? -0.917 4.062 -24.406 1 94.19 116 PHE B C 1
ATOM 3302 O O . PHE B 1 116 ? -0.853 5.051 -25.125 1 94.19 116 PHE B O 1
ATOM 3309 N N . ASN B 1 117 ? 0.108 3.561 -23.766 1 92.25 117 ASN B N 1
ATOM 3310 C CA . ASN B 1 117 ? 1.434 4.156 -23.891 1 92.25 117 ASN B CA 1
ATOM 3311 C C . ASN B 1 117 ? 1.954 4.062 -25.328 1 92.25 117 ASN B C 1
ATOM 3313 O O . ASN B 1 117 ? 2.645 4.969 -25.797 1 92.25 117 ASN B O 1
ATOM 3317 N N . ASN B 1 118 ? 1.711 3.021 -25.984 1 92.25 118 ASN B N 1
ATOM 3318 C CA . ASN B 1 118 ? 2.105 2.869 -27.375 1 92.25 118 ASN B CA 1
ATOM 3319 C C . ASN B 1 118 ? 1.476 3.943 -28.266 1 92.25 118 ASN B C 1
ATOM 3321 O O . ASN B 1 118 ? 2.113 4.445 -29.188 1 92.25 118 ASN B O 1
ATOM 3325 N N . LEU B 1 119 ? 0.272 4.312 -27.969 1 91.62 119 LEU B N 1
ATOM 3326 C CA . LEU B 1 119 ? -0.472 5.301 -28.734 1 91.62 119 LEU B CA 1
ATOM 3327 C C . LEU B 1 119 ? -0.09 6.715 -28.328 1 91.62 119 LEU B C 1
ATOM 3329 O O . LEU B 1 119 ? -0.039 7.621 -29.156 1 91.62 119 LEU B O 1
ATOM 3333 N N . TYR B 1 120 ? 0.147 6.84 -27.047 1 91.56 120 TYR B N 1
ATOM 3334 C CA . TYR B 1 120 ? 0.407 8.156 -26.484 1 91.56 120 TYR B CA 1
ATOM 3335 C C . TYR B 1 120 ? 1.626 8.133 -25.562 1 91.56 120 TYR B C 1
ATOM 3337 O O . TYR B 1 120 ? 1.505 8.32 -24.359 1 91.56 120 TYR B O 1
ATOM 3345 N N . PRO B 1 121 ? 2.766 8.078 -26.094 1 88.62 121 PRO B N 1
ATOM 3346 C CA . PRO B 1 121 ? 3.994 7.844 -25.344 1 88.62 121 PRO B CA 1
ATOM 3347 C C . PRO B 1 121 ? 4.395 9.039 -24.484 1 88.62 121 PRO B C 1
ATOM 3349 O O . PRO B 1 121 ? 5.23 8.906 -23.578 1 88.62 121 PRO B O 1
ATOM 3352 N N . ASN B 1 122 ? 3.775 10.172 -24.719 1 87 122 ASN B N 1
ATOM 3353 C CA . ASN B 1 122 ? 4.211 11.367 -24 1 87 122 ASN B CA 1
ATOM 3354 C C . ASN B 1 122 ? 3.307 11.672 -22.812 1 87 122 ASN B C 1
ATOM 3356 O O . ASN B 1 122 ? 3.52 12.656 -22.094 1 87 122 ASN B O 1
ATOM 3360 N N . ILE B 1 123 ? 2.338 10.844 -22.578 1 89.31 123 ILE B N 1
ATOM 3361 C CA . ILE B 1 123 ? 1.474 11 -21.422 1 89.31 123 ILE B CA 1
ATOM 3362 C C . ILE B 1 123 ? 2.084 10.273 -20.219 1 89.31 123 ILE B C 1
ATOM 3364 O O . ILE B 1 123 ? 2.414 9.086 -20.312 1 89.31 123 ILE B O 1
ATOM 3368 N N . GLU B 1 124 ? 2.244 10.992 -19.141 1 90.19 124 GLU B N 1
ATOM 3369 C CA . GLU B 1 124 ? 2.762 10.398 -17.906 1 90.19 124 GLU B CA 1
ATOM 3370 C C . GLU B 1 124 ? 1.665 9.656 -17.141 1 90.19 124 GLU B C 1
ATOM 3372 O O . GLU B 1 124 ? 0.593 10.211 -16.891 1 90.19 124 GLU B O 1
ATOM 3377 N N . LEU B 1 125 ? 1.998 8.438 -16.828 1 95 125 LEU B N 1
ATOM 3378 C CA . LEU B 1 125 ? 1.021 7.609 -16.125 1 95 125 LEU B CA 1
ATOM 3379 C C . LEU B 1 125 ? 1.478 7.309 -14.703 1 95 125 LEU B C 1
ATOM 3381 O O . LEU B 1 125 ? 2.664 7.066 -14.461 1 95 125 LEU B O 1
ATOM 3385 N N . SER B 1 126 ? 0.549 7.414 -13.781 1 96.06 126 SER B N 1
ATOM 3386 C CA . SER B 1 126 ? 0.747 6.973 -12.406 1 96.06 126 SER B CA 1
ATOM 3387 C C . SER B 1 126 ? -0.326 5.977 -11.984 1 96.06 126 SER B C 1
ATOM 3389 O O . SER B 1 126 ? -1.521 6.266 -12.078 1 96.06 126 SER B O 1
ATOM 3391 N N . VAL B 1 127 ? 0.147 4.805 -11.562 1 96.69 127 VAL B N 1
ATOM 3392 C CA . VAL B 1 127 ? -0.766 3.75 -11.141 1 96.69 127 VAL B CA 1
ATOM 3393 C C . VAL B 1 127 ? -0.479 3.373 -9.688 1 96.69 127 VAL B C 1
ATOM 3395 O O . VAL B 1 127 ? 0.628 2.939 -9.359 1 96.69 127 VAL B O 1
ATOM 3398 N N . LEU B 1 128 ? -1.498 3.482 -8.875 1 95.81 128 LEU B N 1
ATOM 3399 C CA . LEU B 1 128 ? -1.35 3.225 -7.445 1 95.81 128 LEU B CA 1
ATOM 3400 C C . LEU B 1 128 ? -2.223 2.051 -7.012 1 95.81 128 LEU B C 1
ATOM 3402 O O . LEU B 1 128 ? -3.438 2.066 -7.215 1 95.81 128 LEU B O 1
ATOM 3406 N N . GLY B 1 129 ? -1.537 1.017 -6.469 1 95.06 129 GLY B N 1
ATOM 3407 C CA . GLY B 1 129 ? -2.289 -0.017 -5.773 1 95.06 129 GLY B CA 1
ATOM 3408 C C . GLY B 1 129 ? -2.783 0.42 -4.41 1 95.06 129 GLY B C 1
ATOM 3409 O O . GLY B 1 129 ? -1.983 0.761 -3.533 1 95.06 129 GLY B O 1
ATOM 3410 N N . LEU B 1 130 ? -4.133 0.427 -4.223 1 94.62 130 LEU B N 1
ATOM 3411 C CA . LEU B 1 130 ? -4.727 1.011 -3.023 1 94.62 130 LEU B CA 1
ATOM 3412 C C . LEU B 1 130 ? -5.906 0.177 -2.539 1 94.62 130 LEU B C 1
ATOM 3414 O O . LEU B 1 130 ? -6.352 -0.741 -3.232 1 94.62 130 LEU B O 1
ATOM 3418 N N . ARG B 1 131 ? -6.328 0.484 -1.273 1 92.38 131 ARG B N 1
ATOM 3419 C CA . ARG B 1 131 ? -7.586 -0.046 -0.756 1 92.38 131 ARG B CA 1
ATOM 3420 C C . ARG B 1 131 ? -8.773 0.727 -1.313 1 92.38 131 ARG B C 1
ATOM 3422 O O . ARG B 1 131 ? -8.641 1.891 -1.699 1 92.38 131 ARG B O 1
ATOM 3429 N N . THR B 1 132 ? -9.906 0.058 -1.271 1 90.88 132 THR B N 1
ATOM 3430 C CA . THR B 1 132 ? -11.133 0.678 -1.768 1 90.88 132 THR B CA 1
ATOM 3431 C C . THR B 1 132 ? -11.359 2.035 -1.107 1 90.88 132 THR B C 1
ATOM 3433 O O . THR B 1 132 ? -11.602 3.031 -1.791 1 90.88 132 THR B O 1
ATOM 3436 N N . GLY B 1 133 ? -11.266 2.098 0.175 1 89.69 133 GLY B N 1
ATOM 3437 C CA . GLY B 1 133 ? -11.484 3.34 0.901 1 89.69 133 GLY B CA 1
ATOM 3438 C C . GLY B 1 133 ? -10.508 4.434 0.51 1 89.69 133 GLY B C 1
ATOM 3439 O O . GLY B 1 133 ? -10.891 5.598 0.385 1 89.69 133 GLY B O 1
ATOM 3440 N N . ASP B 1 134 ? -9.289 4.09 0.307 1 92.62 134 ASP B N 1
ATOM 3441 C CA . ASP B 1 134 ? -8.266 5.055 -0.09 1 92.62 134 ASP B CA 1
ATOM 3442 C C . ASP B 1 134 ? -8.539 5.598 -1.491 1 92.62 134 ASP B C 1
ATOM 3444 O O . ASP B 1 134 ? -8.305 6.777 -1.761 1 92.62 134 ASP B O 1
ATOM 3448 N N . ILE B 1 135 ? -8.984 4.727 -2.367 1 96.31 135 ILE B N 1
ATOM 3449 C CA . ILE B 1 135 ? -9.289 5.148 -3.73 1 96.31 135 ILE B CA 1
ATOM 3450 C C . ILE B 1 135 ? -10.391 6.207 -3.711 1 96.31 135 ILE B C 1
ATOM 3452 O O . ILE B 1 135 ? -10.25 7.27 -4.324 1 96.31 135 ILE B O 1
ATOM 3456 N N . ARG B 1 136 ? -11.43 5.93 -3 1 94.06 136 ARG B N 1
ATOM 3457 C CA . ARG B 1 136 ? -12.531 6.883 -2.875 1 94.06 136 ARG B CA 1
ATOM 3458 C C . ARG B 1 136 ? -12.039 8.219 -2.32 1 94.06 136 ARG B C 1
ATOM 3460 O O . ARG B 1 136 ? -12.328 9.273 -2.887 1 94.06 136 ARG B O 1
ATOM 3467 N N . GLU B 1 137 ? -11.266 8.164 -1.271 1 88.25 137 GLU B N 1
ATOM 3468 C CA . GLU B 1 137 ? -10.773 9.367 -0.605 1 88.25 137 GLU B CA 1
ATOM 3469 C C . GLU B 1 137 ? -9.875 10.18 -1.529 1 88.25 137 GLU B C 1
ATOM 3471 O O . GLU B 1 137 ? -9.984 11.406 -1.596 1 88.25 137 GLU B O 1
ATOM 3476 N N . LYS B 1 138 ? -9.023 9.531 -2.213 1 92.25 138 LYS B N 1
ATOM 3477 C CA . LYS B 1 138 ? -8.078 10.219 -3.09 1 92.25 138 LYS B CA 1
ATOM 3478 C C . LYS B 1 138 ? -8.789 10.82 -4.297 1 92.25 138 LYS B C 1
ATOM 3480 O O . LYS B 1 138 ? -8.359 11.852 -4.82 1 92.25 138 LYS B O 1
ATOM 3485 N N . LEU B 1 139 ? -9.852 10.203 -4.754 1 93.06 139 LEU B N 1
ATOM 3486 C CA . LEU B 1 139 ? -10.656 10.797 -5.809 1 93.06 139 LEU B CA 1
ATOM 3487 C C . LEU B 1 139 ? -11.305 12.094 -5.332 1 93.06 139 LEU B C 1
ATOM 3489 O O . LEU B 1 139 ? -11.289 13.102 -6.043 1 93.06 139 LEU B O 1
ATOM 3493 N N . LEU B 1 140 ? -11.781 12.062 -4.121 1 84 140 LEU B N 1
ATOM 3494 C CA . LEU B 1 140 ? -12.469 13.227 -3.564 1 84 140 LEU B CA 1
ATOM 3495 C C . LEU B 1 140 ? -11.492 14.375 -3.328 1 84 140 LEU B C 1
ATOM 3497 O O . LEU B 1 140 ? -11.875 15.539 -3.395 1 84 140 LEU B O 1
ATOM 3501 N N . GLN B 1 141 ? -10.242 14 -3.139 1 77.88 141 GLN B N 1
ATOM 3502 C CA . GLN B 1 141 ? -9.188 14.992 -2.91 1 77.88 141 GLN B CA 1
ATOM 3503 C C . GLN B 1 141 ? -8.508 15.375 -4.219 1 77.88 141 GLN B C 1
ATOM 3505 O O . GLN B 1 141 ? -7.543 16.156 -4.215 1 77.88 141 GLN B O 1
ATOM 3510 N N . ASN B 1 142 ? -8.914 14.797 -5.312 1 83.06 142 ASN B N 1
ATOM 3511 C CA . ASN B 1 142 ? -8.391 15.062 -6.645 1 83.06 142 ASN B CA 1
ATOM 3512 C C . ASN B 1 142 ? -6.941 14.602 -6.785 1 83.06 142 ASN B C 1
ATOM 3514 O O . ASN B 1 142 ? -6.156 15.211 -7.516 1 83.06 142 ASN B O 1
ATOM 3518 N N . GLU B 1 143 ? -6.66 13.617 -5.996 1 88 143 GLU B N 1
ATOM 3519 C CA . GLU B 1 143 ? -5.328 13.016 -6.074 1 88 143 GLU B CA 1
ATOM 3520 C C . GLU B 1 143 ? -5.301 11.867 -7.074 1 88 143 GLU B C 1
ATOM 3522 O O . GLU B 1 143 ? -4.227 11.383 -7.441 1 88 143 GLU B O 1
ATOM 3527 N N . LEU B 1 144 ? -6.484 11.469 -7.504 1 93.88 144 LEU B N 1
ATOM 3528 C CA . LEU B 1 144 ? -6.676 10.484 -8.562 1 93.88 144 LEU B CA 1
ATOM 3529 C C . LEU B 1 144 ? -7.621 11.008 -9.633 1 93.88 144 LEU B C 1
ATOM 3531 O O . LEU B 1 144 ? -8.508 11.812 -9.344 1 93.88 144 LEU B O 1
ATOM 3535 N N . ASP B 1 145 ? -7.359 10.547 -10.844 1 93.19 145 ASP B N 1
ATOM 3536 C CA . ASP B 1 145 ? -8.281 10.875 -11.93 1 93.19 145 ASP B CA 1
ATOM 3537 C C . ASP B 1 145 ? -9.391 9.828 -12.047 1 93.19 145 ASP B C 1
ATOM 3539 O O . ASP B 1 145 ? -10.547 10.172 -12.289 1 93.19 145 ASP B O 1
ATOM 3543 N N . ILE B 1 146 ? -9.023 8.578 -11.906 1 96.38 146 ILE B N 1
ATOM 3544 C CA . ILE B 1 146 ? -10 7.5 -11.93 1 96.38 146 ILE B CA 1
ATOM 3545 C C . ILE B 1 146 ? -9.578 6.395 -10.969 1 96.38 146 ILE B C 1
ATOM 3547 O O . ILE B 1 146 ? -8.414 6.328 -10.562 1 96.38 146 ILE B O 1
ATOM 3551 N N . GLY B 1 147 ? -10.586 5.613 -10.562 1 97.88 147 GLY B N 1
ATOM 3552 C CA . GLY B 1 147 ? -10.367 4.453 -9.711 1 97.88 147 GLY B CA 1
ATOM 3553 C C . GLY B 1 147 ? -10.977 3.18 -10.266 1 97.88 147 GLY B C 1
ATOM 3554 O O . GLY B 1 147 ? -11.969 3.229 -10.992 1 97.88 147 GLY B O 1
ATOM 3555 N N . ILE B 1 148 ? -10.344 2.057 -10.031 1 97.56 148 ILE B N 1
ATOM 3556 C CA . ILE B 1 148 ? -10.898 0.738 -10.305 1 97.56 148 ILE B CA 1
ATOM 3557 C C . ILE B 1 148 ? -11.109 -0.018 -8.992 1 97.56 148 ILE B C 1
ATOM 3559 O O . ILE B 1 148 ? -10.141 -0.36 -8.312 1 97.56 148 ILE B O 1
ATOM 3563 N N . THR B 1 149 ? -12.359 -0.249 -8.609 1 96.62 149 THR B N 1
ATOM 3564 C CA . THR B 1 149 ? -12.656 -0.797 -7.293 1 96.62 149 THR B CA 1
ATOM 3565 C C . THR B 1 149 ? -13.797 -1.808 -7.367 1 96.62 149 THR B C 1
ATOM 3567 O O . THR B 1 149 ? -14.344 -2.055 -8.445 1 96.62 149 THR B O 1
ATOM 3570 N N . PHE B 1 150 ? -13.992 -2.391 -6.234 1 94.5 150 PHE B N 1
ATOM 3571 C CA . PHE B 1 150 ? -15.227 -3.148 -6.07 1 94.5 150 PHE B CA 1
ATOM 3572 C C . PHE B 1 150 ? -16.438 -2.217 -6.035 1 94.5 150 PHE B C 1
ATOM 3574 O O . PHE B 1 150 ? -16.344 -1.104 -5.512 1 94.5 150 PHE B O 1
ATOM 3581 N N . LEU B 1 151 ? -17.531 -2.676 -6.594 1 94.44 151 LEU B N 1
ATOM 3582 C CA . LEU B 1 151 ? -18.812 -1.986 -6.52 1 94.44 151 LEU B CA 1
ATOM 3583 C C . LEU B 1 151 ? -19.75 -2.705 -5.562 1 94.44 151 LEU B C 1
ATOM 3585 O O . LEU B 1 151 ? -19.625 -3.91 -5.344 1 94.44 151 LEU B O 1
ATOM 3589 N N . PRO B 1 152 ? -20.641 -1.92 -4.93 1 92.44 152 PRO B N 1
ATOM 3590 C CA . PRO B 1 152 ? -20.906 -0.49 -5.09 1 92.44 152 PRO B CA 1
ATOM 3591 C C . PRO B 1 152 ? -20.031 0.383 -4.199 1 92.44 152 PRO B C 1
ATOM 3593 O O . PRO B 1 152 ? -19.547 -0.076 -3.162 1 92.44 152 PRO B O 1
ATOM 3596 N N . VAL B 1 153 ? -19.797 1.527 -4.684 1 90.19 153 VAL B N 1
ATOM 3597 C CA . VAL B 1 153 ? -19.234 2.584 -3.842 1 90.19 153 VAL B CA 1
ATOM 3598 C C . VAL B 1 153 ? -20.344 3.555 -3.438 1 90.19 153 VAL B C 1
ATOM 3600 O O . VAL B 1 153 ? -20.984 4.168 -4.297 1 90.19 153 VAL B O 1
ATOM 3603 N N . GLN B 1 154 ? -20.516 3.643 -2.139 1 87.19 154 GLN B N 1
ATOM 3604 C CA . GLN B 1 154 ? -21.625 4.465 -1.651 1 87.19 154 GLN B CA 1
ATOM 3605 C C . GLN B 1 154 ? -21.141 5.883 -1.338 1 87.19 154 GLN B C 1
ATOM 3607 O O . GLN B 1 154 ? -20.844 6.203 -0.185 1 87.19 154 GLN B O 1
ATOM 3612 N N . ASP B 1 155 ? -21.219 6.695 -2.283 1 89.31 155 ASP B N 1
ATOM 3613 C CA . ASP B 1 155 ? -20.859 8.109 -2.168 1 89.31 155 ASP B CA 1
ATOM 3614 C C . ASP B 1 155 ? -21.516 8.93 -3.275 1 89.31 155 ASP B C 1
ATOM 3616 O O . ASP B 1 155 ? -21.344 8.633 -4.461 1 89.31 155 ASP B O 1
ATOM 3620 N N . LYS B 1 156 ? -22.219 9.93 -2.936 1 88.62 156 LYS B N 1
ATOM 3621 C CA . LYS B 1 156 ? -22.984 10.727 -3.883 1 88.62 156 LYS B CA 1
ATOM 3622 C C . LYS B 1 156 ? -22.062 11.508 -4.816 1 88.62 156 LYS B C 1
ATOM 3624 O O . LYS B 1 156 ? -22.484 11.961 -5.883 1 88.62 156 LYS B O 1
ATOM 3629 N N . GLU B 1 157 ? -20.875 11.688 -4.398 1 89.88 157 GLU B N 1
ATOM 3630 C CA . GLU B 1 157 ? -19.953 12.469 -5.195 1 89.88 157 GLU B CA 1
ATOM 3631 C C . GLU B 1 157 ? -19.156 11.578 -6.156 1 89.88 157 GLU B C 1
ATOM 3633 O O . GLU B 1 157 ? -18.297 12.062 -6.895 1 89.88 157 GLU B O 1
ATOM 3638 N N . ILE B 1 158 ? -19.5 10.312 -6.148 1 94.88 158 ILE B N 1
ATOM 3639 C CA . ILE B 1 158 ? -18.766 9.352 -6.973 1 94.88 158 ILE B CA 1
ATOM 3640 C C . ILE B 1 158 ? -19.719 8.742 -8.008 1 94.88 158 ILE B C 1
ATOM 3642 O O . ILE B 1 158 ? -20.844 8.359 -7.68 1 94.88 158 ILE B O 1
ATOM 3646 N N . ILE B 1 159 ? -19.234 8.688 -9.25 1 95.69 159 ILE B N 1
ATOM 3647 C CA . ILE B 1 159 ? -19.922 7.977 -10.32 1 95.69 159 ILE B CA 1
ATOM 3648 C C . ILE B 1 159 ? -19.25 6.629 -10.57 1 95.69 159 ILE B C 1
ATOM 3650 O O . ILE B 1 159 ? -18.031 6.539 -10.586 1 95.69 159 ILE B O 1
ATOM 3654 N N . SER B 1 160 ? -20.062 5.641 -10.781 1 96.62 160 SER B N 1
ATOM 3655 C CA . SER B 1 160 ? -19.547 4.293 -11.008 1 96.62 160 SER B CA 1
ATOM 3656 C C . SER B 1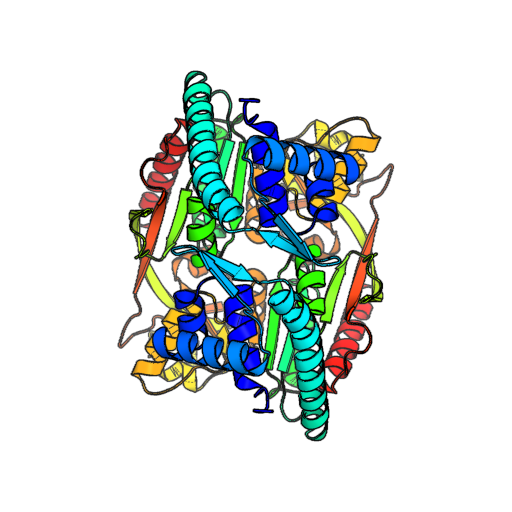 160 ? -19.969 3.764 -12.375 1 96.62 160 SER B C 1
ATOM 3658 O O . SER B 1 160 ? -21.094 3.998 -12.82 1 96.62 160 SER B O 1
ATOM 3660 N N . ILE B 1 161 ? -19.031 3.096 -13.055 1 95.88 161 ILE B N 1
ATOM 3661 C CA . ILE B 1 161 ? -19.281 2.361 -14.289 1 95.88 161 ILE B CA 1
ATOM 3662 C C . ILE B 1 161 ? -18.891 0.894 -14.102 1 95.88 161 ILE B C 1
ATOM 3664 O O . ILE B 1 161 ? -17.719 0.564 -13.969 1 95.88 161 ILE B O 1
ATOM 3668 N N . PRO B 1 162 ? -19.906 0.023 -14.148 1 96.75 162 PRO B N 1
ATOM 3669 C CA . PRO B 1 162 ? -19.562 -1.396 -14.031 1 96.75 162 PRO B CA 1
ATOM 3670 C C . PRO B 1 162 ? -18.688 -1.887 -15.18 1 96.75 162 PRO B C 1
ATOM 3672 O O . PRO B 1 162 ? -18.922 -1.524 -16.344 1 96.75 162 PRO B O 1
ATOM 3675 N N . LEU B 1 163 ? -17.656 -2.664 -14.828 1 96.19 163 LEU B N 1
ATOM 3676 C CA . LEU B 1 163 ? -16.797 -3.232 -15.852 1 96.19 163 LEU B CA 1
ATOM 3677 C C . LEU B 1 163 ? -17.078 -4.719 -16.047 1 96.19 163 LEU B C 1
ATOM 3679 O O . LEU B 1 163 ? -17.359 -5.156 -17.172 1 96.19 163 LEU B O 1
ATOM 3683 N N . TYR B 1 164 ? -16.984 -5.523 -14.969 1 94.88 164 TYR B N 1
ATOM 3684 C CA . TYR B 1 164 ? -17.266 -6.953 -15.07 1 94.88 164 TYR B CA 1
ATOM 3685 C C . TYR B 1 164 ? -17.547 -7.551 -13.703 1 94.88 164 TYR B C 1
ATOM 3687 O O . TYR B 1 164 ? -17.297 -6.91 -12.672 1 94.88 164 TYR B O 1
ATOM 3695 N N . LYS B 1 165 ? -18.094 -8.742 -13.703 1 95.06 165 LYS B N 1
ATOM 3696 C CA . LYS B 1 165 ? -18.297 -9.547 -12.5 1 95.06 165 LYS B CA 1
ATOM 3697 C C . LYS B 1 165 ? -17.375 -10.758 -12.477 1 95.06 165 LYS B C 1
ATOM 3699 O O . LYS B 1 165 ? -16.906 -11.203 -13.523 1 95.06 165 LYS B O 1
ATOM 3704 N N . SER B 1 166 ? -17.078 -11.125 -11.266 1 92.31 166 SER B N 1
ATOM 3705 C CA . SER B 1 166 ? -16.25 -12.305 -11.078 1 92.31 166 SER B CA 1
ATOM 3706 C C . SER B 1 166 ? -16.625 -13.047 -9.797 1 92.31 166 SER B C 1
ATOM 3708 O O . SER B 1 166 ? -17.469 -12.586 -9.031 1 92.31 166 SER B O 1
ATOM 3710 N N . HIS B 1 167 ? -16.047 -14.266 -9.711 1 94 167 HIS B N 1
ATOM 3711 C CA . HIS B 1 167 ? -16.266 -15.055 -8.508 1 94 167 HIS B CA 1
ATOM 3712 C C . HIS B 1 167 ? -15 -15.164 -7.672 1 94 167 HIS B C 1
ATOM 3714 O O . HIS B 1 167 ? -13.891 -15.117 -8.211 1 94 167 HIS B O 1
ATOM 3720 N N . LEU B 1 168 ? -15.266 -15.273 -6.375 1 95.56 168 LEU B N 1
ATOM 3721 C CA . LEU B 1 168 ? -14.156 -15.609 -5.484 1 95.56 168 LEU B CA 1
ATOM 3722 C C . LEU B 1 168 ? -13.883 -17.109 -5.496 1 95.56 168 LEU B C 1
ATOM 3724 O O . LEU B 1 168 ? -14.805 -17.906 -5.66 1 95.56 168 LEU B O 1
ATOM 3728 N N . THR B 1 169 ? -12.664 -17.453 -5.312 1 97 169 THR B N 1
ATOM 3729 C CA . THR B 1 169 ? -12.242 -18.844 -5.289 1 97 169 THR B CA 1
ATOM 3730 C C . THR B 1 169 ? -11.406 -19.141 -4.047 1 97 169 THR B C 1
ATOM 3732 O O . THR B 1 169 ? -10.781 -18.234 -3.486 1 97 169 THR B O 1
ATOM 3735 N N . LEU B 1 170 ? -11.516 -20.375 -3.662 1 97.44 170 LEU B N 1
ATOM 3736 C CA . LEU B 1 170 ? -10.578 -20.859 -2.652 1 97.44 170 LEU B CA 1
ATOM 3737 C C . LEU B 1 170 ? -9.234 -21.219 -3.281 1 97.44 170 LEU B C 1
ATOM 3739 O O . LEU B 1 170 ? -9.18 -21.953 -4.27 1 97.44 170 LEU B O 1
ATOM 3743 N N . VAL B 1 171 ? -8.156 -20.672 -2.742 1 98.12 171 VAL B N 1
ATOM 3744 C CA . VAL B 1 171 ? -6.82 -20.922 -3.271 1 98.12 171 VAL B CA 1
ATOM 3745 C C . VAL B 1 171 ? -6.02 -21.781 -2.291 1 98.12 171 VAL B C 1
ATOM 3747 O O . VAL B 1 171 ? -5.848 -21.391 -1.13 1 98.12 171 VAL B O 1
ATOM 3750 N N . VAL B 1 172 ? -5.578 -22.906 -2.773 1 98.25 172 VAL B N 1
ATOM 3751 C CA . VAL B 1 172 ? -4.852 -23.875 -1.948 1 98.25 172 VAL B CA 1
ATOM 3752 C C . VAL B 1 172 ? -3.52 -24.219 -2.611 1 98.25 172 VAL B C 1
ATOM 3754 O O . VAL B 1 172 ? -3.354 -24.031 -3.818 1 98.25 172 VAL B O 1
ATOM 3757 N N . PRO B 1 173 ? -2.484 -24.625 -1.78 1 98 173 PRO B N 1
ATOM 3758 C CA . PRO B 1 173 ? -1.269 -25.109 -2.428 1 98 173 PRO B CA 1
ATOM 3759 C C . PRO B 1 173 ? -1.512 -26.375 -3.248 1 98 173 PRO B C 1
ATOM 3761 O O . PRO B 1 173 ? -2.412 -27.156 -2.932 1 98 173 PRO B O 1
ATOM 3764 N N . THR B 1 174 ? -0.709 -26.469 -4.258 1 96.5 174 THR B N 1
ATOM 3765 C CA . THR B 1 174 ? -0.779 -27.688 -5.047 1 96.5 174 THR B CA 1
ATOM 3766 C C . THR B 1 174 ? -0.536 -28.922 -4.172 1 96.5 174 THR B C 1
ATOM 3768 O O . THR B 1 174 ? 0.374 -28.922 -3.34 1 96.5 174 THR B O 1
ATOM 3771 N N . GLY B 1 175 ? -1.426 -29.938 -4.281 1 94.75 175 GLY B N 1
ATOM 3772 C CA . GLY B 1 175 ? -1.315 -31.156 -3.48 1 94.75 175 GLY B CA 1
ATOM 3773 C C . GLY B 1 175 ? -2.17 -31.109 -2.227 1 94.75 175 GLY B C 1
ATOM 3774 O O . GLY B 1 175 ? -2.234 -32.094 -1.484 1 94.75 175 GLY B O 1
ATOM 3775 N N . HIS B 1 176 ? -2.777 -29.984 -1.975 1 96 176 HIS B N 1
ATOM 3776 C CA . HIS B 1 176 ? -3.662 -29.859 -0.822 1 96 176 HIS B CA 1
ATOM 3777 C C . HIS B 1 176 ? -4.816 -30.844 -0.903 1 96 176 HIS B C 1
ATOM 3779 O O . HIS B 1 176 ? -5.285 -31.172 -1.996 1 96 176 HIS B O 1
ATOM 3785 N N . ARG B 1 177 ? -5.34 -31.281 0.132 1 95.19 177 ARG B N 1
ATOM 3786 C CA . ARG B 1 177 ? -6.41 -32.281 0.206 1 95.19 177 ARG B CA 1
ATOM 3787 C C . ARG B 1 177 ? -7.664 -31.781 -0.503 1 95.19 177 ARG B C 1
ATOM 3789 O O . ARG B 1 177 ? -8.398 -32.562 -1.104 1 95.19 177 ARG B O 1
ATOM 3796 N N . LEU B 1 178 ? -7.863 -30.531 -0.438 1 95.56 178 LEU B N 1
ATOM 3797 C CA . LEU B 1 178 ? -9.062 -29.953 -1.042 1 95.56 178 LEU B CA 1
ATOM 3798 C C . LEU B 1 178 ? -8.914 -29.844 -2.555 1 95.56 178 LEU B C 1
ATOM 3800 O O . LEU B 1 178 ? -9.898 -29.641 -3.27 1 95.56 178 LEU B O 1
ATOM 3804 N N . ALA B 1 179 ? -7.742 -29.922 -3.029 1 93.88 179 ALA B N 1
ATOM 3805 C CA . ALA B 1 179 ? -7.453 -29.703 -4.441 1 93.88 179 ALA B CA 1
ATOM 3806 C C . ALA B 1 179 ? -8.133 -30.75 -5.32 1 93.88 179 ALA B C 1
ATOM 3808 O O . ALA B 1 179 ? -8.297 -30.547 -6.523 1 93.88 179 ALA B O 1
ATOM 3809 N N . GLU B 1 180 ? -8.523 -31.766 -4.742 1 93.06 180 GLU B N 1
ATOM 3810 C CA . GLU B 1 180 ? -9.172 -32.844 -5.484 1 93.06 180 GLU B CA 1
ATOM 3811 C C . GLU B 1 180 ? -10.664 -32.594 -5.652 1 93.06 180 GLU B C 1
ATOM 3813 O O . GLU B 1 180 ? -11.328 -33.25 -6.449 1 93.06 180 GLU B O 1
ATOM 3818 N N . ARG B 1 181 ? -11.102 -31.609 -4.988 1 93.62 181 ARG B N 1
ATOM 3819 C CA . ARG B 1 181 ? -12.523 -31.281 -5.043 1 93.62 181 ARG B CA 1
ATOM 3820 C C . ARG B 1 181 ? -12.82 -30.297 -6.16 1 93.62 181 ARG B C 1
ATOM 3822 O O . ARG B 1 181 ? -12.008 -29.406 -6.441 1 93.62 181 ARG B O 1
ATOM 3829 N N . ASN B 1 182 ? -14.023 -30.422 -6.691 1 92.56 182 ASN B N 1
ATOM 3830 C CA . ASN B 1 182 ? -14.445 -29.484 -7.723 1 92.56 182 ASN B CA 1
ATOM 3831 C C . ASN B 1 182 ? -14.961 -28.172 -7.117 1 92.56 182 ASN B C 1
ATOM 3833 O O . ASN B 1 182 ? -14.859 -27.109 -7.742 1 92.56 182 ASN B O 1
ATOM 3837 N N . HIS B 1 183 ? -15.609 -28.328 -5.996 1 95.56 183 HIS B N 1
ATOM 3838 C CA . HIS B 1 183 ? -16.141 -27.172 -5.293 1 95.56 183 HIS B CA 1
ATOM 3839 C C . HIS B 1 183 ? -16.062 -27.359 -3.781 1 95.56 183 HIS B C 1
ATOM 3841 O O . HIS B 1 183 ? -15.914 -28.484 -3.301 1 95.56 183 HIS B O 1
ATOM 3847 N N . VAL B 1 184 ? -16.047 -26.25 -3.064 1 95.19 184 VAL B N 1
ATOM 3848 C CA . VAL B 1 184 ? -16.078 -26.25 -1.606 1 95.19 184 VAL B CA 1
ATOM 3849 C C . VAL B 1 184 ? -17.078 -25.219 -1.114 1 95.19 184 VAL B C 1
ATOM 3851 O O . VAL B 1 184 ? -17.453 -24.297 -1.855 1 95.19 184 VAL B O 1
ATOM 3854 N N . SER B 1 185 ? -17.531 -25.453 0.103 1 93.5 185 SER B N 1
ATOM 3855 C CA . SER B 1 185 ? -18.344 -24.438 0.761 1 93.5 185 SER B CA 1
ATOM 3856 C C . SER B 1 185 ? -17.469 -23.469 1.558 1 93.5 185 SER B C 1
ATOM 3858 O O . SER B 1 185 ? -16.391 -23.844 2.016 1 93.5 185 SER B O 1
ATOM 3860 N N . ILE B 1 186 ? -18 -22.281 1.711 1 90.25 186 ILE B N 1
ATOM 3861 C CA . ILE B 1 186 ? -17.297 -21.281 2.496 1 90.25 186 ILE B CA 1
ATOM 3862 C C . ILE B 1 186 ? -17.109 -21.781 3.926 1 90.25 186 ILE B C 1
ATOM 3864 O O . ILE B 1 186 ? -16.141 -21.406 4.602 1 90.25 186 ILE B O 1
ATOM 3868 N N . ALA B 1 187 ? -17.953 -22.656 4.348 1 91.38 187 ALA B N 1
ATOM 3869 C CA . ALA B 1 187 ? -17.906 -23.203 5.699 1 91.38 187 ALA B CA 1
ATOM 3870 C C . ALA B 1 187 ? -16.594 -23.969 5.926 1 91.38 187 ALA B C 1
ATOM 3872 O O . ALA B 1 187 ? -16.125 -24.078 7.062 1 91.38 187 ALA B O 1
ATOM 3873 N N . GLU B 1 188 ? -16.031 -24.406 4.875 1 90.12 188 GLU B N 1
ATOM 3874 C CA . GLU B 1 188 ? -14.805 -25.203 4.961 1 90.12 188 GLU B CA 1
ATOM 3875 C C . GLU B 1 188 ? -13.633 -24.344 5.445 1 90.12 188 GLU B C 1
ATOM 3877 O O . GLU B 1 188 ? -12.641 -24.875 5.949 1 90.12 188 GLU B O 1
ATOM 3882 N N . LEU B 1 189 ? -13.75 -23.031 5.348 1 91.25 189 LEU B N 1
ATOM 3883 C CA . LEU B 1 189 ? -12.672 -22.141 5.73 1 91.25 189 LEU B CA 1
ATOM 3884 C C . LEU B 1 189 ? -12.359 -22.266 7.215 1 91.25 189 LEU B C 1
ATOM 3886 O O . LEU B 1 189 ? -11.227 -22.016 7.637 1 91.25 189 LEU B O 1
ATOM 3890 N N . GLN B 1 190 ? -13.305 -22.703 7.961 1 91.44 190 GLN B N 1
ATOM 3891 C CA . GLN B 1 190 ? -13.141 -22.781 9.414 1 91.44 190 GLN B CA 1
ATOM 3892 C C . GLN B 1 190 ? -12.188 -23.906 9.797 1 91.44 190 GLN B C 1
ATOM 3894 O O . GLN B 1 190 ? -11.648 -23.906 10.914 1 91.44 190 GLN B O 1
ATOM 3899 N N . ASN B 1 191 ? -11.945 -24.797 8.898 1 92.31 191 ASN B N 1
ATOM 3900 C CA . ASN B 1 191 ? -11.195 -26 9.219 1 92.31 191 ASN B CA 1
ATOM 3901 C C . ASN B 1 191 ? -9.719 -25.859 8.867 1 92.31 191 ASN B C 1
ATOM 3903 O O . ASN B 1 191 ? -8.93 -26.766 9.117 1 92.31 191 ASN B O 1
ATOM 3907 N N . TYR B 1 192 ? -9.336 -24.703 8.289 1 93.62 192 TYR B N 1
ATOM 3908 C CA . TYR B 1 192 ? -7.977 -24.562 7.789 1 93.62 192 TYR B CA 1
ATOM 3909 C C . TYR B 1 192 ? -7.375 -23.219 8.203 1 93.62 192 TYR B C 1
ATOM 3911 O O . TYR B 1 192 ? -8.102 -22.25 8.406 1 93.62 192 TYR B O 1
ATOM 3919 N N . PRO B 1 193 ? -5.973 -23.203 8.344 1 94.38 193 PRO B N 1
ATOM 3920 C CA . PRO B 1 193 ? -5.324 -21.906 8.547 1 94.38 193 PRO B CA 1
ATOM 3921 C C . PRO B 1 193 ? -5.531 -20.953 7.371 1 94.38 193 PRO B C 1
ATOM 3923 O O . PRO B 1 193 ? -5.367 -21.344 6.215 1 94.38 193 PRO B O 1
ATOM 3926 N N . LEU B 1 194 ? -5.867 -19.719 7.754 1 96.38 194 LEU B N 1
ATOM 3927 C CA . LEU B 1 194 ? -6.18 -18.734 6.723 1 96.38 194 LEU B CA 1
ATOM 3928 C C . LEU B 1 194 ? -5.086 -17.688 6.633 1 96.38 194 LEU B C 1
ATOM 3930 O O . LEU B 1 194 ? -4.547 -17.25 7.652 1 96.38 194 LEU B O 1
ATOM 3934 N N . ILE B 1 195 ? -4.734 -17.359 5.434 1 97.31 195 ILE B N 1
ATOM 3935 C CA . ILE B 1 195 ? -3.908 -16.203 5.109 1 97.31 195 ILE B CA 1
ATOM 3936 C C . ILE B 1 195 ? -4.742 -15.172 4.355 1 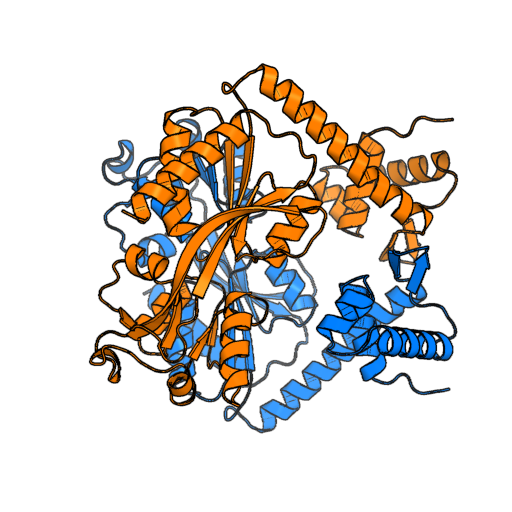97.31 195 ILE B C 1
ATOM 3938 O O . ILE B 1 195 ? -5.23 -15.438 3.254 1 97.31 195 ILE B O 1
ATOM 3942 N N . LEU B 1 196 ? -4.918 -13.992 4.988 1 97.44 196 LEU B N 1
ATOM 3943 C CA . LEU B 1 196 ? -5.82 -13 4.41 1 97.44 196 LEU B CA 1
ATOM 3944 C C . LEU B 1 196 ? -5.145 -11.633 4.332 1 97.44 196 LEU B C 1
ATOM 3946 O O . LEU B 1 196 ? -4.117 -11.406 4.977 1 97.44 196 LEU B O 1
ATOM 3950 N N . LEU B 1 197 ? -5.73 -10.812 3.479 1 96.38 197 LEU B N 1
ATOM 3951 C CA . LEU B 1 197 ? -5.41 -9.391 3.564 1 96.38 197 LEU B CA 1
ATOM 3952 C C . LEU B 1 197 ? -5.875 -8.812 4.898 1 96.38 197 LEU B C 1
ATOM 3954 O O . LEU B 1 197 ? -6.746 -9.383 5.559 1 96.38 197 LEU B O 1
ATOM 3958 N N . PRO B 1 198 ? -5.305 -7.672 5.273 1 94 198 PRO B N 1
ATOM 3959 C CA . PRO B 1 198 ? -5.715 -7.055 6.535 1 94 198 PRO B CA 1
ATOM 3960 C C . PRO B 1 198 ? -7.207 -6.742 6.582 1 94 198 PRO B C 1
ATOM 3962 O O . PRO B 1 198 ? -7.852 -6.617 5.535 1 94 198 PRO B O 1
ATOM 3965 N N . LYS B 1 199 ? -7.715 -6.539 7.75 1 89.5 199 LYS B N 1
ATOM 3966 C CA . LYS B 1 199 ? -9.141 -6.43 8.023 1 89.5 199 LYS B CA 1
ATOM 3967 C C . LYS B 1 199 ? -9.742 -5.199 7.352 1 89.5 199 LYS B C 1
ATOM 3969 O O . LYS B 1 199 ? -10.93 -5.172 7.035 1 89.5 199 LYS B O 1
ATOM 3974 N N . ASN B 1 200 ? -8.93 -4.207 7.078 1 87.12 200 ASN B N 1
ATOM 3975 C CA . ASN B 1 200 ? -9.461 -2.977 6.5 1 87.12 200 ASN B CA 1
ATOM 3976 C C . ASN B 1 200 ? -9.523 -3.053 4.977 1 87.12 200 ASN B C 1
ATOM 3978 O O . ASN B 1 200 ? -9.812 -2.055 4.316 1 87.12 200 ASN B O 1
ATOM 3982 N N . PHE B 1 201 ? -9.297 -4.195 4.477 1 90.62 201 PHE B N 1
ATOM 3983 C CA . PHE B 1 201 ? -9.492 -4.426 3.051 1 90.62 201 PHE B CA 1
ATOM 3984 C C . PHE B 1 201 ? -10.906 -4.93 2.77 1 90.62 201 PHE B C 1
ATOM 3986 O O . PHE B 1 201 ? -11.422 -5.785 3.492 1 90.62 201 PHE B O 1
ATOM 3993 N N . PHE B 1 202 ? -11.516 -4.461 1.682 1 89.88 202 PHE B N 1
ATOM 3994 C CA . PHE B 1 202 ? -12.875 -4.82 1.322 1 89.88 202 PHE B CA 1
ATOM 3995 C C . PHE B 1 202 ? -13.008 -6.324 1.124 1 89.88 202 PHE B C 1
ATOM 3997 O O . PHE B 1 202 ? -14 -6.926 1.533 1 89.88 202 PHE B O 1
ATOM 4004 N N . LEU B 1 203 ? -12.086 -6.922 0.534 1 92.19 203 LEU B N 1
ATOM 4005 C CA . LEU B 1 203 ? -12.148 -8.352 0.266 1 92.19 203 LEU B CA 1
ATOM 4006 C C . LEU B 1 203 ? -12.234 -9.148 1.566 1 92.19 203 LEU B C 1
ATOM 4008 O O . LEU B 1 203 ? -13.023 -10.086 1.671 1 92.19 203 LEU B O 1
ATOM 4012 N N . THR B 1 204 ? -11.406 -8.781 2.533 1 93.69 204 THR B N 1
ATOM 4013 C CA . THR B 1 204 ? -11.445 -9.453 3.828 1 93.69 204 THR B CA 1
ATOM 4014 C C . THR B 1 204 ? -12.789 -9.219 4.52 1 93.69 204 THR B C 1
ATOM 4016 O O . THR B 1 204 ? -13.344 -10.133 5.137 1 93.69 204 THR B O 1
ATOM 4019 N N . GLU B 1 205 ? -13.289 -8.016 4.387 1 90.81 205 GLU B N 1
ATOM 4020 C CA . GLU B 1 205 ? -14.602 -7.715 4.934 1 90.81 205 GLU B CA 1
ATOM 4021 C C . GLU B 1 205 ? -15.68 -8.586 4.297 1 90.81 205 GLU B C 1
ATOM 4023 O O . GLU B 1 205 ? -16.578 -9.086 4.984 1 90.81 205 GLU B O 1
ATOM 4028 N N . LEU B 1 206 ? -15.617 -8.719 3.037 1 91.06 206 LEU B N 1
ATOM 4029 C CA . LEU B 1 206 ? -16.578 -9.531 2.291 1 91.06 206 LEU B CA 1
ATOM 4030 C C . LEU B 1 206 ? -16.516 -10.992 2.725 1 91.06 206 LEU B C 1
ATOM 4032 O O . LEU B 1 206 ? -17.547 -11.617 2.973 1 91.06 206 LEU B O 1
ATOM 4036 N N . ILE B 1 207 ? -15.32 -11.523 2.842 1 93.12 207 ILE B N 1
ATOM 4037 C CA . ILE B 1 207 ? -15.125 -12.898 3.277 1 93.12 207 ILE B CA 1
ATOM 4038 C C . ILE B 1 207 ? -15.672 -13.078 4.688 1 93.12 207 ILE B C 1
ATOM 4040 O O . ILE B 1 207 ? -16.406 -14.039 4.961 1 93.12 207 ILE B O 1
ATOM 4044 N N . THR B 1 208 ? -15.352 -12.117 5.535 1 92.81 208 THR B N 1
ATOM 4045 C CA . THR B 1 208 ? -15.797 -12.156 6.926 1 92.81 208 THR B CA 1
ATOM 4046 C C . THR B 1 208 ? -17.312 -12.141 7.008 1 92.81 208 THR B C 1
ATOM 4048 O O . THR B 1 208 ? -17.906 -12.875 7.801 1 92.81 208 THR B O 1
ATOM 4051 N N . SER B 1 209 ? -17.922 -11.344 6.215 1 91.75 209 SER B N 1
ATOM 4052 C CA . SER B 1 209 ? -19.375 -11.242 6.207 1 91.75 209 SER B CA 1
ATOM 4053 C C . SER B 1 209 ? -20.031 -12.562 5.801 1 91.75 209 SER B C 1
ATOM 4055 O O . SER B 1 209 ? -21.047 -12.969 6.371 1 91.75 209 SER B O 1
ATOM 4057 N N . HIS B 1 210 ? -19.469 -13.203 4.852 1 91.38 210 HIS B N 1
ATOM 4058 C CA . HIS B 1 210 ? -19.984 -14.5 4.414 1 91.38 210 HIS B CA 1
ATOM 4059 C C . HIS B 1 210 ? -19.812 -15.555 5.504 1 91.38 210 HIS B C 1
ATOM 4061 O O . HIS B 1 210 ? -20.703 -16.391 5.707 1 91.38 210 HIS B O 1
ATOM 4067 N N . CYS B 1 211 ? -18.688 -15.492 6.152 1 91.31 211 CYS B N 1
ATOM 4068 C CA . CYS B 1 211 ? -18.422 -16.422 7.234 1 91.31 211 CYS B CA 1
ATOM 4069 C C . CYS B 1 211 ? -19.391 -16.203 8.391 1 91.31 211 CYS B C 1
ATOM 4071 O O . CYS B 1 211 ? -19.891 -17.172 8.984 1 91.31 211 CYS B O 1
ATOM 4073 N N . GLN B 1 212 ? -19.594 -14.977 8.648 1 90.62 212 GLN B N 1
ATOM 4074 C CA . GLN B 1 212 ? -20.469 -14.633 9.758 1 90.62 212 GLN B CA 1
ATOM 4075 C C . GLN B 1 212 ? -21.891 -15.141 9.508 1 90.62 212 GLN B C 1
ATOM 4077 O O . GLN B 1 212 ? -22.594 -15.531 10.445 1 90.62 212 GLN B O 1
ATOM 4082 N N . LYS B 1 213 ? -22.359 -15.109 8.305 1 90.75 213 LYS B N 1
ATOM 4083 C CA . LYS B 1 213 ? -23.672 -15.641 7.945 1 90.75 213 LYS B CA 1
ATOM 4084 C C . LYS B 1 213 ? -23.766 -17.125 8.266 1 90.75 213 LYS B C 1
ATOM 4086 O O . LYS B 1 213 ? -24.859 -17.672 8.414 1 90.75 213 LYS B O 1
ATOM 4091 N N . LEU B 1 214 ? -22.656 -17.781 8.359 1 89.81 214 LEU B N 1
ATOM 4092 C CA . LEU B 1 214 ? -22.594 -19.188 8.703 1 89.81 214 LEU B CA 1
ATOM 4093 C C . LEU B 1 214 ? -22.203 -19.375 10.164 1 89.81 214 LEU B C 1
ATOM 4095 O O . LEU B 1 214 ? -21.797 -20.469 10.562 1 89.81 214 LEU B O 1
ATOM 4099 N N . ASN B 1 215 ? -22.078 -18.359 10.914 1 89.75 215 ASN B N 1
ATOM 4100 C CA . ASN B 1 215 ? -21.953 -18.328 12.367 1 89.75 215 ASN B CA 1
ATOM 4101 C C . ASN B 1 215 ? -20.516 -18.625 12.805 1 89.75 215 ASN B C 1
ATOM 4103 O O . ASN B 1 215 ? -20.297 -19.312 13.812 1 89.75 215 ASN B O 1
ATOM 4107 N N . PHE B 1 216 ? -19.578 -18.219 11.969 1 88.19 216 PHE B N 1
ATOM 4108 C CA . PHE B 1 216 ? -18.188 -18.25 12.422 1 88.19 216 PHE B CA 1
ATOM 4109 C C . PHE B 1 216 ? -17.422 -17.047 11.914 1 88.19 216 PHE B C 1
ATOM 4111 O O . PHE B 1 216 ? -17.859 -16.359 10.984 1 88.19 216 PHE B O 1
ATOM 4118 N N . LYS B 1 217 ? -16.312 -16.75 12.633 1 88.12 217 LYS B N 1
ATOM 4119 C CA . LYS B 1 217 ? -15.398 -15.695 12.227 1 88.12 217 LYS B CA 1
ATOM 4120 C C . LYS B 1 217 ? -14.07 -16.281 11.758 1 88.12 217 LYS B C 1
ATOM 4122 O O . LYS B 1 217 ? -13.477 -17.109 12.438 1 88.12 217 LYS B O 1
ATOM 4127 N N . PRO B 1 218 ? -13.703 -15.836 10.594 1 87.62 218 PRO B N 1
ATOM 4128 C CA . PRO B 1 218 ? -12.383 -16.297 10.18 1 87.62 218 PRO B CA 1
ATOM 4129 C C . PRO B 1 218 ? -11.266 -15.773 11.078 1 87.62 218 PRO B C 1
ATOM 4131 O O . PRO B 1 218 ? -11.32 -14.633 11.531 1 87.62 218 PRO B O 1
ATOM 4134 N N . ARG B 1 219 ? -10.391 -16.703 11.398 1 85.38 219 ARG B N 1
ATOM 4135 C CA . ARG B 1 219 ? -9.211 -16.328 12.172 1 85.38 219 ARG B CA 1
ATOM 4136 C C . ARG B 1 219 ? -7.934 -16.625 11.398 1 85.38 219 ARG B C 1
ATOM 4138 O O . ARG B 1 219 ? -7.387 -17.719 11.477 1 85.38 219 ARG B O 1
ATOM 4145 N N . PRO B 1 220 ? -7.465 -15.562 10.773 1 93.56 220 PRO B N 1
ATOM 4146 C CA . PRO B 1 220 ? -6.242 -15.805 10 1 93.56 220 PRO B CA 1
ATOM 4147 C C . PRO B 1 220 ? -5.012 -16 10.883 1 93.56 220 PRO B C 1
ATOM 4149 O O . PRO B 1 220 ? -4.875 -15.336 11.906 1 93.56 220 PRO B O 1
ATOM 4152 N N . ILE B 1 221 ? -4.195 -16.875 10.523 1 93.5 221 ILE B N 1
ATOM 4153 C CA . ILE B 1 221 ? -2.92 -17.078 11.195 1 93.5 221 ILE B CA 1
ATOM 4154 C C . ILE B 1 221 ? -1.905 -16.047 10.703 1 93.5 221 ILE B C 1
ATOM 4156 O O . ILE B 1 221 ? -0.873 -15.836 11.344 1 93.5 221 ILE B O 1
ATOM 4160 N N . LEU B 1 222 ? -2.223 -15.484 9.523 1 95.94 222 LEU B N 1
ATOM 4161 C CA . LEU B 1 222 ? -1.348 -14.5 8.906 1 95.94 222 LEU B CA 1
ATOM 4162 C C . LEU B 1 222 ? -2.156 -13.469 8.117 1 95.94 222 LEU B C 1
ATOM 4164 O O . LEU B 1 222 ? -3 -13.836 7.297 1 95.94 222 LEU B O 1
ATOM 4168 N N . GLU B 1 223 ? -1.961 -12.25 8.445 1 96.25 223 GLU B N 1
ATOM 4169 C CA . GLU B 1 223 ? -2.416 -11.133 7.621 1 96.25 223 GLU B CA 1
ATOM 4170 C C . GLU B 1 223 ? -1.255 -10.5 6.859 1 96.25 223 GLU B C 1
ATOM 4172 O O . GLU B 1 223 ? -0.218 -10.188 7.445 1 96.25 223 GLU B O 1
ATOM 4177 N N . ILE B 1 224 ? -1.437 -10.383 5.543 1 95.12 224 ILE B N 1
ATOM 4178 C CA . ILE B 1 224 ? -0.367 -9.852 4.703 1 95.12 224 ILE B CA 1
ATOM 4179 C C . ILE B 1 224 ? -0.948 -8.891 3.672 1 95.12 224 ILE B C 1
ATOM 4181 O O . ILE B 1 224 ? -1.978 -9.18 3.055 1 95.12 224 ILE B O 1
ATOM 4185 N N . SER B 1 225 ? -0.262 -7.738 3.463 1 93.75 225 SER B N 1
ATOM 4186 C CA . SER B 1 225 ? -0.881 -6.695 2.648 1 93.75 225 SER B CA 1
ATOM 4187 C C . SER B 1 225 ? -0.318 -6.695 1.232 1 93.75 225 SER B C 1
ATOM 4189 O O . SER B 1 225 ? -0.679 -5.844 0.417 1 93.75 225 SER B O 1
ATOM 4191 N N . THR B 1 226 ? 0.615 -7.566 0.887 1 93 226 THR B N 1
ATOM 4192 C CA . THR B 1 226 ? 1.149 -7.668 -0.466 1 93 226 THR B CA 1
ATOM 4193 C C . THR B 1 226 ? 0.712 -8.977 -1.121 1 93 226 THR B C 1
ATOM 4195 O O . THR B 1 226 ? 0.842 -10.047 -0.526 1 93 226 THR B O 1
ATOM 4198 N N . MET B 1 227 ? 0.233 -8.812 -2.332 1 93.69 227 MET B N 1
ATOM 4199 C CA . MET B 1 227 ? -0.3 -9.984 -3.027 1 93.69 227 MET B CA 1
ATOM 4200 C C . MET B 1 227 ? 0.798 -11.016 -3.281 1 93.69 227 MET B C 1
ATOM 4202 O O . MET B 1 227 ? 0.587 -12.211 -3.088 1 93.69 227 MET B O 1
ATOM 4206 N N . GLU B 1 228 ? 1.91 -10.562 -3.666 1 92.81 228 GLU B N 1
ATOM 4207 C CA . GLU B 1 228 ? 3.021 -11.453 -3.979 1 92.81 228 GLU B CA 1
ATOM 4208 C C . GLU B 1 228 ? 3.389 -12.32 -2.775 1 92.81 228 GLU B C 1
ATOM 4210 O O . GLU B 1 228 ? 3.549 -13.539 -2.904 1 92.81 228 GLU B O 1
ATOM 4215 N N . SER B 1 229 ? 3.506 -11.703 -1.619 1 93.12 229 SER B N 1
ATOM 4216 C CA . SER B 1 229 ? 3.855 -12.445 -0.412 1 93.12 229 SER B CA 1
ATOM 4217 C C . SER B 1 229 ? 2.725 -13.383 0.009 1 93.12 229 SER B C 1
ATOM 4219 O O . SER B 1 229 ? 2.975 -14.492 0.479 1 93.12 229 SER B O 1
ATOM 4221 N N . LEU B 1 230 ? 1.534 -12.898 -0.116 1 95.75 230 LEU B N 1
ATOM 4222 C CA . LEU B 1 230 ? 0.375 -13.711 0.221 1 95.75 230 LEU B CA 1
ATOM 4223 C C . LEU B 1 230 ? 0.375 -15.016 -0.576 1 95.75 230 LEU B C 1
ATOM 4225 O O . LEU B 1 230 ? 0.269 -16.094 -0.002 1 95.75 230 LEU B O 1
ATOM 4229 N N . ILE B 1 231 ? 0.617 -14.922 -1.872 1 95.88 231 ILE B N 1
ATOM 4230 C CA . ILE B 1 231 ? 0.62 -16.078 -2.766 1 95.88 231 ILE B CA 1
ATOM 4231 C C . ILE B 1 231 ? 1.786 -17 -2.414 1 95.88 231 ILE B C 1
ATOM 4233 O O . ILE B 1 231 ? 1.64 -18.219 -2.414 1 95.88 231 ILE B O 1
ATOM 4237 N N . GLN B 1 232 ? 2.879 -16.406 -2.102 1 94 232 GLN B N 1
ATOM 4238 C CA . GLN B 1 232 ? 4.051 -17.188 -1.737 1 94 232 GLN B CA 1
ATOM 4239 C C . GLN B 1 232 ? 3.779 -18.047 -0.502 1 94 232 GLN B C 1
ATOM 4241 O O . GLN B 1 232 ? 4.121 -19.234 -0.47 1 94 232 GLN B O 1
ATOM 4246 N N . MET B 1 233 ? 3.197 -17.453 0.482 1 95.25 233 MET B N 1
ATOM 4247 C CA . MET B 1 233 ? 2.93 -18.172 1.727 1 95.25 233 MET B CA 1
ATOM 4248 C C . MET B 1 233 ? 1.939 -19.297 1.498 1 95.25 233 MET B C 1
ATOM 4250 O O . MET B 1 233 ? 2.09 -20.391 2.068 1 95.25 233 MET B O 1
ATOM 4254 N N . VAL B 1 234 ? 0.939 -19.062 0.667 1 97.25 234 VAL B N 1
ATOM 4255 C CA . VAL B 1 234 ? -0.018 -20.109 0.329 1 97.25 234 VAL B CA 1
ATOM 4256 C C . VAL B 1 234 ? 0.691 -21.234 -0.421 1 97.25 234 VAL B C 1
ATOM 4258 O O . VAL B 1 234 ? 0.514 -22.406 -0.1 1 97.25 234 VAL B O 1
ATOM 4261 N N . SER B 1 235 ? 1.514 -20.859 -1.377 1 96.69 235 SER B N 1
ATOM 4262 C CA . SER B 1 235 ? 2.207 -21.828 -2.209 1 96.69 235 SER B CA 1
ATOM 4263 C C . SER B 1 235 ? 3.125 -22.719 -1.372 1 96.69 235 SER B C 1
ATOM 4265 O O . SER B 1 235 ? 3.359 -23.875 -1.715 1 96.69 235 SER B O 1
ATOM 4267 N N . LYS B 1 236 ? 3.562 -22.188 -0.274 1 94.12 236 LYS B N 1
ATOM 4268 C CA . LYS B 1 236 ? 4.48 -22.922 0.595 1 94.12 236 LYS B CA 1
ATOM 4269 C C . LYS B 1 236 ? 3.721 -23.766 1.616 1 94.12 236 LYS B C 1
ATOM 4271 O O . LYS B 1 236 ? 4.328 -24.422 2.459 1 94.12 236 LYS B O 1
ATOM 4276 N N . GLY B 1 237 ? 2.445 -23.625 1.62 1 94.44 237 GLY B N 1
ATOM 4277 C CA . GLY B 1 237 ? 1.625 -24.531 2.416 1 94.44 237 GLY B CA 1
ATOM 4278 C C . GLY B 1 237 ? 1.325 -23.984 3.803 1 94.44 237 GLY B C 1
ATOM 4279 O O . GLY B 1 237 ? 0.868 -24.734 4.676 1 94.44 237 GLY B O 1
ATOM 4280 N N . MET B 1 238 ? 1.565 -22.734 4.043 1 94.31 238 MET B N 1
ATOM 4281 C CA . MET B 1 238 ? 1.317 -22.172 5.367 1 94.31 238 MET B CA 1
ATOM 4282 C C . MET B 1 238 ? -0.177 -22.125 5.672 1 94.31 238 MET B C 1
ATOM 4284 O O . MET B 1 238 ? -0.582 -22.219 6.832 1 94.31 238 MET B O 1
ATOM 4288 N N . GLY B 1 239 ? -0.953 -21.922 4.66 1 96 239 GLY B N 1
ATOM 4289 C CA . GLY B 1 239 ? -2.398 -21.797 4.77 1 96 239 GLY B CA 1
ATOM 4290 C C . GLY B 1 239 ? -3.09 -21.656 3.428 1 96 239 GLY B C 1
ATOM 4291 O O . GLY B 1 239 ? -2.469 -21.859 2.381 1 96 239 GLY B O 1
ATOM 4292 N N . ILE B 1 240 ? -4.418 -21.422 3.525 1 97.56 240 ILE B N 1
ATOM 4293 C CA . ILE B 1 240 ? -5.223 -21.219 2.326 1 97.56 240 ILE B CA 1
ATOM 4294 C C . ILE B 1 240 ? -5.805 -19.812 2.324 1 97.56 240 ILE B C 1
ATOM 4296 O O . ILE B 1 240 ? -5.727 -19.094 3.33 1 97.56 240 ILE B O 1
ATOM 4300 N N . THR B 1 241 ? -6.297 -19.359 1.158 1 97.81 241 THR B N 1
ATOM 4301 C CA . THR B 1 241 ? -6.844 -18 1.061 1 97.81 241 THR B CA 1
ATOM 4302 C C . THR B 1 241 ? -8.016 -17.969 0.08 1 97.81 241 THR B C 1
ATOM 4304 O O . THR B 1 241 ? -8.422 -19 -0.45 1 97.81 241 THR B O 1
ATOM 4307 N N . VAL B 1 242 ? -8.727 -16.812 0.013 1 97 242 VAL B N 1
ATOM 4308 C CA . VAL B 1 242 ? -9.836 -16.578 -0.907 1 97 242 VAL B CA 1
ATOM 4309 C C . VAL B 1 242 ? -9.523 -15.352 -1.773 1 97 242 VAL B C 1
ATOM 4311 O O . VAL B 1 242 ? -9.281 -14.258 -1.255 1 97 242 VAL B O 1
ATOM 4314 N N . LEU B 1 243 ? -9.469 -15.578 -3.086 1 97.12 243 LEU B N 1
ATOM 4315 C CA . LEU B 1 243 ? -9.117 -14.5 -4.004 1 97.12 243 LEU B CA 1
ATOM 4316 C C . LEU B 1 243 ? -9.961 -14.57 -5.273 1 97.12 243 LEU B C 1
ATOM 4318 O O . LEU B 1 243 ? -10.523 -15.617 -5.59 1 97.12 243 LEU B O 1
ATOM 4322 N N . PRO B 1 244 ? -10.031 -13.453 -6.02 1 95.69 244 PRO B N 1
ATOM 4323 C CA . PRO B 1 244 ? -10.75 -13.461 -7.297 1 95.69 244 PRO B CA 1
ATOM 4324 C C . PRO B 1 244 ? -10.102 -14.391 -8.328 1 95.69 244 PRO B C 1
ATOM 4326 O O . PRO B 1 244 ? -8.883 -14.391 -8.484 1 95.69 244 PRO B O 1
ATOM 4329 N N . LYS B 1 245 ? -10.891 -15.07 -9.062 1 94.75 245 LYS B N 1
ATOM 4330 C CA . LYS B 1 245 ? -10.43 -16.062 -10.031 1 94.75 245 LYS B CA 1
ATOM 4331 C C . LYS B 1 245 ? -9.539 -15.43 -11.094 1 94.75 245 LYS B C 1
ATOM 4333 O O . LYS B 1 245 ? -8.492 -15.984 -11.445 1 94.75 245 LYS B O 1
ATOM 4338 N N . PRO B 1 246 ? -9.898 -14.234 -11.617 1 93.12 246 PRO B N 1
ATOM 4339 C CA . PRO B 1 246 ? -9.062 -13.672 -12.688 1 93.12 246 PRO B CA 1
ATOM 4340 C C . PRO B 1 246 ? -7.625 -13.43 -12.242 1 93.12 246 PRO B C 1
ATOM 4342 O O . PRO B 1 246 ? -6.695 -13.562 -13.047 1 93.12 246 PRO B O 1
ATOM 4345 N N . TYR B 1 247 ? -7.43 -13.078 -11.016 1 94.31 247 TYR B N 1
ATOM 4346 C CA . TYR B 1 247 ? -6.078 -12.859 -10.516 1 94.31 247 TYR B CA 1
ATOM 4347 C C . TYR B 1 247 ? -5.293 -14.172 -10.484 1 94.31 247 TYR B C 1
ATOM 4349 O O . TYR B 1 247 ? -4.121 -14.203 -10.859 1 94.31 247 TYR B O 1
ATOM 4357 N N . ILE B 1 248 ? -5.926 -15.188 -10.016 1 95.5 248 ILE B N 1
ATOM 4358 C CA . ILE B 1 248 ? -5.273 -16.5 -9.938 1 95.5 248 ILE B CA 1
ATOM 4359 C C . ILE B 1 248 ? -4.941 -16.984 -11.344 1 95.5 248 ILE B C 1
ATOM 4361 O O . ILE B 1 248 ? -3.861 -17.531 -11.578 1 95.5 248 ILE B O 1
ATOM 4365 N N . ASP B 1 249 ? -5.887 -16.781 -12.289 1 93.25 249 ASP B N 1
ATOM 4366 C CA . ASP B 1 249 ? -5.66 -17.172 -13.672 1 93.25 249 ASP B CA 1
ATOM 4367 C C . ASP B 1 249 ? -4.461 -16.438 -14.266 1 93.25 249 ASP B C 1
ATOM 4369 O O . ASP B 1 249 ? -3.688 -17.031 -15.031 1 93.25 249 ASP B O 1
ATOM 4373 N N . PHE B 1 250 ? -4.355 -15.234 -13.898 1 90.81 250 PHE B N 1
ATOM 4374 C CA . PHE B 1 250 ? -3.27 -14.406 -14.398 1 90.81 250 PHE B CA 1
ATOM 4375 C C . PHE B 1 250 ? -1.923 -14.922 -13.914 1 90.81 250 PHE B C 1
ATOM 4377 O O . PHE B 1 250 ? -0.934 -14.891 -14.648 1 90.81 250 PHE B O 1
ATOM 4384 N N . LEU B 1 251 ? -1.823 -15.359 -12.656 1 92.19 251 LEU B N 1
ATOM 4385 C CA . LEU B 1 251 ? -0.564 -15.758 -12.039 1 92.19 251 LEU B CA 1
ATOM 4386 C C . LEU B 1 251 ? 0.023 -16.969 -12.742 1 92.19 251 LEU B C 1
ATOM 4388 O O . LEU B 1 251 ? 1.245 -17.125 -12.828 1 92.19 251 LEU B O 1
ATOM 4392 N N . GLN B 1 252 ? -0.831 -17.812 -13.219 1 92.38 252 GLN B N 1
ATOM 4393 C CA . GLN B 1 252 ? -0.392 -19.062 -13.836 1 92.38 252 GLN B CA 1
ATOM 4394 C C . GLN B 1 252 ? 0.644 -19.766 -12.961 1 92.38 252 GLN B C 1
ATOM 4396 O O . GLN B 1 25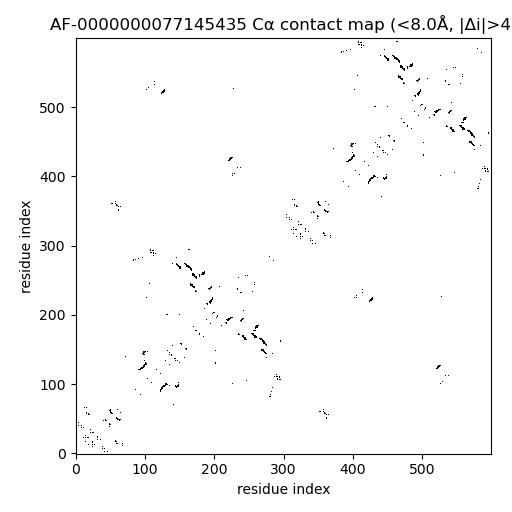2 ? 1.668 -20.234 -13.461 1 92.38 252 GLN B O 1
ATOM 4401 N N . ASN B 1 253 ? 0.439 -19.734 -11.711 1 94.25 253 ASN B N 1
ATOM 4402 C CA . ASN B 1 253 ? 1.347 -20.328 -10.734 1 94.25 253 ASN B CA 1
ATOM 4403 C C . ASN B 1 253 ? 1.051 -21.797 -10.523 1 94.25 253 ASN B C 1
ATOM 4405 O O . ASN B 1 253 ? -0.033 -22.172 -10.062 1 94.25 253 ASN B O 1
ATOM 4409 N N . LYS B 1 254 ? 2.014 -22.641 -10.781 1 95.75 254 LYS B N 1
ATOM 4410 C CA . LYS B 1 254 ? 1.815 -24.094 -10.742 1 95.75 254 LYS B CA 1
ATOM 4411 C C . LYS B 1 254 ? 1.793 -24.609 -9.305 1 95.75 254 LYS B C 1
ATOM 4413 O O . LYS B 1 254 ? 1.424 -25.75 -9.055 1 95.75 254 LYS B O 1
ATOM 4418 N N . ASN B 1 255 ? 2.119 -23.734 -8.391 1 97 255 ASN B N 1
ATOM 4419 C CA . ASN B 1 255 ? 2.236 -24.172 -7 1 97 255 ASN B CA 1
ATOM 4420 C C . ASN B 1 255 ? 0.956 -23.906 -6.215 1 97 255 ASN B C 1
ATOM 4422 O O . ASN B 1 255 ? 0.896 -24.141 -5.012 1 97 255 ASN B O 1
ATOM 4426 N N . ILE B 1 256 ? -0.073 -23.359 -6.883 1 97.94 256 ILE B N 1
ATOM 4427 C CA . ILE B 1 256 ? -1.357 -23.125 -6.234 1 97.94 256 ILE B CA 1
ATOM 4428 C C . ILE B 1 256 ? -2.492 -23.578 -7.148 1 97.94 256 ILE B C 1
ATOM 4430 O O . ILE B 1 256 ? -2.295 -23.734 -8.359 1 97.94 256 ILE B O 1
ATOM 4434 N N . GLN B 1 257 ? -3.637 -23.781 -6.582 1 97.38 257 GLN B N 1
ATOM 4435 C CA . GLN B 1 257 ? -4.84 -24.172 -7.312 1 97.38 257 GLN B CA 1
ATOM 4436 C C . GLN B 1 257 ? -6.062 -23.422 -6.785 1 97.38 257 GLN B C 1
ATOM 4438 O O . GLN B 1 257 ? -6.219 -23.25 -5.574 1 97.38 257 GLN B O 1
ATOM 4443 N N . ALA B 1 258 ? -6.879 -23.016 -7.738 1 97.19 258 ALA B N 1
ATOM 4444 C CA . ALA B 1 258 ? -8.141 -22.375 -7.391 1 97.19 258 ALA B CA 1
ATOM 4445 C C . ALA B 1 258 ? -9.297 -23.359 -7.406 1 97.19 258 ALA B C 1
ATOM 4447 O O . ALA B 1 258 ? -9.414 -24.172 -8.336 1 97.19 258 ALA B O 1
ATOM 4448 N N . ILE B 1 259 ? -10.125 -23.312 -6.363 1 97.62 259 ILE B N 1
ATOM 4449 C CA . ILE B 1 259 ? -11.297 -24.156 -6.25 1 97.62 259 ILE B CA 1
ATOM 4450 C C . ILE B 1 259 ? -12.555 -23.297 -6.176 1 97.62 259 ILE B C 1
ATOM 4452 O O . ILE B 1 259 ? -12.602 -22.328 -5.43 1 97.62 259 ILE B O 1
ATOM 4456 N N . LYS B 1 260 ? -13.523 -23.703 -6.863 1 96.62 260 LYS B N 1
ATOM 4457 C CA . LYS B 1 260 ? -14.781 -22.969 -6.879 1 96.62 260 LYS B CA 1
ATOM 4458 C C . LYS B 1 260 ? -15.484 -23.031 -5.527 1 96.62 260 LYS B C 1
ATOM 4460 O O . LYS B 1 260 ? -15.531 -24.109 -4.906 1 96.62 260 LYS B O 1
ATOM 4465 N N . ILE B 1 261 ? -15.922 -21.875 -5.016 1 95.88 261 ILE B N 1
ATOM 4466 C CA . ILE B 1 261 ? -16.734 -21.828 -3.805 1 95.88 261 ILE B CA 1
ATOM 4467 C C . ILE B 1 261 ? -18.219 -21.844 -4.176 1 95.88 261 ILE B C 1
ATOM 4469 O O . ILE B 1 261 ? -18.656 -21.047 -5.008 1 95.88 261 ILE B O 1
ATOM 4473 N N . GLU B 1 262 ? -18.922 -22.703 -3.463 1 92.94 262 GLU B N 1
ATOM 4474 C CA . GLU B 1 262 ? -20.359 -22.797 -3.709 1 92.94 262 GLU B CA 1
ATOM 4475 C C . GLU B 1 262 ? -21.156 -22.797 -2.4 1 92.94 262 GLU B C 1
ATOM 4477 O O . GLU B 1 262 ? -20.562 -22.953 -1.322 1 92.94 262 GLU B O 1
ATOM 4482 N N . ASN B 1 263 ? -22.422 -22.438 -2.51 1 85.12 263 ASN B N 1
ATOM 4483 C CA . ASN B 1 263 ? -23.391 -22.484 -1.418 1 85.12 263 ASN B CA 1
ATOM 4484 C C . ASN B 1 263 ? -23.031 -21.5 -0.309 1 85.12 263 ASN B C 1
ATOM 4486 O O . ASN B 1 263 ? -22.875 -21.891 0.849 1 85.12 263 ASN B O 1
ATOM 4490 N N . PRO B 1 264 ? -22.969 -20.375 -0.685 1 85.31 264 PRO B N 1
ATOM 4491 C CA . PRO B 1 264 ? -23.188 -19.656 -1.948 1 85.31 264 PRO B CA 1
ATOM 4492 C C . PRO B 1 264 ? -21.875 -19.297 -2.645 1 85.31 264 PRO B C 1
ATOM 4494 O O . PRO B 1 264 ? -20.812 -19.344 -2.029 1 85.31 264 PRO B O 1
ATOM 4497 N N . THR B 1 265 ? -22.016 -19.016 -3.883 1 88.06 265 THR B N 1
ATOM 4498 C CA . THR B 1 265 ? -20.859 -18.484 -4.613 1 88.06 265 THR B CA 1
ATOM 4499 C C . THR B 1 265 ? -20.719 -16.984 -4.387 1 88.06 265 THR B C 1
ATOM 4501 O O . THR B 1 265 ? -21.578 -16.203 -4.789 1 88.06 265 THR B O 1
ATOM 4504 N N . PRO B 1 266 ? -19.641 -16.625 -3.73 1 91.5 266 PRO B N 1
ATOM 4505 C CA . PRO B 1 266 ? -19.469 -15.18 -3.586 1 91.5 266 PRO B CA 1
ATOM 4506 C C . PRO B 1 266 ? -19.125 -14.492 -4.906 1 91.5 266 PRO B C 1
ATOM 4508 O O . PRO B 1 266 ? -18.188 -14.883 -5.59 1 91.5 266 PRO B O 1
ATOM 4511 N N . ILE B 1 267 ? -19.938 -13.516 -5.242 1 92.44 267 ILE B N 1
ATOM 4512 C CA . ILE B 1 267 ? -19.75 -12.766 -6.477 1 92.44 267 ILE B CA 1
ATOM 4513 C C . ILE B 1 267 ? -19.297 -11.344 -6.156 1 92.44 267 ILE B C 1
ATOM 4515 O O . ILE B 1 267 ? -19.812 -10.727 -5.219 1 92.44 267 ILE B O 1
ATOM 4519 N N . ILE B 1 268 ? -18.344 -10.898 -6.961 1 94.25 268 ILE B N 1
ATOM 4520 C CA . ILE B 1 268 ? -17.875 -9.523 -6.816 1 94.25 268 ILE B CA 1
ATOM 4521 C C . ILE B 1 268 ? -18.047 -8.789 -8.141 1 94.25 268 ILE B C 1
ATOM 4523 O O . ILE B 1 268 ? -18.062 -9.406 -9.211 1 94.25 268 ILE B O 1
ATOM 4527 N N . GLU B 1 269 ? -18.219 -7.508 -8.031 1 96.06 269 GLU B N 1
ATOM 4528 C CA . GLU B 1 269 ? -18.312 -6.645 -9.203 1 96.06 269 GLU B CA 1
ATOM 4529 C C . GLU B 1 269 ? -17.203 -5.59 -9.203 1 96.06 269 GLU B C 1
ATOM 4531 O O . GLU B 1 269 ? -17 -4.898 -8.203 1 96.06 269 GLU B O 1
ATOM 4536 N N . ILE B 1 270 ? -16.469 -5.605 -10.297 1 96.19 270 ILE B N 1
ATOM 4537 C CA . ILE B 1 270 ? -15.406 -4.621 -10.477 1 96.19 270 ILE B CA 1
ATOM 4538 C C . ILE B 1 270 ? -15.898 -3.482 -11.367 1 96.19 270 ILE B C 1
ATOM 4540 O O . ILE B 1 270 ? -16.594 -3.717 -12.359 1 96.19 270 ILE B O 1
ATOM 4544 N N . GLY B 1 271 ? -15.594 -2.268 -10.953 1 97.31 271 GLY B N 1
ATOM 4545 C CA . GLY B 1 271 ? -16 -1.122 -11.75 1 97.31 271 GLY B CA 1
ATOM 4546 C C . GLY B 1 271 ? -15 0.014 -11.727 1 97.31 271 GLY B C 1
ATOM 4547 O O . GLY B 1 271 ? -14.055 -0.004 -10.938 1 97.31 271 GLY B O 1
ATOM 4548 N N . LEU B 1 272 ? -15.234 0.895 -12.68 1 97.62 272 LEU B N 1
ATOM 4549 C CA . LEU B 1 272 ? -14.516 2.164 -12.766 1 97.62 272 LEU B CA 1
ATOM 4550 C C . LEU B 1 272 ? -15.273 3.26 -12.016 1 97.62 272 LEU B C 1
ATOM 4552 O O . LEU B 1 272 ? -16.5 3.365 -12.125 1 97.62 272 LEU B O 1
ATOM 4556 N N . ILE B 1 273 ? -14.523 4.055 -11.18 1 97.75 273 ILE B N 1
ATOM 4557 C CA . ILE B 1 273 ? -15.18 5.145 -10.469 1 97.75 273 ILE B CA 1
ATOM 4558 C C . ILE B 1 273 ? -14.414 6.445 -10.695 1 97.75 273 ILE B C 1
ATOM 4560 O O . ILE B 1 273 ? -13.195 6.43 -10.891 1 97.75 273 ILE B O 1
ATOM 4564 N N . TYR B 1 274 ? -15.109 7.52 -10.664 1 95.56 274 TYR B N 1
ATOM 4565 C CA . TYR B 1 274 ? -14.523 8.852 -10.75 1 95.56 274 TYR B CA 1
ATOM 4566 C C . TYR B 1 274 ? -15.414 9.883 -10.062 1 95.56 274 TYR B C 1
ATOM 4568 O O . TYR B 1 274 ? -16.578 9.602 -9.75 1 95.56 274 TYR B O 1
ATOM 4576 N N . ARG B 1 275 ? -14.766 11.008 -9.664 1 92.19 275 ARG B N 1
ATOM 4577 C CA . ARG B 1 275 ? -15.5 12.062 -8.984 1 92.19 275 ARG B CA 1
ATOM 4578 C C . ARG B 1 275 ? -16.547 12.68 -9.906 1 92.19 275 ARG B C 1
ATOM 4580 O O . ARG B 1 275 ? -16.281 12.93 -11.086 1 92.19 275 ARG B O 1
ATOM 4587 N N . LYS B 1 276 ? -17.609 12.969 -9.242 1 87.88 276 LYS B N 1
ATOM 4588 C CA . LYS B 1 276 ? -18.703 13.602 -9.969 1 87.88 276 LYS B CA 1
ATOM 4589 C C . LYS B 1 276 ? -18.297 15.008 -10.438 1 87.88 276 LYS B C 1
ATOM 4591 O O . LYS B 1 276 ? -17.594 15.727 -9.719 1 87.88 276 LYS B O 1
ATOM 4596 N N . ASP B 1 277 ? -18.484 15.477 -11.602 1 79.44 277 ASP B N 1
ATOM 4597 C CA . ASP B 1 277 ? -18.281 16.812 -12.156 1 79.44 277 ASP B CA 1
ATOM 4598 C C . ASP B 1 277 ? -16.812 17.062 -12.461 1 79.44 277 ASP B C 1
ATOM 4600 O O . ASP B 1 277 ? -16.391 18.203 -12.633 1 79.44 277 ASP B O 1
ATOM 4604 N N . LYS B 1 278 ? -16.031 16.078 -12.219 1 81.56 278 LYS B N 1
ATOM 4605 C CA . LYS B 1 278 ? -14.641 16.25 -12.648 1 81.56 278 LYS B CA 1
ATOM 4606 C C . LYS B 1 278 ? -14.555 16.328 -14.172 1 81.56 278 LYS B C 1
ATOM 4608 O O . LYS B 1 278 ? -15.25 15.602 -14.883 1 81.56 278 LYS B O 1
ATOM 4613 N N . TYR B 1 279 ? -13.828 17.328 -14.602 1 78.5 279 TYR B N 1
ATOM 4614 C CA . TYR B 1 279 ? -13.555 17.406 -16.031 1 78.5 279 TYR B CA 1
ATOM 4615 C C . TYR B 1 279 ? -12.703 16.234 -16.5 1 78.5 279 TYR B C 1
ATOM 4617 O O . TYR B 1 279 ? -11.602 16.016 -15.984 1 78.5 279 TYR B O 1
ATOM 4625 N N . MET B 1 280 ? -13.227 15.5 -17.406 1 81.88 280 MET B N 1
ATOM 4626 C CA . MET B 1 280 ? -12.484 14.375 -17.969 1 81.88 280 MET B CA 1
ATOM 4627 C C . MET B 1 280 ? -11.672 14.805 -19.172 1 81.88 280 MET B C 1
ATOM 4629 O O . MET B 1 280 ? -12.219 14.953 -20.266 1 81.88 280 MET B O 1
ATOM 4633 N N . CYS B 1 281 ? -10.414 14.898 -18.984 1 82.5 281 CYS B N 1
ATOM 4634 C CA . CYS B 1 281 ? -9.555 15.297 -20.094 1 82.5 281 CYS B CA 1
ATOM 4635 C C . CYS B 1 281 ? -9.438 14.188 -21.125 1 82.5 281 CYS B C 1
ATOM 4637 O O . CYS B 1 281 ? -9.883 13.062 -20.891 1 82.5 281 CYS B O 1
ATOM 4639 N N . ALA B 1 282 ? -8.844 14.469 -22.266 1 84.62 282 ALA B N 1
ATOM 4640 C CA . ALA B 1 282 ? -8.742 13.531 -23.375 1 84.62 282 ALA B CA 1
ATOM 4641 C C . ALA B 1 282 ? -7.98 12.273 -22.953 1 84.62 282 ALA B C 1
ATOM 4643 O O . ALA B 1 282 ? -8.367 11.164 -23.328 1 84.62 282 ALA B O 1
ATOM 4644 N N . ALA B 1 283 ? -6.957 12.438 -22.188 1 87.56 283 ALA B N 1
ATOM 4645 C CA . ALA B 1 283 ? -6.145 11.305 -21.75 1 87.56 283 ALA B CA 1
ATOM 4646 C C . ALA B 1 283 ? -6.973 10.328 -20.922 1 87.56 283 ALA B C 1
ATOM 4648 O O . ALA B 1 283 ? -6.887 9.109 -21.125 1 87.56 283 ALA B O 1
ATOM 4649 N N . THR B 1 284 ? -7.789 10.883 -20.078 1 91.12 284 THR B N 1
ATOM 4650 C CA . THR B 1 284 ? -8.633 10.047 -19.219 1 91.12 284 THR B CA 1
ATOM 4651 C C . THR B 1 284 ? -9.664 9.297 -20.047 1 91.12 284 THR B C 1
ATOM 4653 O O . THR B 1 284 ? -9.844 8.086 -19.875 1 91.12 284 THR B O 1
ATOM 4656 N N . ARG B 1 285 ? -10.297 9.953 -20.938 1 91.06 285 ARG B N 1
ATOM 4657 C CA . ARG B 1 285 ? -11.312 9.344 -21.781 1 91.06 285 ARG B CA 1
ATOM 4658 C C . ARG B 1 285 ? -10.719 8.219 -22.641 1 91.06 285 ARG B C 1
ATOM 4660 O O . ARG B 1 285 ? -11.305 7.137 -22.734 1 91.06 285 ARG B O 1
ATOM 4667 N N . GLU B 1 286 ? -9.633 8.547 -23.219 1 92.12 286 GLU B N 1
ATOM 4668 C CA . GLU B 1 286 ? -8.984 7.551 -24.062 1 92.12 286 GLU B CA 1
ATOM 4669 C C . GLU B 1 286 ? -8.555 6.332 -23.25 1 92.12 286 GLU B C 1
ATOM 4671 O O . GLU B 1 286 ? -8.672 5.199 -23.719 1 92.12 286 GLU B O 1
ATOM 4676 N N . PHE B 1 287 ? -8.031 6.52 -22.109 1 94.81 287 PHE B N 1
ATOM 4677 C CA . PHE B 1 287 ? -7.617 5.395 -21.297 1 94.81 287 PHE B CA 1
ATOM 4678 C C . PHE B 1 287 ? -8.812 4.527 -20.922 1 94.81 287 PHE B C 1
ATOM 4680 O O . PHE B 1 287 ? -8.719 3.299 -20.891 1 94.81 287 PHE B O 1
ATOM 4687 N N . ILE B 1 288 ? -9.898 5.184 -20.547 1 95.12 288 ILE B N 1
ATOM 4688 C CA . ILE B 1 288 ? -11.109 4.461 -20.188 1 95.12 288 ILE B CA 1
ATOM 4689 C C . ILE B 1 288 ? -11.539 3.559 -21.344 1 95.12 288 ILE B C 1
ATOM 4691 O O . ILE B 1 288 ? -11.922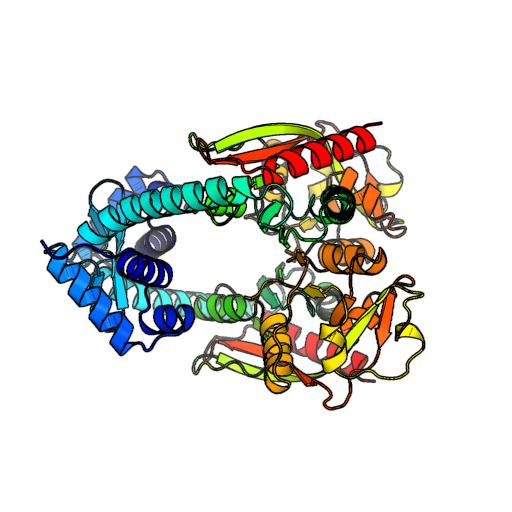 2.406 -21.141 1 95.12 288 ILE B O 1
ATOM 4695 N N . GLU B 1 289 ? -11.438 4.059 -22.5 1 94.38 289 GLU B N 1
ATOM 4696 C CA . GLU B 1 289 ? -11.789 3.264 -23.672 1 94.38 289 GLU B CA 1
ATOM 4697 C C . GLU B 1 289 ? -10.852 2.068 -23.828 1 94.38 289 GLU B C 1
ATOM 4699 O O . GLU B 1 289 ? -11.297 0.957 -24.125 1 94.38 289 GLU B O 1
ATOM 4704 N N . GLN B 1 290 ? -9.57 2.273 -23.641 1 93.5 290 GLN B N 1
ATOM 4705 C CA . GLN B 1 290 ? -8.609 1.177 -23.703 1 93.5 290 GLN B CA 1
ATOM 4706 C C . GLN B 1 290 ? -8.891 0.128 -22.641 1 93.5 290 GLN B C 1
ATOM 4708 O O . GLN B 1 290 ? -8.75 -1.072 -22.891 1 93.5 290 GLN B O 1
ATOM 4713 N N . LEU B 1 291 ? -9.234 0.586 -21.469 1 95.25 291 LEU B N 1
ATOM 4714 C CA . LEU B 1 291 ? -9.562 -0.307 -20.375 1 95.25 291 LEU B CA 1
ATOM 4715 C C . LEU B 1 291 ? -10.773 -1.171 -20.703 1 95.25 291 LEU B C 1
ATOM 4717 O O . LEU B 1 291 ? -10.766 -2.377 -20.438 1 95.25 291 LEU B O 1
ATOM 4721 N N . LYS B 1 292 ? -11.758 -0.546 -21.266 1 95 292 LYS B N 1
ATOM 4722 C CA . LYS B 1 292 ? -12.961 -1.276 -21.656 1 95 292 LYS B CA 1
ATOM 4723 C C . LYS B 1 292 ? -12.648 -2.344 -22.703 1 95 292 LYS B C 1
ATOM 4725 O O . LYS B 1 292 ? -13.195 -3.449 -22.641 1 95 292 LYS B O 1
ATOM 4730 N N . ILE B 1 293 ? -11.797 -2.033 -23.609 1 92.56 293 ILE B N 1
ATOM 4731 C CA . ILE B 1 293 ? -11.391 -2.984 -24.625 1 92.56 293 ILE B CA 1
ATOM 4732 C C . ILE B 1 293 ? -10.68 -4.172 -23.984 1 92.56 293 ILE B C 1
ATOM 4734 O O . ILE B 1 293 ? -10.953 -5.324 -24.328 1 92.56 293 ILE B O 1
ATOM 4738 N N . THR B 1 294 ? -9.82 -3.861 -23.016 1 92.38 294 THR B N 1
ATOM 4739 C CA . THR B 1 294 ? -9.086 -4.906 -22.312 1 92.38 294 THR B CA 1
ATOM 4740 C C . THR B 1 294 ? -10.047 -5.824 -21.547 1 92.38 294 THR B C 1
ATOM 4742 O O . THR B 1 294 ? -9.883 -7.047 -21.578 1 92.38 294 THR B O 1
ATOM 4745 N N . VAL B 1 295 ? -11.031 -5.277 -20.906 1 93.44 295 VAL B N 1
ATOM 4746 C CA . VAL B 1 295 ? -12 -6.039 -20.125 1 93.44 295 VAL B CA 1
ATOM 4747 C C . VAL B 1 295 ? -12.781 -6.977 -21.047 1 93.44 295 VAL B C 1
ATOM 4749 O O . VAL B 1 295 ? -13.023 -8.133 -20.703 1 93.44 295 VAL B O 1
ATOM 4752 N N . ARG B 1 296 ? -13.148 -6.516 -22.203 1 89.88 296 ARG B N 1
ATOM 4753 C CA . ARG B 1 296 ? -13.891 -7.32 -23.172 1 89.88 296 ARG B CA 1
ATOM 4754 C C . ARG B 1 296 ? -13.062 -8.508 -23.641 1 89.88 296 ARG B C 1
ATOM 4756 O O . ARG B 1 296 ? -13.594 -9.602 -23.859 1 89.88 296 ARG B O 1
ATOM 4763 N N . SER B 1 297 ? -11.805 -8.328 -23.703 1 85.06 297 SER B N 1
ATOM 4764 C CA . SER B 1 297 ? -10.914 -9.391 -24.172 1 85.06 297 SER B CA 1
ATOM 4765 C C . SER B 1 297 ? -10.781 -10.492 -23.109 1 85.06 297 SER B C 1
ATOM 4767 O O . SER B 1 297 ? -10.516 -11.648 -23.453 1 85.06 297 SER B O 1
ATOM 4769 N N . PHE B 1 298 ? -10.93 -10.109 -21.859 1 79.94 298 PHE B N 1
ATOM 4770 C CA . PHE B 1 298 ? -10.82 -11.055 -20.75 1 79.94 298 PHE B CA 1
ATOM 4771 C C . PHE B 1 298 ? -12.094 -11.891 -20.641 1 79.94 298 PHE B C 1
ATOM 4773 O O . PHE B 1 298 ? -12.055 -13.016 -20.141 1 79.94 298 PHE B O 1
ATOM 4780 N N . GLN B 1 299 ? -13.164 -11.328 -21 1 74.62 299 GLN B N 1
ATOM 4781 C CA . GLN B 1 299 ? -14.445 -12 -20.844 1 74.62 299 GLN B CA 1
ATOM 4782 C C . GLN B 1 299 ? -14.719 -12.953 -22 1 74.62 299 GLN B C 1
ATOM 4784 O O . GLN B 1 299 ? -15.508 -13.891 -21.859 1 74.62 299 GLN B O 1
ATOM 4789 N N . ASN B 1 300 ? -13.984 -12.828 -23.062 1 63.84 300 ASN B N 1
ATOM 4790 C CA . ASN B 1 300 ? -14.133 -13.727 -24.188 1 63.84 300 ASN B CA 1
ATOM 4791 C C . ASN B 1 300 ? -13.164 -14.906 -24.109 1 63.84 300 ASN B C 1
ATOM 4793 O O . ASN B 1 300 ? -11.984 -14.719 -23.781 1 63.84 300 ASN B O 1
#